Protein AF-0000000069111911 (afdb_homodimer)

Solvent-accessible surface area (backbone atoms only — not comparable to full-atom values): 36877 Å² total; per-residue (Å²): 115,80,40,79,47,66,50,77,47,79,45,50,83,77,32,70,47,77,51,62,51,61,64,58,96,68,25,26,56,56,21,26,40,29,42,35,37,39,37,47,92,74,71,30,20,32,40,36,37,40,75,38,32,28,30,44,70,46,80,87,27,70,59,23,26,39,28,52,54,103,80,50,65,41,43,22,77,48,72,52,70,53,73,45,94,39,43,60,42,45,39,33,40,37,32,40,91,63,82,69,33,64,22,39,30,30,38,40,31,27,29,52,60,46,26,42,30,47,32,77,71,46,80,42,60,20,73,26,21,38,41,36,36,44,40,73,24,88,44,54,53,86,47,42,65,16,32,40,39,38,34,25,47,68,91,47,84,64,73,45,80,46,80,48,53,53,88,54,54,64,51,74,46,71,28,42,83,48,46,10,26,49,32,36,36,35,37,26,24,31,29,75,70,39,60,20,54,67,38,76,77,41,77,48,64,32,42,33,71,42,48,45,74,40,56,93,47,74,42,42,46,51,43,71,44,40,86,42,62,41,94,54,57,25,47,32,40,33,41,36,36,31,86,42,31,30,33,42,31,31,67,39,69,44,71,57,90,65,83,64,56,82,91,70,57,37,33,37,28,53,74,86,42,78,38,53,48,90,76,58,50,65,65,44,70,48,78,46,79,55,83,49,75,42,41,38,36,38,38,32,41,51,38,19,39,36,34,38,37,35,51,52,78,79,69,83,69,75,66,82,70,67,66,97,80,66,79,78,74,80,75,80,76,79,81,81,80,83,81,82,76,72,80,129,115,81,40,79,49,66,49,76,46,78,45,52,83,78,33,70,46,76,49,60,52,61,64,56,97,66,26,25,58,58,21,25,40,29,42,34,37,40,36,47,92,73,70,28,20,32,41,36,38,41,76,38,31,30,30,45,70,46,78,87,26,68,59,23,27,39,28,51,56,101,80,51,65,41,44,22,75,48,74,53,69,54,74,46,94,38,42,60,42,44,40,33,40,37,31,40,90,60,83,66,33,64,21,38,32,31,38,40,31,27,29,52,60,46,25,40,30,48,33,76,70,47,79,45,60,19,73,25,21,37,42,35,35,42,41,72,25,89,42,54,53,86,47,44,66,15,33,39,38,36,34,26,47,67,91,46,84,65,73,46,78,47,76,47,53,55,87,54,52,63,52,75,47,71,29,44,82,48,46,10,26,48,31,35,37,34,37,25,26,30,29,75,70,39,61,21,54,66,37,76,77,41,77,48,63,33,41,33,72,42,47,44,75,40,56,93,47,76,43,42,46,50,42,72,43,40,86,44,63,42,94,55,56,27,46,32,40,32,41,36,35,31,88,40,29,33,33,42,31,31,67,40,69,44,72,56,89,64,80,64,58,84,90,69,57,38,32,36,28,53,73,86,43,79,37,54,47,90,74,56,51,65,64,45,70,48,77,45,79,56,84,50,75,43,41,37,36,39,39,34,40,53,39,20,40,36,35,37,38,35,52,51,77,80,67,81,68,76,66,84,72,68,67,96,82,65,80,78,76,80,74,82,80,81,84,85,80,88,67,86,80,75,82,129

Structure (mmCIF, N/CA/C/O backbone):
data_AF-0000000069111911-model_v1
#
loop_
_entity.id
_entity.type
_entity.pdbx_description
1 polymer Cubilin
#
loop_
_atom_site.group_PDB
_atom_site.id
_atom_site.type_symbol
_atom_site.label_atom_id
_atom_site.label_alt_id
_atom_site.label_comp_id
_atom_site.label_asym_id
_atom_site.label_entity_id
_atom_site.label_seq_id
_atom_site.pdbx_PDB_ins_code
_atom_site.Cartn_x
_atom_site.Cartn_y
_atom_site.Cartn_z
_atom_site.occupancy
_atom_site.B_iso_or_equiv
_atom_site.auth_seq_id
_atom_site.auth_comp_id
_atom_site.auth_asym_id
_atom_site.auth_atom_id
_atom_site.pdbx_PDB_model_num
ATOM 1 N N . VAL A 1 1 ? 3.43 -33.594 -58.906 1 68.19 1 VAL A N 1
ATOM 2 C CA . VAL A 1 1 ? 4.59 -33.406 -58.062 1 68.19 1 VAL A CA 1
ATOM 3 C C . VAL A 1 1 ? 5.84 -33.969 -58.719 1 68.19 1 VAL A C 1
ATOM 5 O O . VAL A 1 1 ? 5.883 -35.125 -59.062 1 68.19 1 VAL A O 1
ATOM 8 N N . ASP A 1 2 ? 6.82 -33.125 -59.062 1 74.31 2 ASP A N 1
ATOM 9 C CA . ASP A 1 2 ? 7.973 -33.5 -59.875 1 74.31 2 ASP A CA 1
ATOM 10 C C . ASP A 1 2 ? 9.219 -33.656 -59.031 1 74.31 2 ASP A C 1
ATOM 12 O O . ASP A 1 2 ? 10.117 -34.438 -59.344 1 74.31 2 ASP A O 1
ATOM 16 N N . LYS A 1 3 ? 9.273 -32.906 -57.969 1 81.69 3 LYS A N 1
ATOM 17 C CA . LYS A 1 3 ? 10.469 -32.938 -57.125 1 81.69 3 LYS A CA 1
ATOM 18 C C . LYS A 1 3 ? 10.109 -33.344 -55.688 1 81.69 3 LYS A C 1
ATOM 20 O O . LYS A 1 3 ? 9.094 -32.906 -55.156 1 81.69 3 LYS A O 1
ATOM 25 N N . VAL A 1 4 ? 10.914 -34.375 -55.219 1 83.62 4 VAL A N 1
ATOM 26 C CA . VAL A 1 4 ? 10.68 -34.844 -53.875 1 83.62 4 VAL A CA 1
ATOM 27 C C . VAL A 1 4 ? 11.867 -34.469 -52.969 1 83.62 4 VAL A C 1
ATOM 29 O O . VAL A 1 4 ? 13.023 -34.625 -53.375 1 83.62 4 VAL A O 1
ATOM 32 N N . CYS A 1 5 ? 11.617 -33.781 -51.906 1 86.94 5 CYS A N 1
ATOM 33 C CA . CYS A 1 5 ? 12.648 -33.406 -50.938 1 86.94 5 CYS A CA 1
ATOM 34 C C . CYS A 1 5 ? 12.219 -33.75 -49.531 1 86.94 5 CYS A C 1
ATOM 36 O O . CYS A 1 5 ? 11.086 -34.219 -49.312 1 86.94 5 CYS A O 1
ATOM 38 N N . GLY A 1 6 ? 13.109 -33.75 -48.562 1 89.12 6 GLY A N 1
ATOM 39 C CA . GLY A 1 6 ? 12.859 -34.062 -47.188 1 89.12 6 GLY A CA 1
ATOM 40 C C . GLY A 1 6 ? 13.625 -35.281 -46.688 1 89.12 6 GLY A C 1
ATOM 41 O O . GLY A 1 6 ? 14.32 -35.938 -47.469 1 89.12 6 GLY A O 1
ATOM 42 N N . TYR A 1 7 ? 13.594 -35.5 -45.5 1 92.38 7 TYR A N 1
ATOM 43 C CA . TYR A 1 7 ? 14.289 -36.656 -44.906 1 92.38 7 TYR A CA 1
ATOM 44 C C . TYR A 1 7 ? 13.695 -37.031 -43.562 1 92.38 7 TYR A C 1
ATOM 46 O O . TYR A 1 7 ? 12.812 -36.312 -43.062 1 92.38 7 TYR A O 1
ATOM 54 N N . THR A 1 8 ? 14.047 -38.188 -43.125 1 93.69 8 THR A N 1
ATOM 55 C CA . THR A 1 8 ? 13.727 -38.625 -41.781 1 93.69 8 THR A CA 1
ATOM 56 C C . THR A 1 8 ? 14.914 -38.438 -40.844 1 93.69 8 THR A C 1
ATOM 58 O O . THR A 1 8 ? 16.062 -38.688 -41.219 1 93.69 8 THR A O 1
ATOM 61 N N . THR A 1 9 ? 14.609 -37.75 -39.719 1 94.25 9 THR A N 1
ATOM 62 C CA . THR A 1 9 ? 15.68 -37.531 -38.781 1 94.25 9 THR A CA 1
ATOM 63 C C . THR A 1 9 ? 15.211 -37.812 -37.344 1 94.25 9 THR A C 1
ATOM 65 O O . THR A 1 9 ? 14.008 -37.875 -37.094 1 94.25 9 THR A O 1
ATOM 68 N N . PHE A 1 10 ? 16.219 -38.094 -36.469 1 95.38 10 PHE A N 1
ATOM 69 C CA . PHE A 1 10 ? 15.977 -38.281 -35.031 1 95.38 10 PHE A CA 1
ATOM 70 C C . PHE A 1 10 ? 16.516 -37.125 -34.219 1 95.38 10 PHE A C 1
ATOM 72 O O . PHE A 1 10 ? 17.641 -36.688 -34.438 1 95.38 10 PHE A O 1
ATOM 79 N N . LEU A 1 11 ? 15.586 -36.562 -33.469 1 95.44 11 LEU A N 1
ATOM 80 C CA . LEU A 1 11 ? 16.031 -35.5 -32.594 1 95.44 11 LEU A CA 1
ATOM 81 C C . LEU A 1 11 ? 16.062 -35.969 -31.141 1 95.44 11 LEU A C 1
ATOM 83 O O . LEU A 1 11 ? 15.164 -36.688 -30.703 1 95.44 11 LEU A O 1
ATOM 87 N N . HIS A 1 12 ? 17.125 -35.594 -30.422 1 95.44 12 HIS A N 1
ATOM 88 C CA . HIS A 1 12 ? 17.203 -35.812 -28.984 1 95.44 12 HIS A CA 1
ATOM 89 C C . HIS A 1 12 ? 16.734 -34.594 -28.203 1 95.44 12 HIS A C 1
ATOM 91 O O . HIS A 1 12 ? 16.453 -33.531 -28.797 1 95.44 12 HIS A O 1
ATOM 97 N N . HIS A 1 13 ? 16.547 -34.812 -26.922 1 95.81 13 HIS A N 1
ATOM 98 C CA . HIS A 1 13 ? 16.094 -33.719 -26.062 1 95.81 13 HIS A CA 1
ATOM 99 C C . HIS A 1 13 ? 16.922 -32.469 -26.266 1 95.81 13 HIS A C 1
ATOM 101 O O . HIS A 1 13 ? 18.156 -32.531 -26.312 1 95.81 13 HIS A O 1
ATOM 107 N N . ASN A 1 14 ? 16.359 -31.375 -26.5 1 95.12 14 ASN A N 1
ATOM 108 C CA . ASN A 1 14 ? 16.906 -30.031 -26.625 1 95.12 14 ASN A CA 1
ATOM 109 C C . ASN A 1 14 ? 17.594 -29.844 -27.969 1 95.12 14 ASN A C 1
ATOM 111 O O . ASN A 1 14 ? 18.312 -28.859 -28.172 1 95.12 14 ASN A O 1
ATOM 115 N N . GLN A 1 15 ? 17.453 -30.75 -28.859 1 95.88 15 GLN A N 1
ATOM 116 C CA . GLN A 1 15 ? 17.969 -30.578 -30.203 1 95.88 15 GLN A CA 1
ATOM 117 C C . GLN A 1 15 ? 16.953 -29.875 -31.109 1 95.88 15 GLN A C 1
ATOM 119 O O . GLN A 1 15 ? 15.75 -30.094 -30.969 1 95.88 15 GLN A O 1
ATOM 124 N N . SER A 1 16 ? 17.484 -29.109 -31.984 1 95 16 SER A N 1
ATOM 125 C CA . SER A 1 16 ? 16.641 -28.375 -32.906 1 95 16 SER A CA 1
ATOM 126 C C . SER A 1 16 ? 17.016 -28.656 -34.344 1 95 16 SER A C 1
ATOM 128 O O . SER A 1 16 ? 18.141 -29.047 -34.656 1 95 16 SER A O 1
ATOM 130 N N . LEU A 1 17 ? 16.047 -28.562 -35.188 1 93.44 17 LEU A N 1
ATOM 131 C CA . LEU A 1 17 ? 16.219 -28.703 -36.625 1 93.44 17 LEU A CA 1
ATOM 132 C C . LEU A 1 17 ? 15.609 -27.5 -37.344 1 93.44 17 LEU A C 1
ATOM 134 O O . LEU A 1 17 ? 14.516 -27.047 -37 1 93.44 17 LEU A O 1
ATOM 138 N N . THR A 1 18 ? 16.328 -26.953 -38.25 1 92.19 18 THR A N 1
ATOM 139 C CA . THR A 1 18 ? 15.797 -25.891 -39.094 1 92.19 18 THR A CA 1
ATOM 140 C C . THR A 1 18 ? 15.328 -26.453 -40.438 1 92.19 18 THR A C 1
ATOM 142 O O . THR A 1 18 ? 16.016 -27.266 -41.062 1 92.19 18 THR A O 1
ATOM 145 N N . PHE A 1 19 ? 14.172 -26.156 -40.812 1 87.94 19 PHE A N 1
ATOM 146 C CA . PHE A 1 19 ? 13.648 -26.562 -42.125 1 87.94 19 PHE A CA 1
ATOM 147 C C . PHE A 1 19 ? 13.219 -25.344 -42.938 1 87.94 19 PHE A C 1
ATOM 149 O O . PHE A 1 19 ? 12.844 -24.312 -42.375 1 87.94 19 PHE A O 1
ATOM 156 N N . SER A 1 20 ? 13.336 -25.484 -44.25 1 90.25 20 SER A N 1
ATOM 157 C CA . SER A 1 20 ? 12.938 -24.406 -45.125 1 90.25 20 SER A CA 1
ATOM 158 C C . SER A 1 20 ? 12.453 -24.953 -46.469 1 90.25 20 SER A C 1
ATOM 160 O O . SER A 1 20 ? 12.836 -26.062 -46.875 1 90.25 20 SER A O 1
ATOM 162 N N . SER A 1 21 ? 11.656 -24.203 -47.031 1 90.69 21 SER A N 1
ATOM 163 C CA . SER A 1 21 ? 11.234 -24.562 -48.406 1 90.69 21 SER A CA 1
ATOM 164 C C . SER A 1 21 ? 12.398 -24.484 -49.375 1 90.69 21 SER A C 1
ATOM 166 O O . SER A 1 21 ? 13.281 -23.641 -49.219 1 90.69 21 SER A O 1
ATOM 168 N N . PRO A 1 22 ? 12.367 -25.469 -50.25 1 89.81 22 PRO A N 1
ATOM 169 C CA . PRO A 1 22 ? 13.359 -25.312 -51.312 1 89.81 22 PRO A CA 1
ATOM 170 C C . PRO A 1 22 ? 13.133 -24.078 -52.188 1 89.81 22 PRO A C 1
ATOM 172 O O . PRO A 1 22 ? 11.984 -23.781 -52.531 1 89.81 22 PRO A O 1
ATOM 175 N N . GLU A 1 23 ? 14.164 -23.297 -52.375 1 86.5 23 GLU A N 1
ATOM 176 C CA . GLU A 1 23 ? 13.992 -22.016 -53.062 1 86.5 23 GLU A CA 1
ATOM 177 C C . GLU A 1 23 ? 15.023 -21.859 -54.188 1 86.5 23 GLU A C 1
ATOM 179 O O . GLU A 1 23 ? 16.125 -22.406 -54.094 1 86.5 23 GLU A O 1
ATOM 184 N N . VAL A 1 24 ? 14.516 -21.141 -55.25 1 81.44 24 VAL A N 1
ATOM 185 C CA . VAL A 1 24 ? 15.367 -20.625 -56.312 1 81.44 24 VAL A CA 1
ATOM 186 C C . VAL A 1 24 ? 15.094 -19.141 -56.5 1 81.44 24 VAL A C 1
ATOM 188 O O . VAL A 1 24 ? 13.953 -18.734 -56.781 1 81.44 24 VAL A O 1
ATOM 191 N N . SER A 1 25 ? 16.172 -18.359 -56.438 1 85.94 25 SER A N 1
ATOM 192 C CA . SER A 1 25 ? 16.125 -16.906 -56.656 1 85.94 25 SER A CA 1
ATOM 193 C C . SER A 1 25 ? 15.102 -16.25 -55.75 1 85.94 25 SER A C 1
ATOM 195 O O . SER A 1 25 ? 14.367 -15.359 -56.188 1 85.94 25 SER A O 1
ATOM 197 N N . GLY A 1 26 ? 14.883 -16.75 -54.562 1 85.5 26 GLY A N 1
ATOM 198 C CA . GLY A 1 26 ? 14.062 -16.109 -53.562 1 85.5 26 GLY A CA 1
ATOM 199 C C . GLY A 1 26 ? 12.641 -16.625 -53.5 1 85.5 26 GLY A C 1
ATOM 200 O O . GLY A 1 26 ? 11.867 -16.266 -52.625 1 85.5 26 GLY A O 1
ATOM 201 N N . ASN A 1 27 ? 12.281 -17.406 -54.5 1 91.44 27 ASN A N 1
ATOM 202 C CA . ASN A 1 27 ? 10.945 -17.984 -54.531 1 91.44 27 ASN A CA 1
ATOM 203 C C . ASN A 1 27 ? 11 -19.5 -54.344 1 91.44 27 ASN A C 1
ATOM 205 O O . ASN A 1 27 ? 11.914 -20.172 -54.844 1 91.44 27 ASN A O 1
ATOM 209 N N . TYR A 1 28 ? 9.961 -19.984 -53.594 1 93.62 28 TYR A N 1
ATOM 210 C CA . TYR A 1 28 ? 9.984 -21.438 -53.406 1 93.62 28 TYR A CA 1
ATOM 211 C C . TYR A 1 28 ? 9.602 -22.156 -54.688 1 93.62 28 TYR A C 1
ATOM 213 O O . TYR A 1 28 ? 8.898 -21.594 -55.531 1 93.62 28 TYR A O 1
ATOM 221 N N . LEU A 1 29 ? 10.0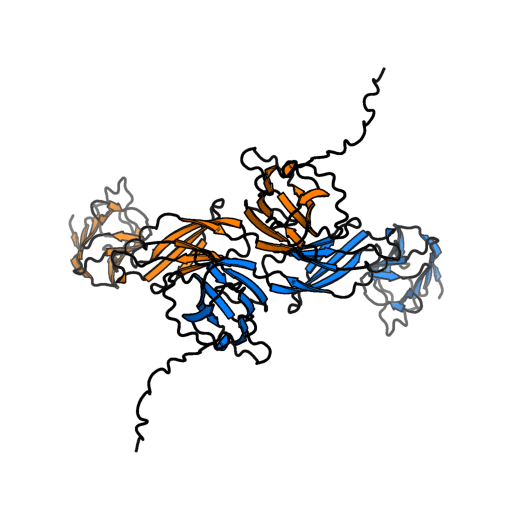62 -23.422 -54.844 1 91.56 29 LEU A N 1
ATOM 222 C CA . LEU A 1 29 ? 9.906 -24.203 -56.062 1 91.56 29 LEU A CA 1
ATOM 223 C C . LEU A 1 29 ? 8.469 -24.688 -56.219 1 91.56 29 LEU A C 1
ATOM 225 O O . LEU A 1 29 ? 7.809 -25.016 -55.25 1 91.56 29 LEU A O 1
ATOM 229 N N . SER A 1 30 ? 8.031 -24.734 -57.469 1 91 30 SER A N 1
ATOM 230 C CA . SER A 1 30 ? 6.723 -25.297 -57.781 1 91 30 SER A CA 1
ATOM 231 C C . SER A 1 30 ? 6.809 -26.812 -58 1 91 30 SER A C 1
ATOM 233 O O . SER A 1 30 ? 7.887 -27.344 -58.25 1 91 30 SER A O 1
ATOM 235 N N . ASN A 1 31 ? 5.691 -27.516 -57.844 1 92.62 31 ASN A N 1
ATOM 236 C CA . ASN A 1 31 ? 5.559 -28.953 -58.062 1 92.62 31 ASN A CA 1
ATOM 237 C C . ASN A 1 31 ? 6.539 -29.75 -57.219 1 92.62 31 ASN A C 1
ATOM 239 O O . ASN A 1 31 ? 7.25 -30.625 -57.719 1 92.62 31 ASN A O 1
ATOM 243 N N . VAL A 1 32 ? 6.578 -29.328 -56.062 1 92.44 32 VAL A N 1
ATOM 244 C CA . VAL A 1 32 ? 7.484 -29.984 -55.125 1 92.44 32 VAL A CA 1
ATOM 245 C C . VAL A 1 32 ? 6.676 -30.656 -54 1 92.44 32 VAL A C 1
ATOM 247 O O . VAL A 1 32 ? 5.617 -30.156 -53.625 1 92.44 32 VAL A O 1
ATOM 250 N N . TYR A 1 33 ? 7.098 -31.797 -53.531 1 93.44 33 TYR A N 1
ATOM 251 C CA . TYR A 1 33 ? 6.625 -32.5 -52.344 1 93.44 33 TYR A CA 1
ATOM 252 C C . TYR A 1 33 ? 7.781 -32.812 -51.406 1 93.44 33 TYR A C 1
ATOM 254 O O . TYR A 1 33 ? 8.625 -33.656 -51.688 1 93.44 33 TYR A O 1
ATOM 262 N N . CYS A 1 34 ? 7.875 -32 -50.375 1 92.69 34 CYS A N 1
ATOM 263 C CA . CYS A 1 34 ? 8.891 -32.25 -49.375 1 92.69 34 CYS A CA 1
ATOM 264 C C . CYS A 1 34 ? 8.273 -32.812 -48.094 1 92.69 34 CYS A C 1
ATOM 266 O O . CYS A 1 34 ? 7.207 -32.375 -47.656 1 92.69 34 CYS A O 1
ATOM 268 N N . LYS A 1 35 ? 8.875 -33.719 -47.562 1 91.81 35 LYS A N 1
ATOM 269 C CA . LYS A 1 35 ? 8.383 -34.344 -46.312 1 91.81 35 LYS A CA 1
ATOM 270 C C . LYS A 1 35 ? 9.516 -34.594 -45.344 1 91.81 35 LYS A C 1
ATOM 272 O O . LYS A 1 35 ? 10.484 -35.281 -45.625 1 91.81 35 LYS A O 1
ATOM 277 N N . TRP A 1 36 ? 9.453 -33.906 -44.219 1 92.44 36 TRP A N 1
ATOM 278 C CA . TRP A 1 36 ? 10.367 -34.156 -43.125 1 92.44 36 TRP A CA 1
ATOM 279 C C . TRP A 1 36 ? 9.695 -34.969 -42 1 92.44 36 TRP A C 1
ATOM 281 O O . TRP A 1 36 ? 8.633 -34.594 -41.5 1 92.44 36 TRP A O 1
ATOM 291 N N . THR A 1 37 ? 10.234 -36.062 -41.719 1 92.75 37 THR A N 1
ATOM 292 C CA . THR A 1 37 ? 9.758 -36.875 -40.594 1 92.75 37 THR A CA 1
ATOM 293 C C . THR A 1 37 ? 10.734 -36.844 -39.438 1 92.75 37 THR A C 1
ATOM 295 O O . THR A 1 37 ? 11.898 -37.219 -39.594 1 92.75 37 THR A O 1
ATOM 298 N N . ILE A 1 38 ? 10.258 -36.344 -38.406 1 93.75 38 ILE A N 1
ATOM 299 C CA . ILE A 1 38 ? 11.086 -36.188 -37.219 1 93.75 38 ILE A CA 1
ATOM 300 C C . ILE A 1 38 ? 10.633 -37.156 -36.125 1 93.75 38 ILE A C 1
ATOM 302 O O . ILE A 1 38 ? 9.461 -37.188 -35.75 1 93.75 38 ILE A O 1
ATOM 306 N N . LEU A 1 39 ? 11.508 -37.906 -35.656 1 94.56 39 LEU A N 1
ATOM 307 C CA . LEU A 1 39 ? 11.234 -38.969 -34.656 1 94.56 39 LEU A CA 1
ATOM 308 C C . LEU A 1 39 ? 12.094 -38.75 -33.406 1 94.56 39 LEU A C 1
ATOM 310 O O . LEU A 1 39 ? 13.07 -38 -33.438 1 94.56 39 LEU A O 1
ATOM 314 N N . ASN A 1 40 ? 11.625 -39.188 -32.281 1 93.31 40 ASN A N 1
ATOM 315 C CA . ASN A 1 40 ? 12.43 -39.281 -31.078 1 93.31 40 ASN A CA 1
ATOM 316 C C . ASN A 1 40 ? 12.195 -40.594 -30.312 1 93.31 40 ASN A C 1
ATOM 318 O O . ASN A 1 40 ? 11.25 -41.312 -30.625 1 93.31 40 ASN A O 1
ATOM 322 N N . ASN A 1 41 ? 13.125 -40.969 -29.359 1 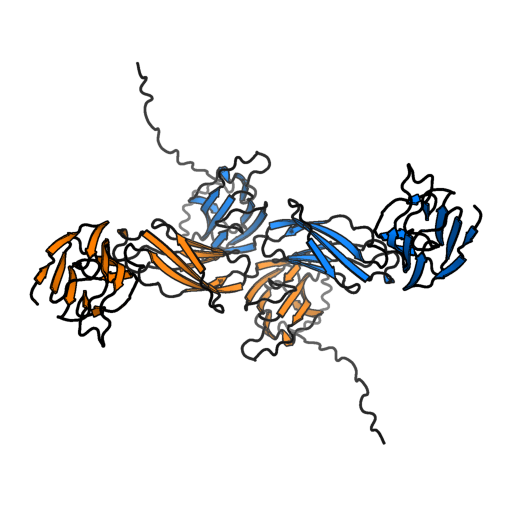88.56 41 ASN A N 1
ATOM 323 C CA . ASN A 1 41 ? 13.016 -42.219 -28.609 1 88.56 41 ASN A CA 1
ATOM 324 C C . ASN A 1 41 ? 12.695 -41.969 -27.141 1 88.56 41 ASN A C 1
ATOM 326 O O . ASN A 1 41 ? 12.836 -42.875 -26.312 1 88.56 41 ASN A O 1
ATOM 330 N N . GLN A 1 42 ? 12.312 -40.781 -26.688 1 90.44 42 GLN A N 1
ATOM 331 C CA . GLN A 1 42 ? 12.133 -40.438 -25.281 1 90.44 42 GLN A CA 1
ATOM 332 C C . GLN A 1 42 ? 10.75 -39.812 -25.047 1 90.44 42 GLN A C 1
ATOM 334 O O . GLN A 1 42 ? 10.555 -39.062 -24.078 1 90.44 42 GLN A O 1
ATOM 339 N N . SER A 1 43 ? 9.797 -40.094 -25.859 1 92.5 43 SER A N 1
ATOM 340 C CA . SER A 1 43 ? 8.438 -39.562 -25.75 1 92.5 43 SER A CA 1
ATOM 341 C C . SER A 1 43 ? 8.43 -38.062 -25.688 1 92.5 43 SER A C 1
ATOM 343 O O . SER A 1 43 ? 7.715 -37.469 -24.859 1 92.5 43 SER A O 1
ATOM 345 N N . LEU A 1 44 ? 9.266 -37.375 -26.406 1 96.31 44 LEU A N 1
ATOM 346 C CA . LEU A 1 44 ? 9.375 -35.938 -26.469 1 96.31 44 LEU A CA 1
ATOM 347 C C . LEU A 1 44 ? 8.281 -35.344 -27.359 1 96.31 44 LEU A C 1
ATOM 349 O O . LEU A 1 44 ? 7.762 -36.031 -28.234 1 96.31 44 LEU A O 1
ATOM 353 N N . TRP A 1 45 ? 7.977 -34.062 -27.062 1 95.25 45 TRP A N 1
ATOM 354 C CA . TRP A 1 45 ? 7.133 -33.25 -27.922 1 95.25 45 TRP A CA 1
ATOM 355 C C . TRP A 1 45 ? 7.977 -32.281 -28.75 1 95.25 45 TRP A C 1
ATOM 357 O O . TRP A 1 45 ? 9.203 -32.281 -28.641 1 95.25 45 TRP A O 1
ATOM 367 N N . TYR A 1 46 ? 7.297 -31.625 -29.688 1 94 46 TYR A N 1
ATOM 368 C CA . TYR A 1 46 ? 8.055 -30.719 -30.562 1 94 46 TYR A CA 1
ATOM 369 C C . TYR A 1 46 ? 7.477 -29.312 -30.531 1 94 46 TYR A C 1
ATOM 371 O O . TYR A 1 46 ? 6.266 -29.125 -30.672 1 94 46 TYR A O 1
ATOM 379 N N . LYS A 1 47 ? 8.344 -28.422 -30.25 1 93.75 47 LYS A N 1
ATOM 380 C CA . LYS A 1 47 ? 7.977 -27.016 -30.375 1 93.75 47 LYS A CA 1
ATOM 381 C C . LYS A 1 47 ? 8.438 -26.453 -31.719 1 93.75 47 LYS A C 1
ATOM 383 O O . LYS A 1 47 ? 9.625 -26.531 -32.062 1 93.75 47 LYS A O 1
ATOM 388 N N . ILE A 1 48 ? 7.508 -25.859 -32.469 1 90.44 48 ILE A N 1
ATOM 389 C CA . ILE A 1 48 ? 7.801 -25.312 -33.781 1 90.44 48 ILE A CA 1
ATOM 390 C C . ILE A 1 48 ? 7.73 -23.781 -33.719 1 90.44 48 ILE A C 1
ATOM 392 O O . ILE A 1 48 ? 6.82 -23.219 -33.125 1 90.44 48 ILE A O 1
ATOM 396 N N . ASN A 1 49 ? 8.695 -23.234 -34.344 1 90 49 ASN A N 1
ATOM 397 C CA . ASN A 1 49 ? 8.719 -21.781 -34.531 1 90 49 ASN A CA 1
ATOM 398 C C . ASN A 1 49 ? 8.898 -21.406 -36 1 90 49 ASN A C 1
ATOM 400 O O . ASN A 1 49 ? 9.906 -21.734 -36.625 1 90 49 ASN A O 1
ATOM 404 N N . PHE A 1 50 ? 7.902 -20.625 -36.531 1 84.44 50 PHE A N 1
ATOM 405 C CA . PHE A 1 50 ? 8.023 -20.141 -37.906 1 84.44 50 PHE A CA 1
ATOM 406 C C . PHE A 1 50 ? 8.812 -18.844 -37.938 1 84.44 50 PHE A C 1
ATOM 408 O O . PHE A 1 50 ? 8.438 -17.859 -37.312 1 84.44 50 PHE A O 1
ATOM 415 N N . ILE A 1 51 ? 9.766 -18.938 -38.562 1 86.44 51 ILE A N 1
ATOM 416 C CA . ILE A 1 51 ? 10.547 -17.719 -38.781 1 86.44 51 ILE A CA 1
ATOM 417 C C . ILE A 1 51 ? 9.914 -16.891 -39.875 1 86.44 51 ILE A C 1
ATOM 419 O O . ILE A 1 51 ? 9.789 -15.664 -39.75 1 86.44 51 ILE A O 1
ATOM 423 N N . LYS A 1 52 ? 9.516 -17.547 -40.938 1 87.75 52 LYS A N 1
ATOM 424 C CA . LYS A 1 52 ? 8.852 -16.922 -42.062 1 87.75 52 LYS A CA 1
ATOM 425 C C . LYS A 1 52 ? 7.871 -17.875 -42.719 1 87.75 52 LYS A C 1
ATOM 427 O O . LYS A 1 52 ? 8.094 -19.094 -42.75 1 87.75 52 LYS A O 1
ATOM 432 N N . MET A 1 53 ? 6.809 -17.297 -43.156 1 89.62 53 MET A N 1
ATOM 433 C CA . MET A 1 53 ? 5.883 -18.062 -44 1 89.62 53 MET A CA 1
ATOM 434 C C . MET A 1 53 ? 5.234 -17.156 -45.031 1 89.62 53 MET A C 1
ATOM 436 O O . MET A 1 53 ? 4.574 -16.172 -44.688 1 89.62 53 MET A O 1
ATOM 440 N N . ASP A 1 54 ? 5.551 -17.422 -46.125 1 93.12 54 ASP A N 1
ATOM 441 C CA . ASP A 1 54 ? 4.949 -16.797 -47.312 1 93.12 54 ASP A CA 1
ATOM 442 C C . ASP A 1 54 ? 4.578 -17.828 -48.375 1 93.12 54 ASP A C 1
ATOM 444 O O . ASP A 1 54 ? 5.332 -18.047 -49.312 1 93.12 54 ASP A O 1
ATOM 448 N N . VAL A 1 55 ? 3.492 -18.469 -48.125 1 93.31 55 VAL A N 1
ATOM 449 C CA . VAL A 1 55 ? 2.992 -19.531 -49 1 93.31 55 VAL A CA 1
ATOM 450 C C . VAL A 1 55 ? 1.679 -19.078 -49.625 1 93.31 55 VAL A C 1
ATOM 452 O O . VAL A 1 55 ? 0.884 -18.375 -49 1 93.31 55 VAL A O 1
ATOM 455 N N . GLU A 1 56 ? 1.505 -19.469 -50.781 1 93.5 56 GLU A N 1
ATOM 456 C CA . GLU A 1 56 ? 0.318 -19.047 -51.531 1 93.5 56 GLU A CA 1
ATOM 457 C C . GLU A 1 56 ? -0.946 -19.234 -50.688 1 93.5 56 GLU A C 1
ATOM 459 O O . GLU A 1 56 ? -1.222 -20.344 -50.219 1 93.5 56 GLU A O 1
ATOM 464 N N . ASN A 1 57 ? -1.631 -18.094 -50.594 1 91.69 57 ASN A N 1
ATOM 465 C CA . ASN A 1 57 ? -2.887 -18.156 -49.844 1 91.69 57 ASN A CA 1
ATOM 466 C C . ASN A 1 57 ? -4.016 -18.734 -50.688 1 91.69 57 ASN A C 1
ATOM 468 O O . ASN A 1 57 ? -4.137 -18.391 -51.875 1 91.69 57 ASN A O 1
ATOM 472 N N . SER A 1 58 ? -4.703 -19.656 -50.156 1 90.25 58 SER A N 1
ATOM 473 C CA . SER A 1 58 ? -5.855 -20.234 -50.844 1 90.25 58 SER A CA 1
ATOM 474 C C . SER A 1 58 ? -6.918 -20.703 -49.844 1 90.25 58 SER A C 1
ATOM 476 O O . SER A 1 58 ? -6.641 -20.828 -48.656 1 90.25 58 SER A O 1
ATOM 478 N N . ILE A 1 59 ? -8.086 -20.859 -50.375 1 91.19 59 ILE A N 1
ATOM 479 C CA . ILE A 1 59 ? -9.18 -21.312 -49.531 1 91.19 59 ILE A CA 1
ATOM 480 C C . ILE A 1 59 ? -8.867 -22.688 -48.969 1 91.19 59 ILE A C 1
ATOM 482 O O . ILE A 1 59 ? -8.547 -23.609 -49.719 1 91.19 59 ILE A O 1
ATOM 486 N N . MET A 1 60 ? -8.836 -22.797 -47.688 1 89.38 60 MET A N 1
ATOM 487 C CA . MET A 1 60 ? -8.578 -24.047 -46.969 1 89.38 60 MET A CA 1
ATOM 488 C C . MET A 1 60 ? -7.203 -24.594 -47.312 1 89.38 60 MET A C 1
ATOM 490 O O . MET A 1 60 ? -6.977 -25.812 -47.219 1 89.38 60 MET A O 1
ATOM 494 N N . CYS A 1 61 ? -6.371 -23.688 -47.812 1 90.94 61 CYS A N 1
ATOM 495 C CA . CYS A 1 61 ? -5.008 -24.047 -48.188 1 90.94 61 CYS A CA 1
ATOM 496 C C . CYS A 1 61 ? -5.004 -25.25 -49.125 1 90.94 61 CYS A C 1
ATOM 498 O O . CYS A 1 61 ? -4.277 -26.219 -48.906 1 90.94 61 CYS A O 1
ATOM 500 N N . GLN A 1 62 ? -5.766 -25.141 -50.219 1 89.5 62 GLN A N 1
ATOM 501 C CA . GLN A 1 62 ? -5.926 -26.25 -51.156 1 89.5 62 GLN A CA 1
ATOM 502 C C . GLN A 1 62 ? -4.84 -26.234 -52.219 1 89.5 62 GLN A C 1
ATOM 504 O O . GLN A 1 62 ? -4.633 -27.219 -52.938 1 89.5 62 GLN A O 1
ATOM 509 N N . LYS A 1 63 ? -4.172 -25.172 -52.406 1 92.5 63 LYS A N 1
ATOM 510 C CA . LYS A 1 63 ? -3.074 -25.078 -53.344 1 92.5 63 LYS A CA 1
ATOM 511 C C . LYS A 1 63 ? -1.736 -25.391 -52.688 1 92.5 63 LYS A C 1
ATOM 513 O O . LYS A 1 63 ? -1.49 -26.531 -52.281 1 92.5 63 LYS A O 1
ATOM 518 N N . ASP A 1 64 ? -0.868 -24.375 -52.438 1 93.31 64 ASP A N 1
ATOM 519 C CA . ASP A 1 64 ? 0.376 -24.609 -51.719 1 93.31 64 ASP A CA 1
ATOM 520 C C . ASP A 1 64 ? 0.147 -24.578 -50.219 1 93.31 64 ASP A C 1
ATOM 522 O O . ASP A 1 64 ? -0.639 -23.766 -49.719 1 93.31 64 ASP A O 1
ATOM 526 N N . TYR A 1 65 ? 0.812 -25.562 -49.562 1 92.5 65 TYR A N 1
ATOM 527 C CA . TYR A 1 65 ? 0.607 -25.578 -48.125 1 92.5 65 TYR A CA 1
ATOM 528 C C . TYR A 1 65 ? 1.772 -26.25 -47.406 1 92.5 65 TYR A C 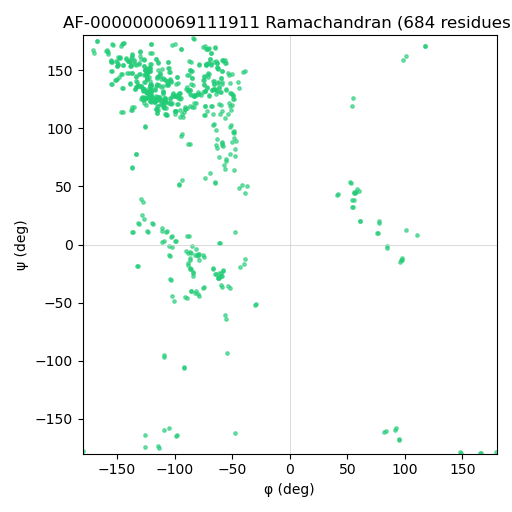1
ATOM 530 O O . TYR A 1 65 ? 2.529 -27 -48 1 92.5 65 TYR A O 1
ATOM 538 N N . VAL A 1 66 ? 1.829 -25.875 -46.156 1 90.88 66 VAL A N 1
ATOM 539 C CA . VAL A 1 66 ? 2.66 -26.578 -45.188 1 90.88 66 VAL A CA 1
ATOM 540 C C . VAL A 1 66 ? 1.775 -27.328 -44.188 1 90.88 66 VAL A C 1
ATOM 542 O O . VAL A 1 66 ? 0.814 -26.766 -43.656 1 90.88 66 VAL A O 1
ATOM 545 N N . GLU A 1 67 ? 2.117 -28.594 -44.031 1 90.5 67 GLU A N 1
ATOM 546 C CA . GLU A 1 67 ? 1.323 -29.406 -43.125 1 90.5 67 GLU A CA 1
ATOM 547 C C . GLU A 1 67 ? 2.18 -29.969 -42 1 90.5 67 GLU A C 1
ATOM 549 O O . GLU A 1 67 ? 3.27 -30.5 -42.219 1 90.5 67 GLU A O 1
ATOM 554 N N . PHE A 1 68 ? 1.926 -29.797 -40.688 1 81.25 68 PHE A N 1
ATOM 555 C CA . PHE A 1 68 ? 2.695 -30.25 -39.531 1 81.25 68 PHE A CA 1
ATOM 556 C C . PHE A 1 68 ? 2.047 -31.484 -38.906 1 81.25 68 PHE A C 1
ATOM 558 O O . PHE A 1 68 ? 2.719 -32.281 -38.25 1 81.25 68 PHE A O 1
ATOM 565 N N . SER A 1 69 ? 0.928 -31.594 -38.719 1 72.44 69 SER A N 1
ATOM 566 C CA . SER A 1 69 ? 0.232 -32.75 -38.156 1 72.44 69 SER A CA 1
ATOM 567 C C . SER A 1 69 ? -0.897 -33.219 -39.094 1 72.44 69 SER A C 1
ATOM 569 O O . SER A 1 69 ? -1.146 -32.594 -40.125 1 72.44 69 SER A O 1
ATOM 571 N N . ALA A 1 70 ? -1.651 -34.312 -38.406 1 64.06 70 ALA A N 1
ATOM 572 C CA . ALA A 1 70 ? -2.688 -35.031 -39.156 1 64.06 70 ALA A CA 1
ATOM 573 C C . ALA A 1 70 ? -3.797 -34.062 -39.594 1 64.06 70 ALA A C 1
ATOM 575 O O . ALA A 1 70 ? -4.934 -34.156 -39.125 1 64.06 70 ALA A O 1
ATOM 576 N N . ASN A 1 71 ? -3.477 -33.25 -40.625 1 63.19 71 ASN A N 1
ATOM 577 C CA . ASN A 1 71 ? -4.566 -32.656 -41.375 1 63.19 71 ASN A CA 1
ATOM 578 C C . ASN A 1 71 ? -4.68 -31.156 -41.156 1 63.19 71 ASN A C 1
ATOM 580 O O . ASN A 1 71 ? -5.734 -30.562 -41.375 1 63.19 71 ASN A O 1
ATOM 584 N N . GLN A 1 72 ? -3.652 -30.547 -40.438 1 77.56 72 GLN A N 1
ATOM 585 C CA . GLN A 1 72 ? -3.748 -29.094 -40.375 1 77.56 72 GLN A CA 1
ATOM 586 C C . GLN A 1 72 ? -2.818 -28.438 -41.406 1 77.56 72 GLN A C 1
ATOM 588 O O . GLN A 1 72 ? -1.596 -28.562 -41.281 1 77.56 72 GLN A O 1
ATOM 593 N N . LYS A 1 73 ? -3.418 -27.828 -42.375 1 86.75 73 LYS A N 1
ATOM 594 C CA . LYS A 1 73 ? -2.674 -27.156 -43.438 1 86.75 73 LYS A CA 1
ATOM 595 C C . LYS A 1 73 ? -2.541 -25.672 -43.156 1 86.75 73 LYS A C 1
ATOM 597 O O . LYS A 1 73 ? -3.475 -25.031 -42.656 1 86.75 73 LYS A O 1
ATOM 602 N N . TYR A 1 74 ? -1.359 -25.172 -43.438 1 88.44 74 TYR A N 1
ATOM 603 C CA . TYR A 1 74 ? -1.103 -23.75 -43.281 1 88.44 74 TYR A CA 1
ATOM 604 C C . TYR A 1 74 ? -0.657 -23.141 -44.625 1 88.44 74 TYR A C 1
ATOM 606 O O . TYR A 1 74 ? 0.096 -23.75 -45.375 1 88.44 74 TYR A O 1
ATOM 614 N N . CYS A 1 75 ? -1.224 -21.969 -44.875 1 90.56 75 CYS A N 1
ATOM 615 C CA . CYS A 1 75 ? -0.811 -21.203 -46.062 1 90.56 75 CYS A CA 1
ATOM 616 C C . CYS A 1 75 ? -0.847 -19.703 -45.75 1 90.56 75 CYS A C 1
ATOM 618 O O . CYS A 1 75 ? -1.129 -19.297 -44.625 1 90.56 75 CYS A O 1
ATOM 620 N N . GLY A 1 76 ? -0.404 -18.984 -46.625 1 91.31 76 GLY A N 1
ATOM 621 C CA . GLY A 1 76 ? -0.391 -17.547 -46.469 1 91.31 76 GLY A CA 1
ATOM 622 C C . GLY A 1 76 ? 0.795 -17.047 -45.688 1 91.31 76 GLY A C 1
ATOM 623 O O . GLY A 1 76 ? 1.838 -17.703 -45.625 1 91.31 76 GLY A O 1
ATOM 624 N N . ASN A 1 77 ? 0.687 -15.82 -45.156 1 89.31 77 ASN A N 1
ATOM 625 C CA . ASN A 1 77 ? 1.698 -15.203 -44.312 1 89.31 77 ASN A CA 1
ATOM 626 C C . ASN A 1 77 ? 1.388 -15.406 -42.844 1 89.31 77 ASN A C 1
ATOM 628 O O . ASN A 1 77 ? 0.363 -14.93 -42.344 1 89.31 77 ASN A O 1
ATOM 632 N N . ARG A 1 78 ? 2.16 -16.203 -42.219 1 81.62 78 ARG A N 1
ATOM 633 C CA . ARG A 1 78 ? 1.909 -16.5 -40.812 1 81.62 78 ARG A CA 1
ATOM 634 C C . ARG A 1 78 ? 3.211 -16.531 -40.031 1 81.62 78 ARG A C 1
ATOM 636 O O . ARG A 1 78 ? 4.281 -16.766 -40.594 1 81.62 78 ARG A O 1
ATOM 643 N N . THR A 1 79 ? 3.086 -15.961 -38.906 1 79 79 THR A N 1
ATOM 644 C CA . THR A 1 79 ? 4.168 -16.125 -37.938 1 79 79 THR A CA 1
ATOM 645 C C . THR A 1 79 ? 3.639 -16.688 -36.625 1 79 79 THR A C 1
ATOM 647 O O . THR A 1 79 ? 2.428 -16.703 -36.375 1 79 79 THR A O 1
ATOM 650 N N . GLY A 1 80 ? 4.426 -17.391 -35.969 1 82.88 80 GLY A N 1
ATOM 651 C CA . GLY A 1 80 ? 4.051 -17.844 -34.625 1 82.88 80 GLY A CA 1
ATOM 652 C C . GLY A 1 80 ? 4.633 -19.188 -34.281 1 82.88 80 GLY A C 1
ATOM 653 O O . GLY A 1 80 ? 5.516 -19.703 -34.969 1 82.88 80 GLY A O 1
ATOM 654 N N . SER A 1 81 ? 4.297 -19.688 -33.062 1 87.19 81 SER A N 1
ATOM 655 C CA . SER A 1 81 ? 4.801 -20.953 -32.562 1 87.19 81 SER A CA 1
ATOM 656 C C . SER A 1 81 ? 3.658 -21.875 -32.125 1 87.19 81 SER A C 1
ATOM 658 O O . SER A 1 81 ? 2.559 -21.406 -31.828 1 87.19 81 SER A O 1
ATOM 660 N N . PHE A 1 82 ? 3.848 -23.125 -32.312 1 87.06 82 PHE A N 1
ATOM 661 C CA . PHE A 1 82 ? 2.891 -24.094 -31.781 1 87.06 82 PHE A CA 1
ATOM 662 C C . PHE A 1 82 ? 3.6 -25.359 -31.344 1 87.06 82 PHE A C 1
ATOM 664 O O . PHE A 1 82 ? 4.797 -25.531 -31.578 1 87.06 82 PHE A O 1
ATOM 671 N N . VAL A 1 83 ? 2.859 -26.266 -30.688 1 92.12 83 VAL A N 1
ATOM 672 C CA . VAL A 1 83 ? 3.438 -27.469 -30.125 1 92.12 83 VAL A CA 1
ATOM 673 C C . VAL A 1 83 ? 2.783 -28.703 -30.75 1 92.12 83 VAL A C 1
ATOM 675 O O . VAL A 1 83 ? 1.562 -28.75 -30.906 1 92.12 83 VAL A O 1
ATOM 678 N N . ILE A 1 84 ? 3.609 -29.578 -31.219 1 91.25 84 ILE A N 1
ATOM 679 C CA . ILE A 1 84 ? 3.137 -30.891 -31.641 1 91.25 84 ILE A CA 1
ATOM 680 C C . ILE A 1 84 ? 3.209 -31.859 -30.469 1 91.25 84 ILE A C 1
ATOM 682 O O . ILE A 1 84 ? 4.301 -32.219 -30.016 1 91.25 84 ILE A O 1
ATOM 686 N N . ARG A 1 85 ? 2.09 -32.406 -30.031 1 92.5 85 ARG A N 1
ATOM 687 C CA . ARG A 1 85 ? 1.979 -33.219 -28.828 1 92.5 85 ARG A CA 1
ATOM 688 C C . ARG A 1 85 ? 2.051 -34.688 -29.156 1 92.5 85 ARG A C 1
ATOM 690 O O . ARG A 1 85 ? 1.135 -35.438 -28.828 1 92.5 85 ARG A O 1
ATOM 697 N N . ASN A 1 86 ? 3.033 -35 -29.859 1 91.31 86 ASN A N 1
ATOM 698 C CA . ASN A 1 86 ? 3.305 -36.375 -30.281 1 91.31 86 ASN A CA 1
ATOM 699 C C . ASN A 1 86 ? 4.801 -36.625 -30.438 1 91.31 86 ASN A C 1
ATOM 701 O O . ASN A 1 86 ? 5.57 -35.688 -30.688 1 91.31 86 ASN A O 1
ATOM 705 N N . SER A 1 87 ? 5.188 -37.906 -30.297 1 92.25 87 SER A N 1
ATOM 706 C CA . SER A 1 87 ? 6.598 -38.25 -30.406 1 92.25 87 SER A CA 1
ATOM 707 C C . SER A 1 87 ? 7.039 -38.312 -31.859 1 92.25 87 SER A C 1
ATOM 709 O O . SER A 1 87 ? 8.211 -38.562 -32.156 1 92.25 87 SER A O 1
ATOM 711 N N . LYS A 1 88 ? 6.141 -38.219 -32.719 1 92.25 88 LYS A N 1
ATOM 712 C CA . LYS A 1 88 ? 6.418 -38.125 -34.156 1 92.25 88 LYS A CA 1
ATOM 713 C C . LYS A 1 88 ? 5.887 -36.844 -34.75 1 92.25 88 LYS A C 1
ATOM 715 O O . LYS A 1 88 ? 4.781 -36.406 -34.438 1 92.25 88 LYS A O 1
ATOM 720 N N . ALA A 1 89 ? 6.75 -36.219 -35.531 1 92.12 89 ALA A N 1
ATOM 721 C CA . ALA A 1 89 ? 6.312 -35.031 -36.25 1 92.12 89 ALA A CA 1
ATOM 722 C C . ALA A 1 89 ? 6.613 -35.156 -37.75 1 92.12 89 ALA A C 1
ATOM 724 O O . ALA A 1 89 ? 7.695 -35.594 -38.125 1 92.12 89 ALA A O 1
ATOM 725 N N . VAL A 1 90 ? 5.578 -34.844 -38.469 1 91.69 90 VAL A N 1
ATOM 726 C CA . VAL A 1 90 ? 5.746 -34.844 -39.938 1 91.69 90 VAL A CA 1
ATOM 727 C C . VAL A 1 90 ? 5.426 -33.469 -40.5 1 91.69 90 VAL A C 1
ATOM 729 O O . VAL A 1 90 ? 4.371 -32.906 -40.188 1 91.69 90 VAL A O 1
ATOM 732 N N . ILE A 1 91 ? 6.359 -32.906 -41.188 1 90.06 91 ILE A N 1
ATOM 733 C CA . ILE A 1 91 ? 6.172 -31.641 -41.875 1 90.06 91 ILE A CA 1
ATOM 734 C C . ILE A 1 91 ? 6.152 -31.891 -43.375 1 90.06 91 ILE A C 1
ATOM 736 O O . ILE A 1 91 ? 7.078 -32.5 -43.938 1 90.06 91 ILE A O 1
ATOM 740 N N . ALA A 1 92 ? 5.137 -31.484 -43.969 1 91.88 92 ALA A N 1
ATOM 741 C CA . ALA A 1 92 ? 5.035 -31.656 -45.406 1 91.88 92 ALA A CA 1
ATOM 742 C C . ALA A 1 92 ? 4.828 -30.312 -46.125 1 91.88 92 ALA A C 1
ATOM 744 O O . ALA A 1 92 ? 4.012 -29.5 -45.688 1 91.88 92 ALA A O 1
ATOM 745 N N . PHE A 1 93 ? 5.613 -30.062 -47.031 1 92.62 93 PHE A N 1
ATOM 746 C CA . PHE A 1 93 ? 5.465 -28.906 -47.906 1 92.62 93 PHE A CA 1
ATOM 747 C C . PHE A 1 93 ? 5.078 -29.359 -49.312 1 92.62 93 PHE A C 1
ATOM 749 O O . PHE A 1 93 ? 5.797 -30.125 -49.969 1 92.62 93 PHE A O 1
ATOM 756 N N . VAL A 1 94 ? 3.908 -28.859 -49.75 1 92.94 94 VAL A N 1
ATOM 757 C CA . VAL A 1 94 ? 3.375 -29.266 -51.031 1 92.94 94 VAL A CA 1
ATOM 758 C C . VAL A 1 94 ? 3.025 -28.047 -51.875 1 92.94 94 VAL A C 1
ATOM 760 O O . VAL A 1 94 ? 2.357 -27.125 -51.375 1 92.94 94 VAL A O 1
ATOM 763 N N . THR A 1 95 ? 3.549 -28 -53.094 1 93.19 95 THR A N 1
ATOM 764 C CA . THR A 1 95 ? 3.24 -26.891 -54 1 93.19 95 THR A CA 1
ATOM 765 C C . THR A 1 95 ? 2.693 -27.406 -55.344 1 93.19 95 THR A C 1
ATOM 767 O O . THR A 1 95 ? 3.002 -28.531 -55.75 1 93.19 95 THR A O 1
ATOM 770 N N . ASP A 1 96 ? 1.875 -26.625 -55.938 1 91.25 96 ASP A N 1
ATOM 771 C CA . ASP A 1 96 ? 1.392 -26.953 -57.281 1 91.25 96 ASP A CA 1
ATOM 772 C C . ASP A 1 96 ? 2.178 -26.188 -58.344 1 91.25 96 ASP A C 1
ATOM 774 O O . ASP A 1 96 ? 3.316 -25.781 -58.094 1 91.25 96 ASP A O 1
ATOM 778 N N . ASP A 1 97 ? 1.643 -26.141 -59.625 1 85.75 97 ASP A N 1
ATOM 779 C CA . ASP A 1 97 ? 2.389 -25.641 -60.781 1 85.75 97 ASP A CA 1
ATOM 780 C C . ASP A 1 97 ? 2.346 -24.125 -60.844 1 85.75 97 ASP A C 1
ATOM 782 O O . ASP A 1 97 ? 3.051 -23.516 -61.656 1 85.75 97 ASP A O 1
ATOM 786 N N . SER A 1 98 ? 1.562 -23.547 -59.875 1 78.06 98 SER A N 1
ATOM 787 C CA . SER A 1 98 ? 1.371 -22.109 -60.094 1 78.06 98 SER A CA 1
ATOM 788 C C . SER A 1 98 ? 1.674 -21.344 -58.812 1 78.06 98 SER A C 1
ATOM 790 O O . SER A 1 98 ? 1.644 -21.906 -57.719 1 78.06 98 SER A O 1
ATOM 792 N N . ASN A 1 99 ? 1.905 -20.078 -58.906 1 68.56 99 ASN A N 1
ATOM 793 C CA . ASN A 1 99 ? 2.084 -19.094 -57.844 1 68.56 99 ASN A CA 1
ATOM 794 C C . ASN A 1 99 ? 3.191 -19.5 -56.875 1 68.56 99 ASN A C 1
ATOM 796 O O . ASN A 1 99 ? 3.41 -20.703 -56.656 1 68.56 99 ASN A O 1
ATOM 800 N N . SER A 1 100 ? 4.18 -18.578 -56.656 1 80.94 100 SER A N 1
ATOM 801 C CA . SER A 1 100 ? 5.254 -18.797 -55.688 1 80.94 100 SER A CA 1
ATOM 802 C C . SER A 1 100 ? 5.453 -17.594 -54.812 1 80.94 100 SER A C 1
ATOM 804 O O . SER A 1 100 ? 4.996 -16.484 -55.125 1 80.94 100 SER A O 1
ATOM 806 N N . GLY A 1 101 ? 5.605 -17.844 -53.594 1 88.88 101 GLY A N 1
ATOM 807 C CA . GLY A 1 101 ? 6.062 -16.828 -52.625 1 88.88 101 GLY A CA 1
ATOM 808 C C . GLY A 1 101 ? 7.473 -17.078 -52.125 1 88.88 101 GLY A C 1
ATOM 809 O O . GLY A 1 101 ? 8.289 -17.688 -52.844 1 88.88 101 GLY A O 1
ATOM 810 N N . MET A 1 102 ? 7.77 -16.516 -51.031 1 90.94 102 MET A N 1
ATOM 811 C CA . MET A 1 102 ? 9.117 -16.641 -50.5 1 90.94 102 MET A CA 1
ATOM 812 C C . MET A 1 102 ? 9.305 -17.953 -49.75 1 90.94 102 MET A C 1
ATOM 814 O O . MET A 1 102 ? 10.43 -18.359 -49.469 1 90.94 102 MET A O 1
ATOM 818 N N . GLY A 1 103 ? 8.195 -18.672 -49.531 1 91.56 103 GLY A N 1
ATOM 819 C CA . GLY A 1 103 ? 8.289 -19.969 -48.906 1 91.56 103 GLY A CA 1
ATOM 820 C C . GLY A 1 103 ? 8.156 -19.906 -47.406 1 91.56 103 GLY A C 1
ATOM 821 O O . GLY A 1 103 ? 7.445 -19.047 -46.875 1 91.56 103 GLY A O 1
ATOM 822 N N . PHE A 1 104 ? 8.633 -20.922 -46.781 1 90 104 PHE A N 1
ATOM 823 C CA . PHE A 1 104 ? 8.555 -20.938 -45.312 1 90 104 PHE A CA 1
ATOM 824 C C . PHE A 1 104 ? 9.859 -21.438 -44.688 1 90 104 PHE A C 1
ATOM 826 O O . PHE A 1 104 ? 10.656 -22.094 -45.375 1 90 104 PHE A O 1
ATOM 833 N N . SER A 1 105 ? 10.164 -20.922 -43.562 1 90.44 105 SER A N 1
ATOM 834 C CA . SER A 1 105 ? 11.273 -21.422 -42.75 1 90.44 105 SER A CA 1
ATOM 835 C C . SER A 1 105 ? 10.906 -21.438 -41.25 1 90.44 105 SER A C 1
ATOM 837 O O . SER A 1 105 ? 10.086 -20.641 -40.812 1 90.44 105 SER A O 1
ATOM 839 N N . GLY A 1 106 ? 11.453 -22.375 -40.594 1 91.44 106 GLY A N 1
ATOM 840 C CA . GLY A 1 106 ? 11.18 -22.5 -39.156 1 91.44 106 GLY A CA 1
ATOM 841 C C . GLY A 1 106 ? 12.117 -23.453 -38.438 1 91.44 106 GLY A C 1
ATOM 842 O O . GLY A 1 106 ? 13.008 -24.031 -39.062 1 91.44 106 GLY A O 1
ATOM 843 N N . THR A 1 107 ? 11.914 -23.453 -37.188 1 93.06 107 THR A N 1
ATOM 844 C CA . THR A 1 107 ? 12.695 -24.359 -36.375 1 93.06 107 THR A CA 1
ATOM 845 C C . THR A 1 107 ? 11.781 -25.297 -35.594 1 93.06 107 THR A C 1
ATOM 847 O O . THR A 1 107 ? 10.656 -24.938 -35.25 1 93.06 107 THR A O 1
ATOM 850 N N . ILE A 1 108 ? 12.281 -26.531 -35.469 1 93.25 108 ILE A N 1
ATOM 851 C CA . ILE A 1 108 ? 11.602 -27.516 -34.656 1 93.25 108 ILE A CA 1
ATOM 852 C C . ILE A 1 108 ? 12.547 -28.016 -33.562 1 93.25 108 ILE A C 1
ATOM 854 O O . ILE A 1 108 ? 13.703 -28.328 -33.812 1 93.25 108 ILE A O 1
ATOM 858 N N . THR A 1 109 ? 12.039 -27.922 -32.281 1 95.88 109 THR A N 1
ATOM 859 C CA . THR A 1 109 ? 12.867 -28.328 -31.156 1 95.88 109 THR A CA 1
ATOM 860 C C . THR A 1 109 ? 12.18 -29.438 -30.375 1 95.88 109 THR A C 1
ATOM 862 O O . THR A 1 109 ? 10.977 -29.375 -30.094 1 95.88 109 THR A O 1
ATOM 865 N N . ALA A 1 110 ? 12.93 -30.5 -30.078 1 96.56 110 ALA A N 1
ATOM 866 C CA . ALA A 1 110 ? 12.414 -31.609 -29.266 1 96.56 110 ALA A CA 1
ATOM 867 C C . ALA A 1 110 ? 12.516 -31.297 -27.781 1 96.56 110 ALA A C 1
ATOM 869 O O . ALA A 1 110 ? 13.609 -31.031 -27.266 1 96.56 110 ALA A O 1
ATOM 870 N N . LEU A 1 111 ? 11.367 -31.312 -27.078 1 97.06 111 LEU A N 1
ATOM 871 C CA . LEU A 1 111 ? 11.312 -30.938 -25.672 1 97.06 111 LEU A CA 1
ATOM 872 C C . LEU A 1 111 ? 10.422 -31.906 -24.891 1 97.06 111 LEU A C 1
ATOM 874 O O . LEU A 1 111 ? 9.586 -32.594 -25.469 1 97.06 111 LEU A O 1
ATOM 878 N N . TYR A 1 112 ? 10.594 -31.906 -23.609 1 97 112 TYR A N 1
ATOM 879 C CA . TYR A 1 112 ? 9.766 -32.781 -22.781 1 97 112 TYR A CA 1
ATOM 880 C C . TYR A 1 112 ? 8.328 -32.25 -22.719 1 97 112 TYR A C 1
ATOM 882 O O . TYR A 1 112 ? 8.102 -31.047 -22.719 1 97 112 TYR A O 1
ATOM 890 N N . PRO A 1 113 ? 7.312 -33.219 -22.641 1 96.5 113 PRO A N 1
ATOM 891 C CA . PRO A 1 113 ? 5.938 -32.812 -22.359 1 96.5 113 PRO A CA 1
ATOM 892 C C . PRO A 1 113 ? 5.781 -32.219 -20.953 1 96.5 113 PRO A C 1
ATOM 894 O O . PRO A 1 113 ? 6.641 -32.406 -20.094 1 96.5 113 PRO A O 1
ATOM 897 N N . PRO A 1 114 ? 4.727 -31.406 -20.797 1 97.06 114 PRO A N 1
ATOM 898 C CA . PRO A 1 114 ? 4.539 -30.797 -19.484 1 97.06 114 PRO A CA 1
ATOM 899 C C . PRO A 1 114 ? 4.133 -31.828 -18.422 1 97.06 114 PRO A C 1
ATOM 901 O O . PRO A 1 114 ? 3.672 -32.906 -18.75 1 97.06 114 PRO A O 1
ATOM 904 N N . SER A 1 115 ? 4.352 -31.453 -17.172 1 98.12 115 SER A N 1
ATOM 905 C CA . SER A 1 115 ? 3.832 -32.25 -16.047 1 98.12 115 SER A CA 1
ATOM 906 C C . SER A 1 115 ? 2.328 -32.031 -15.891 1 98.12 115 SER A C 1
ATOM 908 O O . SER A 1 115 ? 1.729 -31.203 -16.562 1 98.12 115 SER A O 1
ATOM 910 N N . SER A 1 116 ? 1.75 -32.938 -14.969 1 98.31 116 SER A N 1
ATOM 911 C CA . SER A 1 116 ? 0.396 -32.625 -14.516 1 98.31 116 SER A CA 1
ATOM 912 C C . SER A 1 116 ? 0.379 -31.391 -13.602 1 98.31 116 SER A C 1
ATOM 914 O O . SER A 1 116 ? 1.432 -30.844 -13.281 1 98.31 116 SER A O 1
ATOM 916 N N . LYS A 1 117 ? -0.826 -30.906 -13.336 1 98.69 117 LYS A N 1
ATOM 917 C CA . LYS A 1 117 ? -0.944 -29.734 -12.469 1 98.69 117 LYS A CA 1
ATOM 918 C C . LYS A 1 117 ? -0.43 -30.047 -11.062 1 98.69 117 LYS A C 1
ATOM 920 O O . LYS A 1 117 ? -0.432 -31.203 -10.633 1 98.69 117 LYS A O 1
ATOM 925 N N . PRO A 1 118 ? 0.068 -29 -10.359 1 98.69 118 PRO A N 1
ATOM 926 C CA . PRO A 1 118 ? 0.43 -29.234 -8.961 1 98.69 118 PRO A CA 1
ATOM 927 C C . PRO A 1 118 ? -0.728 -29.781 -8.133 1 98.69 118 PRO A C 1
ATOM 929 O O . PRO A 1 118 ? -1.893 -29.609 -8.5 1 98.69 118 PRO A O 1
ATOM 932 N N . THR A 1 119 ? -0.384 -30.469 -7.027 1 98.56 119 THR A N 1
ATOM 933 C CA . THR A 1 119 ? -1.42 -31.141 -6.254 1 98.56 119 THR A CA 1
ATOM 934 C C . THR A 1 119 ? -1.549 -30.516 -4.867 1 98.56 119 THR A C 1
ATOM 936 O O . THR A 1 119 ? -0.65 -29.797 -4.414 1 98.56 119 THR A O 1
ATOM 939 N N . ASN A 1 120 ? -2.691 -30.641 -4.195 1 98.06 120 ASN A N 1
ATOM 940 C CA . ASN A 1 120 ? -3.023 -30.219 -2.834 1 98.06 120 ASN A CA 1
ATOM 941 C C . ASN A 1 120 ? -2.771 -28.734 -2.617 1 98.06 120 ASN A C 1
ATOM 943 O O . ASN A 1 120 ? -2.123 -28.344 -1.646 1 98.06 120 ASN A O 1
ATOM 947 N N . PRO A 1 121 ? -3.221 -27.969 -3.615 1 98.31 121 PRO A N 1
ATOM 948 C CA . PRO A 1 121 ? -3.076 -26.531 -3.365 1 98.31 121 PRO A CA 1
ATOM 949 C C . PRO A 1 121 ? -3.879 -26.062 -2.156 1 98.31 121 PRO A C 1
ATOM 951 O O . PRO A 1 121 ? -4.98 -26.547 -1.91 1 98.31 121 PRO A O 1
ATOM 954 N N . SER A 1 122 ? -3.277 -25.141 -1.338 1 97.5 122 SER A N 1
ATOM 955 C CA . SER A 1 122 ? -3.951 -24.562 -0.175 1 97.5 122 SER A CA 1
ATOM 956 C C . SER A 1 122 ? -3.547 -23.109 0.041 1 97.5 122 SER A C 1
ATOM 958 O O . SER A 1 122 ? -2.506 -22.672 -0.451 1 97.5 122 SER A O 1
ATOM 960 N N . ILE A 1 123 ? -4.445 -22.391 0.676 1 96.88 123 ILE A N 1
ATOM 961 C CA . ILE A 1 123 ? -4.188 -20.984 0.999 1 96.88 123 ILE A CA 1
ATOM 962 C C . ILE A 1 123 ? -4.352 -20.766 2.5 1 96.88 123 ILE A C 1
ATOM 964 O O . ILE A 1 123 ? -5.309 -21.25 3.105 1 96.88 123 ILE A O 1
ATOM 968 N N . SER A 1 124 ? -3.34 -20.109 3.127 1 93.75 124 SER A N 1
ATOM 969 C CA . SER A 1 124 ? -3.42 -19.672 4.516 1 93.75 124 SER A CA 1
ATOM 970 C C . SER A 1 124 ? -3.227 -18.172 4.633 1 93.75 124 SER A C 1
ATOM 972 O O . SER A 1 124 ? -2.482 -17.562 3.852 1 93.75 124 SER A O 1
ATOM 974 N N . LYS A 1 125 ? -3.824 -17.625 5.66 1 90.38 125 LYS A N 1
ATOM 975 C CA . LYS A 1 125 ? -3.762 -16.172 5.824 1 90.38 125 LYS A CA 1
ATOM 976 C C . LYS A 1 125 ? -2.668 -15.781 6.812 1 90.38 125 LYS A C 1
ATOM 978 O O . LYS A 1 125 ? -2.418 -16.5 7.789 1 90.38 125 LYS A O 1
ATOM 983 N N . THR A 1 126 ? -2.068 -14.688 6.5 1 89.81 126 THR A N 1
ATOM 984 C CA . THR A 1 126 ? -1.314 -13.898 7.469 1 89.81 126 THR A CA 1
ATOM 985 C C . THR A 1 126 ? -1.893 -12.484 7.586 1 89.81 126 THR A C 1
ATOM 987 O O . THR A 1 126 ? -2.775 -12.109 6.816 1 89.81 126 THR A O 1
ATOM 990 N N . GLN A 1 127 ? -1.404 -11.75 8.516 1 89.38 127 GLN A N 1
ATOM 991 C CA . GLN A 1 127 ? -1.883 -10.383 8.68 1 89.38 127 GLN A CA 1
ATOM 992 C C . GLN A 1 127 ? -1.608 -9.539 7.438 1 89.38 127 GLN A C 1
ATOM 994 O O . GLN A 1 127 ? -2.357 -8.609 7.133 1 89.38 127 GLN A O 1
ATOM 999 N N . TYR A 1 128 ? -0.543 -9.945 6.75 1 93 128 TYR A N 1
ATOM 1000 C CA . TYR A 1 128 ? -0.117 -9.031 5.695 1 93 128 TYR A CA 1
ATOM 1001 C C . TYR A 1 128 ? -0.08 -9.742 4.348 1 93 128 TYR A C 1
ATOM 1003 O O . TYR A 1 128 ? 0.466 -9.219 3.373 1 93 128 TYR A O 1
ATOM 1011 N N . GLY A 1 129 ? -0.656 -10.969 4.293 1 94.12 129 GLY A N 1
ATOM 1012 C CA . GLY A 1 129 ? -0.635 -11.664 3.016 1 94.12 129 GLY A CA 1
ATOM 1013 C C . GLY A 1 129 ? -1.288 -13.031 3.068 1 94.12 129 GLY A C 1
ATOM 1014 O O . GLY A 1 129 ? -1.871 -13.406 4.086 1 94.12 129 GLY A O 1
ATOM 1015 N N . LEU A 1 130 ? -1.231 -13.68 1.901 1 96.88 130 LEU A N 1
ATOM 1016 C CA . LEU A 1 130 ? -1.697 -15.055 1.729 1 96.88 130 LEU A CA 1
ATOM 1017 C C . LEU A 1 130 ? -0.538 -15.984 1.39 1 96.88 130 LEU A C 1
ATOM 1019 O O . LEU A 1 130 ? 0.239 -15.703 0.473 1 96.88 130 LEU A O 1
ATOM 1023 N N . LEU A 1 131 ? -0.467 -17 2.232 1 96.88 131 LEU A N 1
ATOM 1024 C CA . LEU A 1 131 ? 0.498 -18.062 1.95 1 96.88 131 LEU A CA 1
ATOM 1025 C C . LEU A 1 131 ? -0.137 -19.172 1.112 1 96.88 131 LEU A C 1
ATOM 1027 O O . LEU A 1 131 ? -1.096 -19.812 1.548 1 96.88 131 LEU A O 1
ATOM 1031 N N . VAL A 1 132 ? 0.39 -19.328 -0.084 1 98.12 132 VAL A N 1
ATOM 1032 C CA . VAL A 1 132 ? -0.075 -20.375 -0.989 1 98.12 132 VAL A CA 1
ATOM 1033 C C . VAL A 1 132 ? 0.906 -21.531 -0.975 1 98.12 132 VAL A C 1
ATOM 1035 O O . VAL A 1 132 ? 2.111 -21.344 -1.159 1 98.12 132 VAL A O 1
ATOM 1038 N N . LYS A 1 133 ? 0.378 -22.688 -0.753 1 96.81 133 LYS A N 1
ATOM 1039 C CA . LYS A 1 133 ? 1.208 -23.891 -0.724 1 96.81 133 LYS A CA 1
ATOM 1040 C C . LYS A 1 133 ? 0.669 -24.953 -1.676 1 96.81 133 LYS A C 1
ATOM 1042 O O . LYS A 1 133 ? -0.522 -24.969 -1.992 1 96.81 133 LYS A O 1
ATOM 1047 N N . TRP A 1 134 ? 1.57 -25.797 -2.123 1 98.5 134 TRP A N 1
ATOM 1048 C CA . TRP A 1 134 ? 1.19 -26.922 -2.979 1 98.5 134 TRP A CA 1
ATOM 1049 C C . TRP A 1 134 ? 2.188 -28.062 -2.852 1 98.5 134 TRP A C 1
ATOM 1051 O O . TRP A 1 134 ? 3.176 -27.953 -2.121 1 98.5 134 TRP A O 1
ATOM 1061 N N . THR A 1 135 ? 1.838 -29.188 -3.477 1 98.44 135 THR A N 1
ATOM 1062 C CA . THR A 1 135 ? 2.758 -30.312 -3.637 1 98.44 135 THR A CA 1
ATOM 1063 C C . THR A 1 135 ? 3.049 -30.562 -5.113 1 98.44 135 THR A C 1
ATOM 1065 O O . THR A 1 135 ? 2.311 -30.109 -5.984 1 98.44 135 THR A O 1
ATOM 1068 N N . GLU A 1 136 ? 4.109 -31.219 -5.363 1 97.94 136 GLU A N 1
ATOM 1069 C CA . GLU A 1 136 ? 4.551 -31.469 -6.73 1 97.94 136 GLU A CA 1
ATOM 1070 C C . GLU A 1 136 ? 3.486 -32.219 -7.523 1 97.94 136 GLU A C 1
ATOM 1072 O O . GLU A 1 136 ? 2.633 -32.906 -6.941 1 97.94 136 GLU A O 1
ATOM 1077 N N . PRO A 1 137 ? 3.549 -32.125 -8.906 1 98.56 137 PRO A N 1
ATOM 1078 C CA . PRO A 1 137 ? 2.631 -32.875 -9.758 1 98.56 137 PRO A CA 1
ATOM 1079 C C . PRO A 1 137 ? 2.801 -34.375 -9.617 1 98.56 137 PRO A C 1
ATOM 1081 O O . PRO A 1 137 ? 3.896 -34.844 -9.305 1 98.56 137 PRO A O 1
ATOM 1084 N N . LEU A 1 138 ? 1.724 -35.125 -9.867 1 98.06 138 LEU A N 1
ATOM 1085 C CA . LEU A 1 138 ? 1.766 -36.594 -9.797 1 98.06 138 LEU A CA 1
ATOM 1086 C C . LEU A 1 138 ? 2.479 -37.156 -11.008 1 98.06 138 LEU A C 1
ATOM 1088 O O . LEU A 1 138 ? 3.197 -38.156 -10.898 1 98.06 138 LEU A O 1
ATOM 1092 N N . VAL A 1 139 ? 2.252 -36.531 -12.148 1 97.62 139 VAL A N 1
ATOM 1093 C CA . VAL A 1 139 ? 2.836 -37 -13.406 1 97.62 139 VAL A CA 1
ATOM 1094 C C . VAL A 1 139 ? 4.004 -36.094 -13.797 1 97.62 139 VAL A C 1
ATOM 1096 O O . VAL A 1 139 ? 3.865 -34.875 -13.844 1 97.62 139 VAL A O 1
ATOM 1099 N N . ASN A 1 140 ? 5.25 -36.656 -14.039 1 96.38 140 ASN A N 1
ATOM 1100 C CA . ASN A 1 140 ? 6.453 -36 -14.531 1 96.38 140 ASN A CA 1
ATOM 1101 C C . ASN A 1 140 ? 6.902 -34.875 -13.594 1 96.38 140 ASN A C 1
ATOM 1103 O O . ASN A 1 140 ? 7.156 -33.75 -14.031 1 96.38 140 ASN A O 1
ATOM 1107 N N . PRO A 1 141 ? 6.945 -35.094 -12.305 1 97 141 PRO A N 1
ATOM 1108 C CA . PRO A 1 141 ? 7.402 -34.062 -11.383 1 97 141 PRO A CA 1
ATOM 1109 C C . PRO A 1 141 ? 8.82 -33.594 -11.68 1 97 141 PRO A C 1
ATOM 1111 O O . PRO A 1 141 ? 9.164 -32.438 -11.422 1 97 141 PRO A O 1
ATOM 1114 N N . GLY A 1 142 ? 9.625 -34.375 -12.242 1 96.44 142 GLY A N 1
ATOM 1115 C CA . GLY A 1 142 ? 11.008 -34.062 -12.562 1 96.44 142 GLY A CA 1
ATOM 1116 C C . GLY A 1 142 ? 11.141 -33.125 -13.758 1 96.44 142 GLY A C 1
ATOM 1117 O O . GLY A 1 142 ? 12.234 -32.625 -14.039 1 96.44 142 GLY A O 1
ATOM 1118 N N . LEU A 1 143 ? 10.086 -32.906 -14.461 1 97.06 143 LEU A N 1
ATOM 1119 C CA . LEU A 1 143 ? 10.125 -32.094 -15.68 1 97.06 143 LEU A CA 1
ATOM 1120 C C . LEU A 1 143 ? 9.656 -30.688 -15.398 1 97.06 143 LEU A C 1
ATOM 1122 O O . LEU A 1 143 ? 9.539 -29.875 -16.328 1 97.06 143 LEU A O 1
ATOM 1126 N N . VAL A 1 144 ? 9.344 -30.375 -14.148 1 98.38 144 VAL A N 1
ATOM 1127 C CA . VAL A 1 144 ? 8.891 -29.031 -13.75 1 98.38 144 VAL A CA 1
ATOM 1128 C C . VAL A 1 144 ? 10.07 -28.062 -13.75 1 98.38 144 VAL A C 1
ATOM 1130 O O . VAL A 1 144 ? 11.133 -28.375 -13.203 1 98.38 144 VAL A O 1
ATOM 1133 N N . ARG A 1 145 ? 9.867 -26.875 -14.391 1 98.25 145 ARG A N 1
ATOM 1134 C CA . ARG A 1 145 ? 10.906 -25.859 -14.445 1 98.25 145 ARG A CA 1
ATOM 1135 C C . ARG A 1 145 ? 10.602 -24.703 -13.492 1 98.25 145 ARG A C 1
ATOM 1137 O O . ARG A 1 145 ? 11.438 -23.828 -13.289 1 98.25 145 ARG A O 1
ATOM 1144 N N . GLY A 1 146 ? 9.453 -24.688 -12.938 1 98.56 146 GLY A N 1
ATOM 1145 C CA . GLY A 1 146 ? 8.969 -23.672 -12.008 1 98.56 146 GLY A CA 1
ATOM 1146 C C . GLY A 1 146 ? 7.465 -23.75 -11.797 1 98.56 146 GLY A C 1
ATOM 1147 O O . GLY A 1 146 ? 6.793 -24.609 -12.359 1 98.56 146 GLY A O 1
ATOM 1148 N N . TYR A 1 147 ? 6.996 -22.875 -11 1 98.81 147 TYR A N 1
ATOM 1149 C CA . TYR A 1 147 ? 5.559 -22.766 -10.797 1 98.81 147 TYR A CA 1
ATOM 1150 C C . TYR A 1 147 ? 5.078 -21.344 -11.031 1 98.81 147 TYR A C 1
ATOM 1152 O O . TYR A 1 147 ? 5.785 -20.391 -10.719 1 98.81 147 TYR A O 1
ATOM 1160 N N . ARG A 1 148 ? 3.971 -21.312 -11.648 1 98.81 148 ARG A N 1
ATOM 1161 C CA . ARG A 1 148 ? 3.301 -20.031 -11.898 1 98.81 148 ARG A CA 1
ATOM 1162 C C . ARG A 1 148 ? 2.062 -19.891 -11.016 1 98.81 148 ARG A C 1
ATOM 1164 O O . ARG A 1 148 ? 1.11 -20.656 -11.148 1 98.81 148 ARG A O 1
ATOM 1171 N N . VAL A 1 149 ? 2.139 -18.953 -10.078 1 98.81 149 VAL A N 1
ATOM 1172 C CA . VAL A 1 149 ? 0.998 -18.641 -9.227 1 98.81 149 VAL A CA 1
ATOM 1173 C C . VAL A 1 149 ? 0.283 -17.391 -9.742 1 98.81 149 VAL A C 1
ATOM 1175 O O . VAL A 1 149 ? 0.857 -16.312 -9.766 1 98.81 149 VAL A O 1
ATOM 1178 N N . ARG A 1 150 ? -0.92 -17.641 -10.156 1 98.69 150 ARG A N 1
ATOM 1179 C CA . ARG A 1 150 ? -1.744 -16.531 -10.641 1 98.69 150 ARG A CA 1
ATOM 1180 C C . ARG A 1 150 ? -2.775 -16.125 -9.594 1 98.69 150 ARG A C 1
ATOM 1182 O O . ARG A 1 150 ? -3.316 -16.969 -8.883 1 98.69 150 ARG A O 1
ATOM 1189 N N . TYR A 1 151 ? -2.955 -14.82 -9.5 1 98 151 TYR A N 1
ATOM 1190 C CA . TYR A 1 151 ? -3.977 -14.344 -8.57 1 98 151 TYR A CA 1
ATOM 1191 C C . TYR A 1 151 ? -4.574 -13.023 -9.047 1 98 151 TYR A C 1
ATOM 1193 O O . TYR A 1 151 ? -3.945 -12.297 -9.812 1 98 151 TYR A O 1
ATOM 1201 N N . LYS A 1 152 ? -5.742 -12.727 -8.594 1 95.69 152 LYS A N 1
ATOM 1202 C CA . LYS A 1 152 ? -6.43 -11.461 -8.859 1 95.69 152 LYS A CA 1
ATOM 1203 C C . LYS A 1 152 ? -7.438 -11.148 -7.762 1 95.69 152 LYS A C 1
ATOM 1205 O O . LYS A 1 152 ? -7.836 -12.031 -7.004 1 95.69 152 LYS A O 1
ATOM 1210 N N . HIS A 1 153 ? -7.707 -9.859 -7.684 1 90.75 153 HIS A N 1
ATOM 1211 C CA . HIS A 1 153 ? -8.922 -9.531 -6.945 1 90.75 153 HIS A CA 1
ATOM 1212 C C . HIS A 1 153 ? -10.156 -10.141 -7.602 1 90.75 153 HIS A C 1
ATOM 1214 O O . HIS A 1 153 ? -10.297 -10.086 -8.828 1 90.75 153 HIS A O 1
ATOM 1220 N N . ALA A 1 154 ? -11.016 -10.734 -6.789 1 84 154 ALA A N 1
ATOM 1221 C CA . ALA A 1 154 ? -12.141 -11.484 -7.34 1 84 154 ALA A CA 1
ATOM 1222 C C . ALA A 1 154 ? -13.039 -10.594 -8.188 1 84 154 ALA A C 1
ATOM 1224 O O . ALA A 1 154 ? -13.656 -11.055 -9.148 1 84 154 ALA A O 1
ATOM 1225 N N . ASP A 1 155 ? -13.016 -9.242 -7.918 1 80.25 155 ASP A N 1
ATOM 1226 C CA . ASP A 1 155 ? -13.906 -8.328 -8.633 1 80.25 155 ASP A CA 1
ATOM 1227 C C . ASP A 1 155 ? -13.141 -7.566 -9.719 1 80.25 155 ASP A C 1
ATOM 1229 O O . ASP A 1 155 ? -13.672 -6.617 -10.297 1 80.25 155 ASP A O 1
ATOM 1233 N N . ARG A 1 156 ? -11.906 -7.945 -9.914 1 85.94 156 ARG A N 1
ATOM 1234 C CA . ARG A 1 156 ? -11.109 -7.238 -10.914 1 85.94 156 ARG A CA 1
ATOM 1235 C C . ARG A 1 156 ? -10.539 -8.211 -11.945 1 85.94 156 ARG A C 1
ATOM 1237 O O . ARG A 1 156 ? -10.273 -9.367 -11.625 1 85.94 156 ARG A O 1
ATOM 1244 N N . PRO A 1 157 ? -10.367 -7.684 -13.141 1 90 157 PRO A N 1
ATOM 1245 C CA . PRO A 1 157 ? -9.938 -8.586 -14.211 1 90 157 PRO A CA 1
ATOM 1246 C C . PRO A 1 157 ? -8.414 -8.758 -14.266 1 90 157 PRO A C 1
ATOM 1248 O O . PRO A 1 157 ? -7.922 -9.719 -14.859 1 90 157 PRO A O 1
ATOM 1251 N N . LEU A 1 158 ? -7.773 -7.848 -13.711 1 93.62 158 LEU A N 1
ATOM 1252 C CA . LEU A 1 158 ? -6.32 -7.871 -13.852 1 93.62 158 LEU A CA 1
ATOM 1253 C C . LEU A 1 158 ? -5.723 -9.055 -13.094 1 93.62 158 LEU A C 1
ATOM 1255 O O . LEU A 1 158 ? -5.863 -9.141 -11.867 1 93.62 158 LEU A O 1
ATOM 1259 N N . VAL A 1 159 ? -5.062 -9.922 -13.789 1 96.81 159 VAL A N 1
ATOM 1260 C CA . VAL A 1 159 ? -4.398 -11.086 -13.219 1 96.81 159 VAL A CA 1
ATOM 1261 C C . VAL A 1 159 ? -2.926 -10.766 -12.961 1 96.81 159 VAL A C 1
ATOM 1263 O O . VAL A 1 159 ? -2.238 -10.234 -13.836 1 96.81 159 VAL A O 1
ATOM 1266 N N . ARG A 1 160 ? -2.457 -11.062 -11.75 1 97.06 160 ARG A N 1
ATOM 1267 C CA . ARG A 1 160 ? -1.047 -10.945 -11.391 1 97.06 160 ARG A CA 1
ATOM 1268 C C . ARG A 1 160 ? -0.388 -12.312 -11.305 1 97.06 160 ARG A C 1
ATOM 1270 O O . ARG A 1 160 ? -1.067 -13.32 -11.102 1 97.06 160 ARG A O 1
ATOM 1277 N N . VAL A 1 161 ? 0.983 -12.328 -11.469 1 98.31 161 VAL A N 1
ATOM 1278 C CA . VAL A 1 161 ? 1.678 -13.609 -11.539 1 98.31 161 VAL A CA 1
ATOM 1279 C C . VAL A 1 161 ? 2.928 -13.57 -10.664 1 98.31 161 VAL A C 1
ATOM 1281 O O . VAL A 1 161 ? 3.66 -12.578 -10.664 1 98.31 161 VAL A O 1
ATOM 1284 N N . ILE A 1 162 ? 3.098 -14.633 -9.875 1 97.75 162 ILE A N 1
ATOM 1285 C CA . ILE A 1 162 ? 4.34 -14.914 -9.164 1 97.75 162 ILE A CA 1
ATOM 1286 C C . ILE A 1 162 ? 4.977 -16.188 -9.719 1 97.75 162 ILE A C 1
ATOM 1288 O O . ILE A 1 162 ? 4.32 -17.219 -9.812 1 97.75 162 ILE A O 1
ATOM 1292 N N . ILE A 1 163 ? 6.223 -16.047 -10.109 1 98.44 163 ILE A N 1
ATOM 1293 C CA . ILE A 1 163 ? 6.953 -17.203 -10.602 1 98.44 163 ILE A CA 1
ATOM 1294 C C . ILE A 1 163 ? 8.008 -17.625 -9.578 1 98.44 163 ILE A C 1
ATOM 1296 O O . ILE A 1 163 ? 8.766 -16.797 -9.086 1 98.44 163 ILE A O 1
ATOM 1300 N N . VAL A 1 164 ? 7.965 -18.891 -9.195 1 97.12 164 VAL A N 1
ATOM 1301 C CA . VAL A 1 164 ? 8.969 -19.422 -8.281 1 97.12 164 VAL A CA 1
ATOM 1302 C C . VAL A 1 164 ? 9.703 -20.594 -8.945 1 97.12 164 VAL A C 1
ATOM 1304 O O . VAL A 1 164 ? 9.258 -21.109 -9.969 1 97.12 164 VAL A O 1
ATOM 1307 N N . SER A 1 165 ? 10.82 -20.953 -8.375 1 97.12 165 SER A N 1
ATOM 1308 C CA . SER A 1 165 ? 11.617 -22.031 -8.945 1 97.12 165 SER A CA 1
ATOM 1309 C C . SER A 1 165 ? 10.961 -23.391 -8.727 1 97.12 165 SER A C 1
ATOM 1311 O O . SER A 1 165 ? 9.992 -23.5 -7.965 1 97.12 165 SER A O 1
ATOM 1313 N N . ALA A 1 166 ? 11.461 -24.391 -9.406 1 97.69 166 ALA A N 1
ATOM 1314 C CA . ALA A 1 166 ? 10.891 -25.719 -9.383 1 97.69 166 ALA A CA 1
ATOM 1315 C C . ALA A 1 166 ? 11.023 -26.359 -8 1 97.69 166 ALA A C 1
ATOM 1317 O O . ALA A 1 166 ? 10.266 -27.266 -7.652 1 97.69 166 ALA A O 1
ATOM 1318 N N . ASN A 1 167 ? 11.961 -25.828 -7.203 1 95.31 167 ASN A N 1
ATOM 1319 C CA . ASN A 1 167 ? 12.219 -26.406 -5.891 1 95.31 167 ASN A CA 1
ATOM 1320 C C . ASN A 1 167 ? 11.328 -25.797 -4.816 1 95.31 167 ASN A C 1
ATOM 1322 O O . ASN A 1 167 ? 11.297 -26.281 -3.682 1 95.31 167 ASN A O 1
ATOM 1326 N N . GLU A 1 168 ? 10.633 -24.812 -5.211 1 94.81 168 GLU A N 1
ATOM 1327 C CA . GLU A 1 168 ? 9.742 -24.156 -4.258 1 94.81 168 GLU A CA 1
ATOM 1328 C C . GLU A 1 168 ? 8.383 -24.844 -4.203 1 94.81 168 GLU A C 1
ATOM 1330 O O . GLU A 1 168 ? 7.961 -25.469 -5.18 1 94.81 168 GLU A O 1
ATOM 1335 N N . ASN A 1 169 ? 7.762 -24.766 -2.996 1 96.19 169 ASN A N 1
ATOM 1336 C CA . ASN A 1 169 ? 6.43 -25.328 -2.834 1 96.19 169 ASN A CA 1
ATOM 1337 C C . ASN A 1 169 ? 5.48 -24.344 -2.152 1 96.19 169 ASN A C 1
ATOM 1339 O O . ASN A 1 169 ? 4.465 -24.734 -1.586 1 96.19 169 ASN A O 1
ATOM 1343 N N . ALA A 1 170 ? 5.883 -23.109 -2.186 1 95.44 170 ALA A N 1
ATOM 1344 C CA . ALA A 1 170 ? 5.066 -22.062 -1.565 1 95.44 170 ALA A CA 1
ATOM 1345 C C . ALA A 1 170 ? 5.34 -20.703 -2.193 1 95.44 170 ALA A C 1
ATOM 1347 O O . ALA A 1 170 ? 6.41 -20.484 -2.768 1 95.44 170 ALA A O 1
ATOM 1348 N N . ALA A 1 171 ? 4.398 -19.891 -2.215 1 96.88 171 ALA A N 1
ATOM 1349 C CA . ALA A 1 171 ? 4.492 -18.5 -2.652 1 96.88 171 ALA A CA 1
ATOM 1350 C C . ALA A 1 171 ? 3.686 -17.578 -1.739 1 96.88 171 ALA A C 1
ATOM 1352 O O . ALA A 1 171 ? 2.779 -18.031 -1.037 1 96.88 171 ALA A O 1
ATOM 1353 N N . PHE A 1 172 ? 4.109 -16.375 -1.697 1 96.69 172 PHE A N 1
ATOM 1354 C CA . PHE A 1 172 ? 3.463 -15.398 -0.822 1 96.69 172 PHE A CA 1
ATOM 1355 C C . PHE A 1 172 ? 2.838 -14.266 -1.633 1 96.69 172 PHE A C 1
ATOM 1357 O O . PHE A 1 172 ? 3.516 -13.633 -2.441 1 96.69 172 PHE A O 1
ATOM 1364 N N . ILE A 1 173 ? 1.52 -14.078 -1.376 1 96.75 173 ILE A N 1
ATOM 1365 C CA . ILE A 1 173 ? 0.811 -12.961 -1.988 1 96.75 173 ILE A CA 1
ATOM 1366 C C . ILE A 1 173 ? 0.684 -11.82 -0.983 1 96.75 173 ILE A C 1
ATOM 1368 O O . ILE A 1 173 ? 0.01 -11.953 0.041 1 96.75 173 ILE A O 1
ATOM 1372 N N . ASN A 1 174 ? 1.319 -10.734 -1.302 1 93.31 174 ASN A N 1
ATOM 1373 C CA . ASN A 1 174 ? 1.26 -9.555 -0.446 1 93.31 174 ASN A CA 1
ATOM 1374 C C . ASN A 1 174 ? -0.097 -8.859 -0.542 1 93.31 174 ASN A C 1
ATOM 1376 O O . ASN A 1 174 ? -0.497 -8.414 -1.619 1 93.31 174 ASN A O 1
ATOM 1380 N N . THR A 1 175 ? -0.798 -8.781 0.59 1 93.19 175 THR A N 1
ATOM 1381 C CA . THR A 1 175 ? -2.123 -8.164 0.583 1 93.19 175 THR A CA 1
ATOM 1382 C C . THR A 1 175 ? -2.16 -6.949 1.504 1 93.19 175 THR A C 1
ATOM 1384 O O . THR A 1 175 ? -3.238 -6.492 1.89 1 93.19 175 THR A O 1
ATOM 1387 N N . ARG A 1 176 ? -1.034 -6.395 1.878 1 90.06 176 ARG A N 1
ATOM 1388 C CA . ARG A 1 176 ? -0.918 -5.312 2.85 1 90.06 176 ARG A CA 1
ATOM 1389 C C . ARG A 1 176 ? -1.7 -4.082 2.398 1 90.06 176 ARG A C 1
ATOM 1391 O O . ARG A 1 176 ? -2.318 -3.398 3.217 1 90.06 176 ARG A O 1
ATOM 1398 N N . SER A 1 177 ? -1.729 -3.838 1.118 1 88.5 177 SER A N 1
ATOM 1399 C CA . SER A 1 177 ? -2.361 -2.629 0.599 1 88.5 177 SER A CA 1
ATOM 1400 C C . SER A 1 177 ? -3.857 -2.84 0.381 1 88.5 177 SER A C 1
ATOM 1402 O O . SER A 1 177 ? -4.605 -1.876 0.205 1 88.5 177 SER A O 1
ATOM 1404 N N . TYR A 1 178 ? -4.254 -4.109 0.433 1 90.06 178 TYR A N 1
ATOM 1405 C CA . TYR A 1 178 ? -5.652 -4.422 0.159 1 90.06 178 TYR A CA 1
ATOM 1406 C C . TYR A 1 178 ? -6.188 -5.449 1.151 1 90.06 178 TYR A C 1
ATOM 1408 O O . TYR A 1 178 ? -6.605 -6.543 0.759 1 90.06 178 TYR A O 1
ATOM 1416 N N . PRO A 1 179 ? -6.25 -4.988 2.383 1 92.12 179 PRO A N 1
ATOM 1417 C CA . PRO A 1 179 ? -6.801 -5.914 3.377 1 92.12 179 PRO A CA 1
ATOM 1418 C C . PRO A 1 179 ? -8.305 -6.133 3.207 1 92.12 179 PRO A C 1
ATOM 1420 O O . PRO A 1 179 ? -9.008 -5.242 2.732 1 92.12 179 PRO A O 1
ATOM 1423 N N . GLY A 1 180 ? -8.75 -7.27 3.51 1 93.75 180 GLY A N 1
ATOM 1424 C CA . GLY A 1 180 ? -10.172 -7.578 3.535 1 93.75 180 GLY A CA 1
ATOM 1425 C C . GLY A 1 180 ? -10.758 -7.797 2.154 1 93.75 180 GLY A C 1
ATOM 1426 O O . GLY A 1 180 ? -11.969 -7.668 1.96 1 93.75 180 GLY A O 1
ATOM 1427 N N . CYS A 1 181 ? -9.914 -8.086 1.23 1 93.31 181 CYS A N 1
ATOM 1428 C CA . CYS A 1 181 ? -10.383 -8.305 -0.133 1 93.31 181 CYS A CA 1
ATOM 1429 C C . CYS A 1 181 ? -10.367 -9.789 -0.485 1 93.31 181 CYS A C 1
ATOM 1431 O O . CYS A 1 181 ? -9.523 -10.531 0.013 1 93.31 181 CYS A O 1
ATOM 1433 N N . LEU A 1 182 ? -11.328 -10.117 -1.35 1 94.88 182 LEU A N 1
ATOM 1434 C CA . LEU A 1 182 ? -11.383 -11.5 -1.81 1 94.88 182 LEU A CA 1
ATOM 1435 C C . LEU A 1 182 ? -10.414 -11.734 -2.965 1 94.88 182 LEU A C 1
ATOM 1437 O O . LEU A 1 182 ? -10.453 -11.008 -3.965 1 94.88 182 LEU A O 1
ATOM 1441 N N . TYR A 1 183 ? -9.57 -12.781 -2.803 1 96.81 183 TYR A N 1
ATOM 1442 C CA . TYR A 1 183 ? -8.602 -13.133 -3.84 1 96.81 183 TYR A CA 1
ATOM 1443 C C . TYR A 1 183 ? -8.93 -14.484 -4.453 1 96.81 183 TYR A C 1
ATOM 1445 O O . TYR A 1 183 ? -9.344 -15.414 -3.752 1 96.81 183 TYR A O 1
ATOM 1453 N N . GLU A 1 184 ? -8.812 -14.516 -5.746 1 97.69 184 GLU A N 1
ATOM 1454 C CA . GLU A 1 184 ? -8.828 -15.75 -6.527 1 97.69 184 GLU A CA 1
ATOM 1455 C C . GLU A 1 184 ? -7.414 -16.188 -6.891 1 97.69 184 GLU A C 1
ATOM 1457 O O . GLU A 1 184 ? -6.637 -15.398 -7.43 1 97.69 184 GLU A O 1
ATOM 1462 N N . VAL A 1 185 ? -7.066 -17.516 -6.566 1 98.56 185 VAL A N 1
ATOM 1463 C CA . VAL A 1 185 ? -5.695 -17.984 -6.754 1 98.56 185 VAL A CA 1
ATOM 1464 C C . VAL A 1 185 ? -5.699 -19.344 -7.453 1 98.56 185 VAL A C 1
ATOM 1466 O O . VAL A 1 185 ? -6.508 -20.203 -7.129 1 98.56 185 VAL A O 1
ATOM 1469 N N . TRP A 1 186 ? -4.816 -19.516 -8.445 1 98.69 186 TRP A N 1
ATOM 1470 C CA . TRP A 1 186 ? -4.609 -20.812 -9.086 1 98.69 186 TRP A CA 1
ATOM 1471 C C . TRP A 1 186 ? -3.16 -20.984 -9.531 1 98.69 186 TRP A C 1
ATOM 1473 O O . TRP A 1 186 ? -2.41 -20 -9.594 1 98.69 186 TRP A O 1
ATOM 1483 N N . ILE A 1 187 ? -2.748 -22.25 -9.766 1 98.88 187 ILE A N 1
ATOM 1484 C CA . ILE A 1 187 ? -1.337 -22.562 -9.969 1 98.88 187 ILE A CA 1
ATOM 1485 C C . ILE A 1 187 ? -1.174 -23.484 -11.18 1 98.88 187 ILE A C 1
ATOM 1487 O O . ILE A 1 187 ? -2.033 -24.328 -11.445 1 98.88 187 ILE A O 1
ATOM 1491 N N . SER A 1 188 ? -0.129 -23.312 -11.891 1 98.88 188 SER A N 1
ATOM 1492 C CA . SER A 1 188 ? 0.32 -24.266 -12.906 1 98.88 188 SER A CA 1
ATOM 1493 C C . SER A 1 188 ? 1.818 -24.516 -12.789 1 98.88 188 SER A C 1
ATOM 1495 O O . SER A 1 188 ? 2.551 -23.719 -12.195 1 98.88 188 SER A O 1
ATOM 1497 N N . ALA A 1 189 ? 2.18 -25.625 -13.25 1 98.88 189 ALA A N 1
ATOM 1498 C CA . ALA A 1 189 ? 3.604 -25.953 -13.344 1 98.88 189 ALA A CA 1
ATOM 1499 C C . ALA A 1 189 ? 4.168 -25.516 -14.695 1 98.88 189 ALA A C 1
ATOM 1501 O O . ALA A 1 189 ? 3.562 -25.766 -15.742 1 98.88 189 ALA A O 1
ATOM 1502 N N . ILE A 1 190 ? 5.328 -24.875 -14.617 1 98.5 190 ILE A N 1
ATOM 1503 C CA . ILE A 1 190 ? 5.977 -24.422 -15.836 1 98.5 190 ILE A CA 1
ATOM 1504 C C . ILE A 1 190 ? 6.746 -25.578 -16.469 1 98.5 190 ILE A C 1
ATOM 1506 O O . ILE A 1 190 ? 7.535 -26.25 -15.805 1 98.5 190 ILE A O 1
ATOM 1510 N N . GLY A 1 191 ? 6.504 -25.797 -17.734 1 97.5 191 GLY A N 1
ATOM 1511 C CA . GLY A 1 191 ? 7.223 -26.828 -18.484 1 97.5 191 GLY A CA 1
ATOM 1512 C C . GLY A 1 191 ? 8.109 -26.25 -19.578 1 97.5 191 GLY A C 1
ATOM 1513 O O . GLY A 1 191 ? 8.195 -25.031 -19.734 1 97.5 191 GLY A O 1
ATOM 1514 N N . GLU A 1 192 ? 8.664 -27.188 -20.359 1 95.81 192 GLU A N 1
ATOM 1515 C CA . GLU A 1 192 ? 9.547 -26.781 -21.438 1 95.81 192 GLU A CA 1
ATOM 1516 C C . GLU A 1 192 ? 8.758 -26.359 -22.672 1 95.81 192 GLU A C 1
ATOM 1518 O O . GLU A 1 192 ? 9.109 -25.391 -23.359 1 95.81 192 GLU A O 1
ATOM 1523 N N . THR A 1 193 ? 7.695 -27.172 -22.938 1 94.81 193 THR A N 1
ATOM 1524 C CA . THR A 1 193 ? 6.898 -26.875 -24.125 1 94.81 193 THR A CA 1
ATOM 1525 C C . THR A 1 193 ? 5.766 -25.906 -23.781 1 94.81 193 THR A C 1
ATOM 1527 O O . THR A 1 193 ? 5.516 -24.953 -24.531 1 94.81 193 THR A O 1
ATOM 1530 N N . GLU A 1 194 ? 5.156 -26.219 -22.734 1 95.56 194 GLU A N 1
ATOM 1531 C CA . GLU A 1 194 ? 4.027 -25.438 -22.25 1 95.56 194 GLU A CA 1
ATOM 1532 C C . GLU A 1 194 ? 3.783 -25.672 -20.766 1 95.56 194 GLU A C 1
ATOM 1534 O O . GLU A 1 194 ? 4.371 -26.578 -20.156 1 95.56 194 GLU A O 1
ATOM 1539 N N . ASP A 1 195 ? 2.973 -24.844 -20.156 1 97.31 195 ASP A N 1
ATOM 1540 C CA . ASP A 1 195 ? 2.594 -25.031 -18.766 1 97.31 195 ASP A CA 1
ATOM 1541 C C . ASP A 1 195 ? 1.666 -26.234 -18.609 1 97.31 195 ASP A C 1
ATOM 1543 O O . ASP A 1 195 ? 1.003 -26.641 -19.562 1 97.31 195 ASP A O 1
ATOM 1547 N N . SER A 1 196 ? 1.644 -26.781 -17.422 1 98.44 196 SER A N 1
ATOM 1548 C CA . SER A 1 196 ? 0.631 -27.781 -17.078 1 98.44 196 SER A CA 1
ATOM 1549 C C . SER A 1 196 ? -0.766 -27.172 -17.078 1 98.44 196 SER A C 1
ATOM 1551 O O . SER A 1 196 ? -0.916 -25.953 -17.172 1 98.44 196 SER A O 1
ATOM 1553 N N . LYS A 1 197 ? -1.75 -28.109 -17 1 97.94 197 LYS A N 1
ATOM 1554 C CA . LYS A 1 197 ? -3.082 -27.609 -16.672 1 97.94 197 LYS A CA 1
ATOM 1555 C C . LYS A 1 197 ? -3.072 -26.828 -15.359 1 97.94 197 LYS A C 1
ATOM 1557 O O . LYS A 1 197 ? -2.184 -27.016 -14.523 1 97.94 197 LYS A O 1
ATOM 1562 N N . GLU A 1 198 ? -4.059 -26 -15.195 1 98.5 198 GLU A N 1
ATOM 1563 C CA . GLU A 1 198 ? -4.176 -25.188 -13.992 1 98.5 198 GLU A CA 1
ATOM 1564 C C . GLU A 1 198 ? -4.895 -25.938 -12.875 1 98.5 198 GLU A C 1
ATOM 1566 O O . GLU A 1 198 ? -5.734 -26.797 -13.148 1 98.5 198 GLU A O 1
ATOM 1571 N N . THR A 1 199 ? -4.512 -25.609 -11.633 1 98.69 199 THR A N 1
ATOM 1572 C CA . THR A 1 199 ? -5.281 -26.125 -10.508 1 98.69 199 THR A CA 1
ATOM 1573 C C . THR A 1 199 ? -6.672 -25.5 -10.461 1 98.69 199 THR A C 1
ATOM 1575 O O . THR A 1 199 ? -6.934 -24.516 -11.156 1 98.69 199 THR A O 1
ATOM 1578 N N . ASN A 1 200 ? -7.52 -26.188 -9.633 1 98.06 200 ASN A N 1
ATOM 1579 C CA . ASN A 1 200 ? -8.781 -25.516 -9.344 1 98.06 200 ASN A CA 1
ATOM 1580 C C . ASN A 1 200 ? -8.539 -24.156 -8.68 1 98.06 200 ASN A C 1
ATOM 1582 O O . ASN A 1 200 ? -7.57 -23.984 -7.941 1 98.06 200 ASN A O 1
ATOM 1586 N N . HIS A 1 201 ? -9.461 -23.281 -8.961 1 97.88 201 HIS A N 1
ATOM 1587 C CA . HIS A 1 201 ? -9.344 -21.938 -8.367 1 97.88 201 HIS A CA 1
ATOM 1588 C C . HIS A 1 201 ? -9.688 -21.969 -6.883 1 97.88 201 HIS A C 1
ATOM 1590 O O . HIS A 1 201 ? -10.641 -22.641 -6.469 1 97.88 201 HIS A O 1
ATOM 1596 N N . MET A 1 202 ? -8.844 -21.359 -6.125 1 97.94 202 MET A N 1
ATOM 1597 C CA . MET A 1 202 ? -9.086 -21.172 -4.695 1 97.94 202 MET A CA 1
ATOM 1598 C C . MET A 1 202 ? -9.453 -19.734 -4.395 1 97.94 202 MET A C 1
ATOM 1600 O O . MET A 1 202 ? -9.047 -18.812 -5.117 1 97.94 202 MET A O 1
ATOM 1604 N N . TYR A 1 203 ? -10.242 -19.562 -3.299 1 96.88 203 TYR A N 1
ATOM 1605 C CA . TYR A 1 203 ? -10.688 -18.234 -2.902 1 96.88 203 TYR A CA 1
ATOM 1606 C C . TYR A 1 203 ? -10.406 -17.984 -1.427 1 96.88 203 TYR A C 1
ATOM 1608 O O . TYR A 1 203 ? -10.57 -18.875 -0.595 1 96.88 203 TYR A O 1
ATOM 1616 N N . SER A 1 204 ? -9.906 -16.797 -1.094 1 96.44 204 SER A N 1
ATOM 1617 C CA . SER A 1 204 ? -9.695 -16.406 0.297 1 96.44 204 SER A CA 1
ATOM 1618 C C . SER A 1 204 ? -9.711 -14.898 0.457 1 96.44 204 SER A C 1
ATOM 1620 O O . SER A 1 204 ? -9.156 -14.172 -0.375 1 96.44 204 SER A O 1
ATOM 1622 N N . TYR A 1 205 ? -10.383 -14.445 1.565 1 94.94 205 TYR A N 1
ATOM 1623 C CA . TYR A 1 205 ? -10.234 -13.047 1.95 1 94.94 205 TYR A CA 1
ATOM 1624 C C . TYR A 1 205 ? -8.867 -12.797 2.576 1 94.94 205 TYR A C 1
ATOM 1626 O O . TYR A 1 205 ? -8.359 -13.633 3.334 1 94.94 205 TYR A O 1
ATOM 1634 N N . SER A 1 206 ? -8.242 -11.68 2.201 1 94.56 206 SER A N 1
ATOM 1635 C CA . SER A 1 206 ? -7.086 -11.25 2.984 1 94.56 206 SER A CA 1
ATOM 1636 C C . SER A 1 206 ? -7.5 -10.797 4.379 1 94.56 206 SER A C 1
ATOM 1638 O O . SER A 1 206 ? -8.656 -10.414 4.594 1 94.56 206 SER A O 1
ATOM 1640 N N . GLU A 1 207 ? -6.547 -10.891 5.285 1 92.69 207 GLU A N 1
ATOM 1641 C CA . GLU A 1 207 ? -6.832 -10.539 6.672 1 92.69 207 GLU A CA 1
ATOM 1642 C C . GLU A 1 207 ? -7.156 -9.055 6.809 1 92.69 207 GLU A C 1
ATOM 1644 O O . GLU A 1 207 ? -6.504 -8.211 6.184 1 92.69 207 GLU A O 1
ATOM 1649 N N . CYS A 1 208 ? -8.18 -8.734 7.523 1 93.5 208 CYS A N 1
ATOM 1650 C CA . CYS A 1 208 ? -8.586 -7.375 7.832 1 93.5 208 CYS A CA 1
ATOM 1651 C C . CYS A 1 208 ? -9.203 -7.289 9.227 1 93.5 208 CYS A C 1
ATOM 1653 O O . CYS A 1 208 ? -10.094 -8.07 9.562 1 93.5 208 CYS A O 1
ATOM 1655 N N . GLY A 1 209 ? -8.766 -6.266 9.969 1 91.69 209 GLY A N 1
ATOM 1656 C CA . GLY A 1 209 ? -9.203 -6.145 11.352 1 91.69 209 GLY A CA 1
ATOM 1657 C C . GLY A 1 209 ? -8.234 -6.75 12.344 1 91.69 209 GLY A C 1
ATOM 1658 O O . GLY A 1 209 ? -7.035 -6.844 12.062 1 91.69 209 GLY A O 1
ATOM 1659 N N . SER A 1 210 ? -8.68 -6.906 13.547 1 87.25 210 SER A N 1
ATOM 1660 C CA . SER A 1 210 ? -7.781 -7.434 14.57 1 87.25 210 SER A CA 1
ATOM 1661 C C . SER A 1 210 ? -8.539 -7.746 15.852 1 87.25 210 SER A C 1
ATOM 1663 O O . SER A 1 210 ? -9.75 -7.527 15.938 1 87.25 210 SER A O 1
ATOM 1665 N N . ARG A 1 211 ? -7.836 -8.445 16.672 1 87.69 211 ARG A N 1
ATOM 1666 C CA . ARG A 1 211 ? -8.32 -8.578 18.031 1 87.69 211 ARG A CA 1
ATOM 1667 C C . ARG A 1 211 ? -7.805 -7.438 18.906 1 87.69 211 ARG A C 1
ATOM 1669 O O . ARG A 1 211 ? -6.645 -7.043 18.797 1 87.69 211 ARG A O 1
ATOM 1676 N N . LEU A 1 212 ? -8.734 -6.863 19.656 1 87.19 212 LEU A N 1
ATOM 1677 C CA . LEU A 1 212 ? -8.367 -5.742 20.531 1 87.19 212 LEU A CA 1
ATOM 1678 C C . LEU A 1 212 ? -8.781 -6.012 21.969 1 87.19 212 LEU A C 1
ATOM 1680 O O . LEU A 1 212 ? -9.75 -6.734 22.219 1 87.19 212 LEU A O 1
ATOM 1684 N N . ARG A 1 213 ? -8 -5.516 22.797 1 83.44 213 ARG A N 1
ATOM 1685 C CA . ARG A 1 213 ? -8.359 -5.512 24.219 1 83.44 213 ARG A CA 1
ATOM 1686 C C . ARG A 1 213 ? -8.508 -4.086 24.734 1 83.44 213 ARG A C 1
ATOM 1688 O O . ARG A 1 213 ? -7.566 -3.297 24.672 1 83.44 213 ARG A O 1
ATOM 1695 N N . VAL A 1 214 ? -9.719 -3.803 25.141 1 83.69 214 VAL A N 1
ATOM 1696 C CA . VAL A 1 214 ? -10 -2.48 25.688 1 83.69 214 VAL A CA 1
ATOM 1697 C C . VAL A 1 214 ? -9.844 -2.514 27.203 1 83.69 214 VAL A C 1
ATOM 1699 O O . VAL A 1 214 ? -10.555 -3.246 27.891 1 83.69 214 VAL A O 1
ATOM 1702 N N . SER A 1 215 ? -8.906 -1.861 27.625 1 80.88 215 SER A N 1
ATOM 1703 C CA . SER A 1 215 ? -8.727 -1.765 29.078 1 80.88 215 SER A CA 1
ATOM 1704 C C . SER A 1 215 ? -9.047 -0.364 29.578 1 80.88 215 SER A C 1
ATOM 1706 O O . SER A 1 215 ? -10.219 0.005 29.688 1 80.88 215 SER A O 1
ATOM 1708 N N . ASN A 1 216 ? -7.969 0.535 29.719 1 80.31 216 ASN A N 1
ATOM 1709 C CA . ASN A 1 216 ? -8.219 1.843 30.312 1 80.31 216 ASN A CA 1
ATOM 1710 C C . ASN A 1 216 ? -8.094 2.963 29.297 1 80.31 216 ASN A C 1
ATOM 1712 O O . ASN A 1 216 ? -8.281 4.137 29.609 1 80.31 216 ASN A O 1
ATOM 1716 N N . THR A 1 217 ? -7.836 2.463 28.125 1 83.19 217 THR A N 1
ATOM 1717 C CA . THR A 1 217 ? -7.625 3.5 27.125 1 83.19 217 THR A CA 1
ATOM 1718 C C . THR A 1 217 ? -8.625 3.359 25.984 1 83.19 217 THR A C 1
ATOM 1720 O O . THR A 1 217 ? -9.117 2.264 25.719 1 83.19 217 THR A O 1
ATOM 1723 N N . THR A 1 218 ? -8.922 4.555 25.453 1 88.44 218 THR A N 1
ATOM 1724 C CA . THR A 1 218 ? -9.781 4.598 24.281 1 88.44 218 THR A CA 1
ATOM 1725 C C . THR A 1 218 ? -9.086 3.99 23.078 1 88.44 218 THR A C 1
ATOM 1727 O O . THR A 1 218 ? -7.895 4.23 22.859 1 88.44 218 THR A O 1
ATOM 1730 N N . GLU A 1 219 ? -9.867 3.111 22.391 1 90.5 219 GLU A N 1
ATOM 1731 C CA . GLU A 1 219 ? -9.367 2.523 21.156 1 90.5 219 GLU A CA 1
ATOM 1732 C C . GLU A 1 219 ? -10.164 3.016 19.953 1 90.5 219 GLU A C 1
ATOM 1734 O O . GLU A 1 219 ? -11.344 3.336 20.062 1 90.5 219 GLU A O 1
ATOM 1739 N N . TYR A 1 220 ? -9.406 3.111 18.875 1 92.69 220 TYR A N 1
ATOM 1740 C CA . TYR A 1 220 ? -10.062 3.51 17.641 1 92.69 220 TYR A CA 1
ATOM 1741 C C . TYR A 1 220 ? -9.906 2.438 16.562 1 92.69 220 TYR A C 1
ATOM 1743 O O . TYR A 1 220 ? -8.836 1.834 16.438 1 92.69 220 TYR A O 1
ATOM 1751 N N . ILE A 1 221 ? -10.977 2.146 15.82 1 92.94 221 ILE A N 1
ATOM 1752 C CA . ILE A 1 221 ? -10.922 1.259 14.664 1 92.94 221 ILE A CA 1
ATOM 1753 C C . ILE A 1 221 ? -11.453 1.983 13.43 1 92.94 221 ILE A C 1
ATOM 1755 O O . ILE A 1 221 ? -12.367 2.809 13.539 1 92.94 221 ILE A O 1
ATOM 1759 N N . SER A 1 222 ? -10.836 1.71 12.359 1 93.19 222 SER A N 1
ATOM 1760 C CA . SER A 1 222 ? -11.281 2.303 11.102 1 93.19 222 SER A CA 1
ATOM 1761 C C . SER A 1 222 ? -11.25 1.28 9.969 1 93.19 222 SER A C 1
ATOM 1763 O O . SER A 1 222 ? -10.547 0.273 10.055 1 93.19 222 SER A O 1
ATOM 1765 N N . THR A 1 223 ? -12.109 1.563 8.969 1 92.88 223 THR A N 1
ATOM 1766 C CA . THR A 1 223 ? -11.938 0.802 7.734 1 92.88 223 THR A CA 1
ATOM 1767 C C . THR A 1 223 ? -10.578 1.083 7.105 1 92.88 223 THR A C 1
ATOM 1769 O O . THR A 1 223 ? -9.992 2.141 7.332 1 92.88 223 THR A O 1
ATOM 1772 N N . PRO A 1 224 ? -10.094 0.186 6.312 1 92.44 224 PRO A N 1
ATOM 1773 C CA . PRO A 1 224 ? -8.719 0.29 5.824 1 92.44 224 PRO A CA 1
ATOM 1774 C C . PRO A 1 224 ? -8.484 1.538 4.977 1 92.44 224 PRO A C 1
ATOM 1776 O O . PRO A 1 224 ? -7.371 2.068 4.945 1 92.44 224 PRO A O 1
ATOM 1779 N N . PHE A 1 225 ? -9.422 2.104 4.277 1 91 225 PHE A N 1
ATOM 1780 C CA . PHE A 1 225 ? -9.219 3.191 3.328 1 91 225 PHE A CA 1
ATOM 1781 C C . PHE A 1 225 ? -9.75 4.504 3.891 1 91 225 PHE A C 1
ATOM 1783 O O . PHE A 1 225 ? -9.883 5.492 3.162 1 91 225 PHE A O 1
ATOM 1790 N N . TYR A 1 226 ? -10.039 4.406 5.172 1 92.56 226 TYR A N 1
ATOM 1791 C CA . TYR A 1 226 ? -10.5 5.641 5.797 1 92.56 226 TYR A CA 1
ATOM 1792 C C . TYR A 1 226 ? -9.453 6.738 5.672 1 92.56 226 TYR A C 1
ATOM 1794 O O . TYR A 1 226 ? -8.273 6.516 5.957 1 92.56 226 TYR A O 1
ATOM 1802 N N . PRO A 1 227 ? -9.852 8.062 5.387 1 90.06 227 PRO A N 1
ATOM 1803 C CA . PRO A 1 227 ? -11.219 8.555 5.18 1 90.06 227 PRO A CA 1
ATOM 1804 C C . PRO A 1 227 ? -11.672 8.43 3.729 1 90.06 227 PRO A C 1
ATOM 1806 O O . PRO A 1 227 ? -12.766 8.891 3.377 1 90.06 227 PRO A O 1
ATOM 1809 N N . GLU A 1 228 ? -10.805 7.75 2.969 1 89.12 228 GLU A N 1
ATOM 1810 C CA . GLU A 1 228 ? -11.164 7.547 1.568 1 89.12 228 GLU A CA 1
ATOM 1811 C C . GLU A 1 228 ? -12.078 6.336 1.403 1 89.12 228 GLU A C 1
ATOM 1813 O O . GLU A 1 228 ? -12.461 5.703 2.389 1 89.12 228 GLU A O 1
ATOM 1818 N N . PHE A 1 229 ? -12.477 6.148 0.133 1 86.12 229 PHE A N 1
ATOM 1819 C CA . PHE A 1 229 ? -13.336 5.02 -0.197 1 86.12 229 PHE A CA 1
ATOM 1820 C C . PHE A 1 229 ? -12.547 3.916 -0.888 1 86.12 229 PHE A C 1
ATOM 1822 O O . PHE A 1 229 ? -11.602 4.199 -1.628 1 86.12 229 PHE A O 1
ATOM 1829 N N . PRO A 1 230 ? -12.953 2.707 -0.5 1 84.62 230 PRO A N 1
ATOM 1830 C CA . PRO A 1 230 ? -12.266 1.618 -1.198 1 84.62 230 PRO A CA 1
ATOM 1831 C C . PRO A 1 230 ? -12.711 1.471 -2.65 1 84.62 230 PRO A C 1
ATOM 1833 O O . PRO A 1 230 ? -13.82 1.879 -3 1 84.62 230 PRO A O 1
ATOM 1836 N N . GLU A 1 231 ? -11.789 0.912 -3.436 1 80.44 231 GLU A N 1
ATOM 1837 C CA . GLU A 1 231 ? -12.117 0.63 -4.832 1 80.44 231 GLU A CA 1
ATOM 1838 C C . GLU A 1 231 ? -12.844 -0.706 -4.969 1 80.44 231 GLU A C 1
ATOM 1840 O O . GLU A 1 231 ? -13.492 -0.961 -5.984 1 80.44 231 GLU A O 1
ATOM 1845 N N . VAL A 1 232 ? -12.602 -1.543 -4.004 1 84.56 232 VAL A N 1
ATOM 1846 C CA . VAL A 1 232 ? -13.211 -2.869 -3.977 1 84.56 232 VAL A CA 1
ATOM 1847 C C . VAL A 1 232 ? -13.82 -3.131 -2.6 1 84.56 232 VAL A C 1
ATOM 1849 O O . VAL A 1 232 ? -13.438 -2.492 -1.615 1 84.56 232 VAL A O 1
ATOM 1852 N N . THR A 1 233 ? -14.797 -4.016 -2.607 1 88.94 233 THR A N 1
ATOM 1853 C CA . THR A 1 233 ? -15.438 -4.348 -1.34 1 88.94 233 THR A CA 1
ATOM 1854 C C . THR A 1 233 ? -14.461 -5.059 -0.408 1 88.94 233 THR A C 1
ATOM 1856 O O . THR A 1 233 ? -13.688 -5.914 -0.844 1 88.94 233 THR A O 1
ATOM 1859 N N . HIS A 1 234 ? -14.469 -4.59 0.853 1 92.06 234 HIS A N 1
ATOM 1860 C CA . HIS A 1 234 ? -13.633 -5.25 1.848 1 92.06 234 HIS A CA 1
ATOM 1861 C C . HIS A 1 234 ? -14.453 -5.707 3.047 1 92.06 234 HIS A C 1
ATOM 1863 O O . HIS A 1 234 ? -15.508 -5.137 3.332 1 92.06 234 HIS A O 1
ATOM 1869 N N . LEU A 1 235 ? -14.039 -6.762 3.562 1 94.44 235 LEU A N 1
ATOM 1870 C CA . LEU A 1 235 ? -14.641 -7.363 4.746 1 94.44 235 LEU A CA 1
ATOM 1871 C C . LEU A 1 235 ? -13.664 -7.371 5.914 1 94.44 235 LEU A C 1
ATOM 1873 O O . LEU A 1 235 ? -12.617 -8.031 5.852 1 94.44 235 LEU A O 1
ATOM 1877 N N . CYS A 1 236 ? -13.992 -6.574 6.977 1 94.69 236 CYS A N 1
ATOM 1878 C CA . CYS A 1 236 ? -13.109 -6.473 8.133 1 94.69 236 CYS A CA 1
ATOM 1879 C C . CYS A 1 236 ? -13.836 -6.906 9.406 1 94.69 236 CYS A C 1
ATOM 1881 O O . CYS A 1 236 ? -15.016 -6.602 9.586 1 94.69 236 CYS A O 1
ATOM 1883 N N . SER A 1 237 ? -13.141 -7.648 10.203 1 93.69 237 SER A N 1
ATOM 1884 C CA . SER A 1 237 ? -13.727 -8.133 11.445 1 93.69 237 SER A CA 1
ATOM 1885 C C . SER A 1 237 ? -12.836 -7.809 12.648 1 93.69 237 SER A C 1
ATOM 1887 O O . SER A 1 237 ? -11.617 -7.945 12.57 1 93.69 237 SER A O 1
ATOM 1889 N N . TRP A 1 238 ? -13.461 -7.316 13.703 1 92.44 238 TRP A N 1
ATOM 1890 C CA . TRP A 1 238 ? -12.773 -7.059 14.961 1 92.44 238 TRP A CA 1
ATOM 1891 C C . TRP A 1 238 ? -13.422 -7.836 16.109 1 92.44 238 TRP A C 1
ATOM 1893 O O . TRP A 1 238 ? -14.648 -7.961 16.156 1 92.44 238 TRP A O 1
ATOM 1903 N N . ILE A 1 239 ? -12.562 -8.406 16.844 1 90.75 239 ILE A N 1
ATOM 1904 C CA . ILE A 1 239 ? -13.008 -8.992 18.109 1 90.75 239 ILE A CA 1
ATOM 1905 C C . ILE A 1 239 ? -12.469 -8.172 19.281 1 90.75 239 ILE A C 1
ATOM 1907 O O . ILE A 1 239 ? -11.258 -8.023 19.438 1 90.75 239 ILE A O 1
ATOM 1911 N N . VAL A 1 240 ? -13.375 -7.621 20.062 1 89 240 VAL A N 1
ATOM 1912 C CA . VAL A 1 240 ? -12.992 -6.719 21.141 1 89 240 VAL A CA 1
ATOM 1913 C C . VAL A 1 240 ? -13.281 -7.379 22.484 1 89 240 VAL A C 1
ATOM 1915 O O . VAL A 1 240 ? -14.398 -7.828 22.734 1 89 240 VAL A O 1
ATOM 1918 N N . SER A 1 241 ? -12.266 -7.52 23.219 1 85.69 241 SER A N 1
ATOM 1919 C CA . SER A 1 241 ? -12.414 -7.98 24.594 1 85.69 241 SER A CA 1
ATOM 1920 C C . SER A 1 241 ? -12.148 -6.859 25.594 1 85.69 241 SER A C 1
ATOM 1922 O O . SER A 1 241 ? -11.336 -5.969 25.328 1 85.69 241 SER A O 1
ATOM 1924 N N . SER A 1 242 ? -12.945 -6.836 26.688 1 82.19 242 SER A N 1
ATOM 1925 C CA . SER A 1 242 ? -12.734 -5.801 27.703 1 82.19 242 SER A CA 1
ATOM 1926 C C . SER A 1 242 ? -13.023 -6.328 29.094 1 82.19 242 SER A C 1
ATOM 1928 O O . SER A 1 242 ? -13.844 -7.227 29.266 1 82.19 242 SER A O 1
ATOM 1930 N N . ASP A 1 243 ? -12.227 -5.77 30 1 76.94 243 ASP A N 1
ATOM 1931 C CA . ASP A 1 243 ? -12.484 -6.066 31.406 1 76.94 243 ASP A CA 1
ATOM 1932 C C . ASP A 1 243 ? -13.516 -5.102 32 1 76.94 243 ASP A C 1
ATOM 1934 O O . ASP A 1 243 ? -13.906 -5.23 33.156 1 76.94 243 ASP A O 1
ATOM 1938 N N . HIS A 1 244 ? -13.875 -4.082 31.156 1 79.94 244 HIS A N 1
ATOM 1939 C CA . HIS A 1 244 ? -14.82 -3.055 31.578 1 79.94 244 HIS A CA 1
ATOM 1940 C C . HIS A 1 244 ? -15.969 -2.918 30.594 1 79.94 244 HIS A C 1
ATOM 1942 O O . HIS A 1 244 ? -15.891 -3.436 29.469 1 79.94 244 HIS A O 1
ATOM 1948 N N . ASP A 1 245 ? -16.984 -2.355 31.156 1 85.31 245 ASP A N 1
ATOM 1949 C CA . ASP A 1 245 ? -18.016 -1.902 30.219 1 85.31 245 ASP A CA 1
ATOM 1950 C C . ASP A 1 245 ? -17.453 -0.883 29.234 1 85.31 245 ASP A C 1
ATOM 1952 O O . ASP A 1 245 ? -16.516 -0.153 29.562 1 85.31 245 ASP A O 1
ATOM 1956 N N . TYR A 1 246 ? -17.938 -0.987 28.047 1 85.94 246 TYR A N 1
ATOM 1957 C CA . TYR A 1 246 ? -17.406 -0.054 27.062 1 85.94 246 TYR A CA 1
ATOM 1958 C C . TYR A 1 246 ? -18.5 0.417 26.125 1 85.94 246 TYR A C 1
ATOM 1960 O O . TYR A 1 246 ? -19.578 -0.175 26.062 1 85.94 246 TYR A O 1
ATOM 1968 N N . THR A 1 247 ? -18.219 1.534 25.5 1 90.06 247 THR A N 1
ATOM 1969 C CA . THR A 1 247 ? -19.109 2.115 24.516 1 90.06 247 THR A CA 1
ATOM 1970 C C . THR A 1 247 ? -18.453 2.166 23.141 1 90.06 247 THR A C 1
ATOM 1972 O O . THR A 1 247 ? -17.266 2.492 23.031 1 90.06 247 THR A O 1
ATOM 1975 N N . LEU A 1 248 ? -19.203 1.72 22.141 1 90.81 248 LEU A N 1
ATOM 1976 C CA . LEU A 1 248 ? -18.812 1.905 20.75 1 90.81 248 LEU A CA 1
ATOM 1977 C C . LEU A 1 248 ? -19.516 3.123 20.156 1 90.81 248 LEU A C 1
ATOM 1979 O O . LEU A 1 248 ? -20.75 3.217 20.188 1 90.81 248 LEU A O 1
ATOM 1983 N N . THR A 1 249 ? -18.75 4.074 19.688 1 93.94 249 THR A N 1
ATOM 1984 C CA . THR A 1 249 ? -19.312 5.289 19.109 1 93.94 249 THR A CA 1
ATOM 1985 C C . THR A 1 249 ? -18.828 5.477 17.688 1 93.94 249 THR A C 1
ATOM 1987 O O . THR A 1 249 ? -17.625 5.43 17.422 1 93.94 249 THR A O 1
ATOM 1990 N N . ILE A 1 250 ? -19.781 5.664 16.766 1 93.75 250 ILE A N 1
ATOM 1991 C CA . ILE A 1 250 ? -19.406 6.023 15.398 1 93.75 250 ILE A CA 1
ATOM 1992 C C . ILE A 1 250 ? -18.953 7.48 15.359 1 93.75 250 ILE A C 1
ATOM 1994 O O . ILE A 1 250 ? -19.766 8.398 15.492 1 93.75 250 ILE A O 1
ATOM 1998 N N . LYS A 1 251 ? -17.719 7.641 15.125 1 92.38 251 LYS A N 1
ATOM 1999 C CA . LYS A 1 251 ? -17.172 8.992 15.156 1 92.38 251 LYS A CA 1
ATOM 2000 C C . LYS A 1 251 ? -17.344 9.688 13.812 1 92.38 251 LYS A C 1
ATOM 2002 O O . LYS A 1 251 ? -17.609 10.898 13.758 1 92.38 251 LYS A O 1
ATOM 2007 N N . GLU A 1 252 ? -17.141 8.945 12.805 1 92.31 252 GLU A N 1
ATOM 2008 C CA . GLU A 1 252 ? -17.266 9.508 11.461 1 92.31 252 GLU A CA 1
ATOM 2009 C C . GLU A 1 252 ? -17.672 8.445 10.453 1 92.31 252 GLU A C 1
ATOM 2011 O O . GLU A 1 252 ? -17.234 7.293 10.539 1 92.31 252 GLU A O 1
ATOM 2016 N N . VAL A 1 253 ? -18.516 8.805 9.523 1 90.75 253 VAL A N 1
ATOM 2017 C CA . VAL A 1 253 ? -18.922 7.941 8.422 1 90.75 253 VAL A CA 1
ATOM 2018 C C . VAL A 1 253 ? -18.938 8.734 7.117 1 90.75 253 VAL A C 1
ATOM 2020 O O . VAL A 1 253 ? -19.562 9.789 7.027 1 90.75 253 VAL A O 1
ATOM 2023 N N . HIS A 1 254 ? -18.125 8.305 6.25 1 89.38 254 HIS A N 1
ATOM 2024 C CA . HIS A 1 254 ? -18.125 8.883 4.91 1 89.38 254 HIS A CA 1
ATOM 2025 C C . HIS A 1 254 ? -18.859 7.98 3.92 1 89.38 254 HIS A C 1
ATOM 2027 O O . HIS A 1 254 ? -18.641 6.766 3.904 1 89.38 254 HIS A O 1
ATOM 2033 N N . LYS A 1 255 ? -19.844 8.562 3.094 1 86 255 LYS A N 1
ATOM 2034 C CA . LYS A 1 255 ? -20.641 7.809 2.131 1 86 255 LYS A CA 1
ATOM 2035 C C . LYS A 1 255 ? -20.547 8.422 0.736 1 86 255 LYS A C 1
ATOM 2037 O O . LYS A 1 255 ? -20.516 9.648 0.589 1 86 255 LYS A O 1
ATOM 2042 N N . THR A 1 256 ? -20.312 7.453 -0.155 1 78.19 256 THR A N 1
ATOM 2043 C CA . THR A 1 256 ? -20.375 7.949 -1.524 1 78.19 256 THR A CA 1
ATOM 2044 C C . THR A 1 256 ? -21.828 8.195 -1.938 1 78.19 256 THR A C 1
ATOM 2046 O O . THR A 1 256 ? -22.75 7.57 -1.403 1 78.19 256 THR A O 1
ATOM 2049 N N . ASN A 1 257 ? -22.125 9.25 -2.699 1 67.69 257 ASN A N 1
ATOM 2050 C CA . ASN A 1 257 ? -23.469 9.586 -3.174 1 67.69 257 ASN A CA 1
ATOM 2051 C C . ASN A 1 257 ? -24.047 8.484 -4.055 1 67.69 257 ASN A C 1
ATOM 2053 O O . ASN A 1 257 ? -25.188 8.594 -4.527 1 67.69 257 ASN A O 1
ATOM 2057 N N . PHE A 1 258 ? -23.312 7.43 -4.238 1 58.25 258 PHE A N 1
ATOM 2058 C CA . PHE A 1 258 ? -23.75 6.551 -5.316 1 58.25 258 PHE A CA 1
ATOM 2059 C C . PHE A 1 258 ? -24.875 5.633 -4.84 1 58.25 258 PHE A C 1
ATOM 2061 O O . PHE A 1 258 ? -24.891 5.223 -3.676 1 58.25 258 PHE A O 1
ATOM 2068 N N . SER A 1 259 ? -25.891 5.629 -5.57 1 55.12 259 SER A N 1
ATOM 2069 C CA . SER A 1 259 ? -27.078 4.781 -5.457 1 55.12 259 SER A CA 1
ATOM 2070 C C . SER A 1 259 ? -26.703 3.316 -5.297 1 55.12 259 SER A C 1
ATOM 2072 O O . SER A 1 259 ? -25.922 2.781 -6.086 1 55.12 259 SER A O 1
ATOM 2074 N N . THR A 1 260 ? -26.578 2.877 -4.121 1 58.44 260 THR A N 1
ATOM 2075 C CA . THR A 1 260 ? -26.219 1.476 -3.939 1 58.44 260 THR A CA 1
ATOM 2076 C C . THR A 1 260 ? -27.391 0.566 -4.297 1 58.44 260 THR A C 1
ATOM 2078 O O . THR A 1 260 ? -28.531 0.845 -3.926 1 58.44 260 THR A O 1
ATOM 2081 N N . ASN A 1 261 ? -27.266 -0.199 -5.285 1 59.38 261 ASN A N 1
ATOM 2082 C CA . ASN A 1 261 ? -28.219 -1.291 -5.445 1 59.38 261 ASN A CA 1
ATOM 2083 C C . ASN A 1 261 ? -28.297 -2.152 -4.188 1 59.38 261 ASN A C 1
ATOM 2085 O O . ASN A 1 261 ? -27.344 -2.211 -3.406 1 59.38 261 ASN A O 1
ATOM 2089 N N . SER A 1 262 ? -29.469 -2.756 -3.818 1 58.81 262 SER A N 1
ATOM 2090 C CA . SER A 1 262 ? -29.844 -3.459 -2.598 1 58.81 262 SER A CA 1
ATOM 2091 C C . SER A 1 262 ? -28.859 -4.566 -2.264 1 58.81 262 SER A C 1
ATOM 2093 O O . SER A 1 262 ? -28.516 -4.773 -1.097 1 58.81 262 SER A O 1
ATOM 2095 N N . ARG A 1 263 ? -28.359 -5.207 -3.271 1 60.44 263 ARG A N 1
ATOM 2096 C CA . ARG A 1 263 ? -27.578 -6.41 -3.01 1 60.44 263 ARG A CA 1
ATOM 2097 C C . ARG A 1 263 ? -26.156 -6.059 -2.596 1 60.44 263 ARG A C 1
ATOM 2099 O O . ARG A 1 263 ? -25.484 -6.855 -1.94 1 60.44 263 ARG A O 1
ATOM 2106 N N . ASP A 1 264 ? -25.828 -4.84 -2.719 1 72.31 264 ASP A N 1
ATOM 2107 C CA . ASP A 1 264 ? -24.406 -4.543 -2.516 1 72.31 264 ASP A CA 1
ATOM 2108 C C . ASP A 1 264 ? -24.219 -3.422 -1.495 1 72.31 264 ASP A C 1
ATOM 2110 O O . ASP A 1 264 ? -23.266 -2.641 -1.587 1 72.31 264 ASP A O 1
ATOM 2114 N N . GLN A 1 265 ? -25.156 -3.543 -0.511 1 83.69 265 GLN A N 1
ATOM 2115 C CA . GLN A 1 265 ? -25.094 -2.447 0.45 1 83.69 265 GLN A CA 1
ATOM 2116 C C . GLN A 1 265 ? -24.062 -2.727 1.53 1 83.69 265 GLN A C 1
ATOM 2118 O O . GLN A 1 265 ? -23.891 -3.867 1.966 1 83.69 265 GLN A O 1
ATOM 2123 N N . ASP A 1 266 ? -23.406 -1.665 1.931 1 90.12 266 ASP A N 1
ATOM 2124 C CA . ASP A 1 266 ? -22.438 -1.725 3.031 1 90.12 266 ASP A CA 1
ATOM 2125 C C . ASP A 1 266 ? -23.156 -1.915 4.367 1 90.12 266 ASP A C 1
ATOM 2127 O O . ASP A 1 266 ? -24.234 -1.357 4.59 1 90.12 266 ASP A O 1
ATOM 2131 N N . TYR A 1 267 ? -22.609 -2.783 5.117 1 91.56 267 TYR A N 1
ATOM 2132 C CA . TYR A 1 267 ? -23.266 -2.988 6.406 1 91.56 267 TYR A CA 1
ATOM 2133 C C . TYR A 1 267 ? -22.234 -3.158 7.52 1 91.56 267 TYR A C 1
ATOM 2135 O O . TYR A 1 267 ? -21.078 -3.445 7.258 1 91.56 267 TYR A O 1
ATOM 2143 N N . LEU A 1 268 ? -22.734 -2.877 8.703 1 90.69 268 LEU A N 1
ATOM 2144 C CA . LEU A 1 268 ? -22.047 -3.068 9.969 1 90.69 268 LEU A CA 1
ATOM 2145 C C . LEU A 1 268 ? -22.781 -4.074 10.852 1 90.69 268 LEU A C 1
ATOM 2147 O O . LEU A 1 268 ? -24 -3.971 11.031 1 90.69 268 LEU A O 1
ATOM 2151 N N . MET A 1 269 ? -22.031 -5.125 11.219 1 92.06 269 MET A N 1
ATOM 2152 C CA . MET A 1 269 ? -22.609 -6.082 12.156 1 92.06 269 MET A CA 1
ATOM 2153 C C . MET A 1 269 ? -21.969 -5.961 13.531 1 92.06 269 MET A C 1
ATOM 2155 O O . MET A 1 269 ? -20.734 -5.973 13.648 1 92.06 269 MET A O 1
ATOM 2159 N N . VAL A 1 270 ? -22.812 -5.703 14.555 1 89.25 270 VAL A N 1
ATOM 2160 C CA . VAL A 1 270 ? -22.359 -5.688 15.945 1 89.25 270 VAL A CA 1
ATOM 2161 C C . VAL A 1 270 ? -23.031 -6.816 16.719 1 89.25 270 VAL A C 1
ATOM 2163 O O . VAL A 1 270 ? -24.25 -6.809 16.906 1 89.25 270 VAL A O 1
ATOM 2166 N N . ASN A 1 271 ? -22.281 -7.758 17.281 1 85.44 271 ASN A N 1
ATOM 2167 C CA . ASN A 1 271 ? -22.797 -8.953 17.938 1 85.44 271 ASN A CA 1
ATOM 2168 C C . ASN A 1 271 ? -23.953 -9.562 17.156 1 85.44 271 ASN A C 1
ATOM 2170 O O . ASN A 1 271 ? -25.016 -9.836 17.734 1 85.44 271 ASN A O 1
ATOM 2174 N N . ASP A 1 272 ? -23.922 -9.688 15.867 1 83.81 272 ASP A N 1
ATOM 2175 C CA . ASP A 1 272 ? -24.828 -10.375 14.953 1 83.81 272 ASP A CA 1
ATOM 2176 C C . ASP A 1 272 ? -26.016 -9.484 14.57 1 83.81 272 ASP A C 1
ATOM 2178 O O . ASP A 1 272 ? -27 -9.953 13.992 1 83.81 272 ASP A O 1
ATOM 2182 N N . ILE A 1 273 ? -26.062 -8.297 15.148 1 88.19 273 ILE A N 1
ATOM 2183 C CA . ILE A 1 273 ? -27.078 -7.336 14.703 1 88.19 273 ILE A CA 1
ATOM 2184 C C . ILE A 1 273 ? -26.547 -6.555 13.5 1 88.19 273 ILE A C 1
ATOM 2186 O O . ILE A 1 273 ? -25.453 -5.969 13.562 1 88.19 273 ILE A O 1
ATOM 2190 N N . LYS A 1 274 ? -27.359 -6.555 12.508 1 89.62 274 LYS A N 1
ATOM 2191 C CA . LYS A 1 274 ? -26.938 -5.93 11.258 1 89.62 274 LYS A CA 1
ATOM 2192 C C . LYS A 1 274 ? -27.469 -4.5 11.156 1 89.62 274 LYS A C 1
ATOM 2194 O O . LYS A 1 274 ? -28.656 -4.25 11.383 1 89.62 274 LYS A O 1
ATOM 2199 N N . TYR A 1 275 ? -26.609 -3.59 10.883 1 87.25 275 TYR A N 1
ATOM 2200 C CA . TYR A 1 275 ? -26.938 -2.203 10.57 1 87.25 275 TYR A CA 1
ATOM 2201 C C . TYR A 1 275 ? -26.516 -1.846 9.156 1 87.25 275 TYR A C 1
ATOM 2203 O O . TYR A 1 275 ? -25.359 -2.037 8.781 1 87.25 275 TYR A O 1
ATOM 2211 N N . LEU A 1 276 ? -27.516 -1.38 8.398 1 86.81 276 LEU A N 1
ATOM 2212 C CA . LEU A 1 276 ? -27.109 -0.816 7.117 1 86.81 276 LEU A CA 1
ATOM 2213 C C . LEU A 1 276 ? -26.359 0.498 7.312 1 86.81 276 LEU A C 1
ATOM 2215 O O . LEU A 1 276 ? -26.812 1.375 8.047 1 86.81 276 LEU A O 1
ATOM 2219 N N . ILE A 1 277 ? -25.172 0.632 6.738 1 85.56 277 ILE A N 1
ATOM 2220 C CA . ILE A 1 27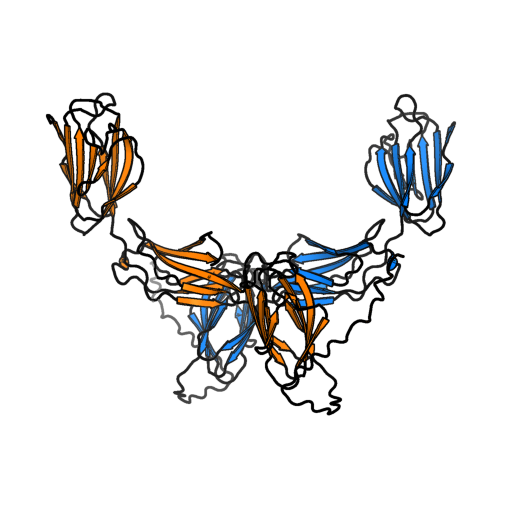7 ? -24.328 1.797 6.98 1 85.56 277 ILE A CA 1
ATOM 2221 C C . ILE A 1 277 ? -25.016 3.051 6.445 1 85.56 277 ILE A C 1
ATOM 2223 O O . ILE A 1 277 ? -24.797 4.152 6.953 1 85.56 277 ILE A O 1
ATOM 2227 N N . SER A 1 278 ? -25.891 2.842 5.465 1 82.56 278 SER A N 1
ATOM 2228 C CA . SER A 1 278 ? -26.688 3.967 4.977 1 82.56 278 SER A CA 1
ATOM 2229 C C . SER A 1 278 ? -27.5 4.594 6.098 1 82.56 278 SER A C 1
ATOM 2231 O O . SER A 1 278 ? -27.812 5.785 6.055 1 82.56 278 SER A O 1
ATOM 2233 N N . ASN A 1 279 ? -27.734 3.807 7.164 1 82.19 279 ASN A N 1
ATOM 2234 C CA . ASN A 1 279 ? -28.578 4.27 8.266 1 82.19 279 ASN A CA 1
ATOM 2235 C C . ASN A 1 279 ? -27.734 4.656 9.484 1 82.19 279 ASN A C 1
ATOM 2237 O O . ASN A 1 279 ? -28.266 5.082 10.5 1 82.19 279 ASN A O 1
ATOM 2241 N N . VAL A 1 280 ? -26.484 4.465 9.273 1 83.81 280 VAL A N 1
ATOM 2242 C CA . VAL A 1 280 ? -25.594 4.777 10.383 1 83.81 280 VAL A CA 1
ATOM 2243 C C . VAL A 1 280 ? -25.188 6.25 10.32 1 83.81 280 VAL A C 1
ATOM 2245 O O . VAL A 1 280 ? -24.875 6.773 9.25 1 83.81 280 VAL A O 1
ATOM 2248 N N . THR A 1 281 ? -25.281 6.934 11.453 1 85.94 281 THR A N 1
ATOM 2249 C CA . THR A 1 281 ? -24.938 8.352 11.531 1 85.94 281 THR A CA 1
ATOM 2250 C C . THR A 1 281 ? -23.812 8.586 12.539 1 85.94 281 THR A C 1
ATOM 2252 O O . THR A 1 281 ? -23.609 7.781 13.445 1 85.94 281 THR A O 1
ATOM 2255 N N . ARG A 1 282 ? -23.172 9.656 12.281 1 88.94 282 ARG A N 1
ATOM 2256 C CA . ARG A 1 282 ? -22.172 10.102 13.242 1 88.94 282 ARG A CA 1
ATOM 2257 C C . ARG A 1 282 ? -22.781 10.25 14.633 1 88.94 282 ARG A C 1
ATOM 2259 O O . ARG A 1 282 ? -23.875 10.766 14.789 1 88.94 282 ARG A O 1
ATOM 2266 N N . GLY A 1 283 ? -22.062 9.703 15.633 1 89.25 283 GLY A N 1
ATOM 2267 C CA . GLY A 1 283 ? -22.5 9.836 17 1 89.25 283 GLY A CA 1
ATOM 2268 C C . GLY A 1 283 ? -23.281 8.633 17.5 1 89.25 283 GLY A C 1
ATOM 2269 O O . GLY A 1 283 ? -23.562 8.516 18.703 1 89.25 283 GLY A O 1
ATOM 2270 N N . MET A 1 284 ? -23.672 7.797 16.516 1 89.94 284 MET A N 1
ATOM 2271 C CA . MET A 1 284 ? -24.344 6.574 16.953 1 89.94 284 MET A CA 1
ATOM 2272 C C . MET A 1 284 ? -23.516 5.852 18.016 1 89.94 284 MET A C 1
ATOM 2274 O O . MET A 1 284 ? -22.312 5.66 17.844 1 89.94 284 MET A O 1
ATOM 2278 N N . LYS A 1 285 ? -24.219 5.496 19.125 1 91.25 285 LYS A N 1
ATOM 2279 C CA . LYS A 1 285 ? -23.531 4.891 20.266 1 91.25 285 LYS A CA 1
ATOM 2280 C C . LYS A 1 285 ? -24.156 3.555 20.641 1 91.25 285 LYS A C 1
ATOM 2282 O O . LYS A 1 285 ? -25.391 3.424 20.656 1 91.25 285 LYS A O 1
ATOM 2287 N N . LEU A 1 286 ? -23.359 2.582 20.797 1 87.38 286 LEU A N 1
ATOM 2288 C CA . LEU A 1 286 ? -23.75 1.279 21.328 1 87.38 286 LEU A CA 1
ATOM 2289 C C . LEU A 1 286 ? -22.984 0.953 22.594 1 87.38 286 LEU A C 1
ATOM 2291 O O . LEU A 1 286 ? -21.75 1.036 22.625 1 87.38 286 LEU A O 1
ATOM 2295 N N . SER A 1 287 ? -23.688 0.629 23.672 1 87.88 287 SER A N 1
ATOM 2296 C CA . SER A 1 287 ? -23.047 0.323 24.953 1 87.88 287 SER A CA 1
ATOM 2297 C C . SER A 1 287 ? -23.109 -1.171 25.25 1 87.88 287 SER A C 1
ATOM 2299 O O . SER A 1 287 ? -24.109 -1.832 24.969 1 87.88 287 SER A O 1
ATOM 2301 N N . PHE A 1 288 ? -22.031 -1.63 25.781 1 83.62 288 PHE A N 1
ATOM 2302 C CA . PHE A 1 288 ? -21.906 -3.045 26.109 1 83.62 288 PHE A CA 1
ATOM 2303 C C . PHE A 1 288 ? -21.516 -3.229 27.562 1 83.62 288 PHE A C 1
ATOM 2305 O O . PHE A 1 288 ? -20.547 -2.648 28.031 1 83.62 288 PHE A O 1
ATOM 2312 N N . TYR A 1 289 ? -22.375 -4.027 28.203 1 80.75 289 TYR A N 1
ATOM 2313 C CA . TYR A 1 289 ? -22.188 -4.238 29.625 1 80.75 289 TYR A CA 1
ATOM 2314 C C . TYR A 1 289 ? -21.844 -5.691 29.922 1 80.75 289 TYR A C 1
ATOM 2316 O O . TYR A 1 289 ? -22.406 -6.605 29.312 1 80.75 289 TYR A O 1
ATOM 2324 N N . GLY A 1 290 ? -20.938 -5.941 30.766 1 69.94 290 GLY A N 1
ATOM 2325 C CA . GLY A 1 290 ? -20.5 -7.262 31.188 1 69.94 290 GLY A CA 1
ATOM 2326 C C . GLY A 1 290 ? -19.25 -7.734 30.469 1 69.94 290 GLY A C 1
ATOM 2327 O O . GLY A 1 290 ? -18.719 -7.031 29.609 1 69.94 290 GLY A O 1
ATOM 2328 N N . LYS A 1 291 ? -18.594 -8.617 31.031 1 62.69 291 LYS A N 1
ATOM 2329 C CA . LYS A 1 291 ? -17.328 -9.164 30.516 1 62.69 291 LYS A CA 1
ATOM 2330 C C . LYS A 1 291 ? -17.562 -9.984 29.25 1 62.69 291 LYS A C 1
ATOM 2332 O O . LYS A 1 291 ? -17.516 -11.219 29.281 1 62.69 291 LYS A O 1
ATOM 2337 N N . ASN A 1 292 ? -18.109 -9.234 28.203 1 69.25 292 ASN A N 1
ATOM 2338 C CA . ASN A 1 292 ? -18.359 -9.992 26.984 1 69.25 292 ASN A CA 1
ATOM 2339 C C . ASN A 1 292 ? -17.469 -9.516 25.844 1 69.25 292 ASN A C 1
ATOM 2341 O O . ASN A 1 292 ? -16.938 -8.406 25.875 1 69.25 292 ASN A O 1
ATOM 2345 N N . THR A 1 293 ? -17.188 -10.508 24.969 1 81.44 293 THR A N 1
ATOM 2346 C CA . THR A 1 293 ? -16.484 -10.211 23.719 1 81.44 293 THR A CA 1
ATOM 2347 C C . THR A 1 293 ? -17.422 -9.586 22.688 1 81.44 293 THR A C 1
ATOM 2349 O O . THR A 1 293 ? -18.578 -10 22.562 1 81.44 293 THR A O 1
ATOM 2352 N N . LEU A 1 294 ? -16.953 -8.461 22.172 1 86.56 294 LEU A N 1
ATOM 2353 C CA . LEU A 1 294 ? -17.672 -7.77 21.109 1 86.56 294 LEU A CA 1
ATOM 2354 C C . LEU A 1 294 ? -17.141 -8.164 19.734 1 86.56 294 LEU A C 1
ATOM 2356 O O . LEU A 1 294 ? -15.93 -8.156 19.516 1 86.56 294 LEU A O 1
ATOM 2360 N N . SER A 1 295 ? -18.094 -8.625 18.906 1 91 295 SER A N 1
ATOM 2361 C CA . SER A 1 295 ? -17.734 -8.906 17.531 1 91 295 SER A CA 1
ATOM 2362 C C . SER A 1 295 ? -18.234 -7.82 16.594 1 91 295 SER A C 1
ATOM 2364 O O . SER A 1 295 ? -19.438 -7.492 16.594 1 91 295 SER A O 1
ATOM 2366 N N . ILE A 1 296 ? -17.297 -7.254 15.906 1 92.25 296 ILE A N 1
ATOM 2367 C CA . ILE A 1 296 ? -17.641 -6.238 14.922 1 92.25 296 ILE A CA 1
ATOM 2368 C C . ILE A 1 296 ? -17.266 -6.73 13.523 1 92.25 296 ILE A C 1
ATOM 2370 O O . ILE A 1 296 ? -16.141 -7.215 13.312 1 92.25 296 ILE A O 1
ATOM 2374 N N . LEU A 1 297 ? -18.219 -6.68 12.609 1 94.31 297 LEU A N 1
ATOM 2375 C CA . LEU A 1 297 ? -17.953 -7.016 11.211 1 94.31 297 LEU A CA 1
ATOM 2376 C C . LEU A 1 297 ? -18.422 -5.898 10.289 1 94.31 297 LEU A C 1
ATOM 2378 O O . LEU A 1 297 ? -19.547 -5.418 10.406 1 94.31 297 LEU A O 1
ATOM 2382 N N . MET A 1 298 ? -17.5 -5.414 9.477 1 93.31 298 MET A N 1
ATOM 2383 C CA . MET A 1 298 ? -17.859 -4.383 8.508 1 93.31 298 MET A CA 1
ATOM 2384 C C . MET A 1 298 ? -17.656 -4.883 7.082 1 93.31 298 MET A C 1
ATOM 2386 O O . MET A 1 298 ? -16.578 -5.379 6.742 1 93.31 298 MET A O 1
ATOM 2390 N N . ARG A 1 299 ? -18.641 -4.855 6.301 1 93.38 299 ARG A N 1
ATOM 2391 C CA . ARG A 1 299 ? -18.531 -5.023 4.855 1 93.38 299 ARG A CA 1
ATOM 2392 C C . ARG A 1 299 ? -18.75 -3.699 4.133 1 93.38 299 ARG A C 1
ATOM 2394 O O . ARG A 1 299 ? -19.859 -3.178 4.102 1 93.38 299 ARG A O 1
ATOM 2401 N N . VAL A 1 300 ? -17.656 -3.207 3.545 1 91.5 300 VAL A N 1
ATOM 2402 C CA . VAL A 1 300 ? -17.75 -1.855 3.002 1 91.5 300 VAL A CA 1
ATOM 2403 C C . VAL A 1 300 ? -17.203 -1.835 1.577 1 91.5 300 VAL A C 1
ATOM 2405 O O . VAL A 1 300 ? -16.188 -2.479 1.288 1 91.5 300 VAL A O 1
ATOM 2408 N N . GLY A 1 301 ? -17.875 -1.182 0.707 1 87.06 301 GLY A N 1
ATOM 2409 C CA . GLY A 1 301 ? -17.422 -0.952 -0.659 1 87.06 301 GLY A CA 1
ATOM 2410 C C . GLY A 1 301 ? -17.562 0.494 -1.096 1 87.06 301 GLY A C 1
ATOM 2411 O O . GLY A 1 301 ? -16.906 0.928 -2.043 1 87.06 301 GLY A O 1
ATOM 2412 N N . LYS A 1 302 ? -18.391 1.212 -0.363 1 86.94 302 LYS A N 1
ATOM 2413 C CA . LYS A 1 302 ? -18.688 2.58 -0.777 1 86.94 302 LYS A CA 1
ATOM 2414 C C . LYS A 1 302 ? -18.672 3.531 0.416 1 86.94 302 LYS A C 1
ATOM 2416 O O . LYS A 1 302 ? -19.203 4.645 0.336 1 86.94 302 LYS A O 1
ATOM 2421 N N . THR A 1 303 ? -18.203 3.039 1.469 1 89.88 303 THR A N 1
ATOM 2422 C CA . THR A 1 303 ? -18.203 3.855 2.678 1 89.88 303 THR A CA 1
ATOM 2423 C C . THR A 1 303 ? -16.906 3.646 3.467 1 89.88 303 THR A C 1
ATOM 2425 O O . THR A 1 303 ? -16.172 2.695 3.213 1 89.88 303 THR A O 1
ATOM 2428 N N . SER A 1 304 ? -16.594 4.617 4.281 1 92 304 SER A N 1
ATOM 2429 C CA . SER A 1 304 ? -15.516 4.488 5.254 1 92 304 SER A CA 1
ATOM 2430 C C . SER A 1 304 ? -15.945 4.965 6.633 1 92 304 SER A C 1
ATOM 2432 O O . SER A 1 304 ? -16.703 5.934 6.75 1 92 304 SER A O 1
ATOM 2434 N N . VAL A 1 305 ? -15.508 4.227 7.625 1 92.19 305 VAL A N 1
ATOM 2435 C CA . VAL A 1 305 ? -16.031 4.449 8.969 1 92.19 305 VAL A CA 1
ATOM 2436 C C . VAL A 1 305 ? -14.883 4.535 9.969 1 92.19 305 VAL A C 1
ATOM 2438 O O . VAL A 1 305 ? -13.922 3.762 9.891 1 92.19 305 VAL A O 1
ATOM 2441 N N . LEU A 1 306 ? -14.984 5.504 10.867 1 94.69 306 LEU A N 1
ATOM 2442 C CA . LEU A 1 306 ? -14.148 5.594 12.062 1 94.69 306 LEU A CA 1
ATOM 2443 C C . LEU A 1 306 ? -14.977 5.391 13.328 1 94.69 306 LEU A C 1
ATOM 2445 O O . LEU A 1 306 ? -16.016 6.039 13.5 1 94.69 306 LEU A O 1
ATOM 2449 N N . THR A 1 307 ? -14.5 4.434 14.141 1 93.5 307 THR A N 1
ATOM 2450 C CA . THR A 1 307 ? -15.227 4.102 15.367 1 93.5 307 THR A CA 1
ATOM 2451 C C . THR A 1 307 ? -14.312 4.238 16.578 1 93.5 307 THR A C 1
ATOM 2453 O O . THR A 1 307 ? -13.125 3.926 16.516 1 93.5 307 THR A O 1
ATOM 2456 N N . GLU A 1 308 ? -14.961 4.707 17.594 1 94.06 308 GLU A N 1
ATOM 2457 C CA . GLU A 1 308 ? -14.297 4.836 18.891 1 94.06 308 GLU A CA 1
ATOM 2458 C C . GLU A 1 308 ? -14.844 3.826 19.891 1 94.06 308 GLU A C 1
ATOM 2460 O O . GLU A 1 308 ? -16.062 3.648 20 1 94.06 308 GLU A O 1
ATOM 2465 N N . ILE A 1 309 ? -13.945 3.146 20.562 1 91.19 309 ILE A N 1
ATOM 2466 C CA . ILE A 1 309 ? -14.305 2.238 21.641 1 91.19 309 ILE A CA 1
ATOM 2467 C C . ILE A 1 309 ? -13.734 2.764 22.969 1 91.19 309 ILE A C 1
ATOM 2469 O O . ILE A 1 309 ? -12.516 2.844 23.141 1 91.19 309 ILE A O 1
ATOM 2473 N N . ARG A 1 310 ? -14.609 3.125 23.891 1 90.56 310 ARG A N 1
ATOM 2474 C CA . ARG A 1 310 ? -14.211 3.764 25.141 1 90.56 310 ARG A CA 1
ATOM 2475 C C . ARG A 1 310 ? -14.703 2.967 26.344 1 90.56 310 ARG A C 1
ATOM 2477 O O . ARG A 1 310 ? -15.875 2.602 26.406 1 90.56 310 ARG A O 1
ATOM 2484 N N . PRO A 1 311 ? -13.75 2.691 27.344 1 87.94 311 PRO A N 1
ATOM 2485 C CA . PRO A 1 311 ? -14.211 2.055 28.578 1 87.94 311 PRO A CA 1
ATOM 2486 C C . PRO A 1 311 ? -15.141 2.953 29.391 1 87.94 311 PRO A C 1
ATOM 2488 O O . PRO A 1 311 ? -14.969 4.176 29.406 1 87.94 311 PRO A O 1
ATOM 2491 N N . ILE A 1 312 ? -16.172 2.387 29.922 1 83 312 ILE A N 1
ATOM 2492 C CA . ILE A 1 312 ? -17.062 3.094 30.844 1 83 312 ILE A CA 1
ATOM 2493 C C . ILE A 1 312 ? -16.531 2.98 32.281 1 83 312 ILE A C 1
ATOM 2495 O O . ILE A 1 312 ? -16.406 1.876 32.812 1 83 312 ILE A O 1
ATOM 2499 N N . ASN A 1 313 ? -15.672 3.748 32.844 1 64.69 313 ASN A N 1
ATOM 2500 C CA . ASN A 1 313 ? -15.125 3.637 34.188 1 64.69 313 ASN A CA 1
ATOM 2501 C C . ASN A 1 313 ? -16.234 3.625 35.219 1 64.69 313 ASN A C 1
ATOM 2503 O O . ASN A 1 313 ? -16.047 3.107 36.344 1 64.69 313 ASN A O 1
ATOM 2507 N N . GLY A 1 314 ? -17.188 4.613 35.469 1 49.72 314 GLY A N 1
ATOM 2508 C CA . GLY A 1 314 ? -18.031 4.707 36.656 1 49.72 314 GLY A CA 1
ATOM 2509 C C . GLY A 1 314 ? -18.938 3.504 36.844 1 49.72 314 GLY A C 1
ATOM 2510 O O . GLY A 1 314 ? -19.594 3.066 35.906 1 49.72 314 GLY A O 1
ATOM 2511 N N . HIS A 1 315 ? -18.703 2.723 37.875 1 38.03 315 HIS A N 1
ATOM 2512 C CA . HIS A 1 315 ? -19.641 1.916 38.625 1 38.03 315 HIS A CA 1
ATOM 2513 C C . HIS A 1 315 ? -20.922 2.691 38.906 1 38.03 315 HIS A C 1
ATOM 2515 O O . HIS A 1 315 ? -21.719 2.281 39.75 1 38.03 315 HIS A O 1
ATOM 2521 N N . LEU A 1 316 ? -21.344 3.939 38.938 1 35.97 316 LEU A N 1
ATOM 2522 C CA . LEU A 1 316 ? -22.625 3.932 39.625 1 35.97 316 LEU A CA 1
ATOM 2523 C C . LEU A 1 316 ? -23.656 3.113 38.844 1 35.97 316 LEU A C 1
ATOM 2525 O O . LEU A 1 316 ? -24.016 3.482 37.719 1 35.97 316 LEU A O 1
ATOM 2529 N N . ALA A 1 317 ? -23.625 1.866 39.031 1 32.72 317 ALA A N 1
ATOM 2530 C CA . ALA A 1 317 ? -24.688 0.909 38.688 1 32.72 317 ALA A CA 1
ATOM 2531 C C . ALA A 1 317 ? -26.062 1.447 39.094 1 32.72 317 ALA A C 1
ATOM 2533 O O . ALA A 1 317 ? -26.438 1.44 40.25 1 32.72 317 ALA A O 1
ATOM 2534 N N . SER A 1 318 ? -26.609 2.641 38.875 1 28.7 318 SER A N 1
ATOM 2535 C CA . SER A 1 318 ? -28.031 2.418 39.094 1 28.7 318 SER A CA 1
ATOM 2536 C C . SER A 1 318 ? -28.547 1.225 38.281 1 28.7 318 SER A C 1
ATOM 2538 O O . SER A 1 318 ? -28.141 1.026 37.156 1 28.7 318 SER A O 1
ATOM 2540 N N . THR A 1 319 ? -29.078 0.191 39 1 29.94 319 THR A N 1
ATOM 2541 C CA . THR A 1 319 ? -29.734 -1.108 38.844 1 29.94 319 THR A CA 1
ATOM 2542 C C . THR A 1 319 ? -30.719 -1.082 37.688 1 29.94 319 THR A C 1
ATOM 2544 O O . THR A 1 319 ? -31.484 -2.027 37.5 1 29.94 319 THR A O 1
ATOM 2547 N N . ASN A 1 320 ? -31.203 -0.014 37.125 1 25.97 320 ASN A N 1
ATOM 2548 C CA . ASN A 1 320 ? -32.344 -0.568 36.375 1 25.97 320 ASN A CA 1
ATOM 2549 C C . ASN A 1 320 ? -31.891 -1.635 35.375 1 25.97 320 ASN A C 1
ATOM 2551 O O . ASN A 1 320 ? -31.141 -1.342 34.438 1 25.97 320 ASN A O 1
ATOM 2555 N N . ALA A 1 321 ? -31.781 -2.826 35.875 1 26.84 321 ALA A N 1
ATOM 2556 C CA . ALA A 1 321 ? -31.594 -4.125 35.25 1 26.84 321 ALA A CA 1
ATOM 2557 C C . ALA A 1 321 ? -32.375 -4.215 33.938 1 26.84 321 ALA A C 1
ATOM 2559 O O . ALA A 1 321 ? -33.594 -4.43 33.969 1 26.84 321 ALA A O 1
ATOM 2560 N N . TYR A 1 322 ? -32.281 -3.213 32.938 1 24.36 322 TYR A N 1
ATOM 2561 C CA . TYR A 1 322 ? -33.094 -3.795 31.875 1 24.36 322 TYR A CA 1
ATOM 2562 C C . TYR A 1 322 ? -32.531 -5.145 31.438 1 24.36 322 TYR A C 1
ATOM 2564 O O . TYR A 1 322 ? -31.312 -5.387 31.547 1 24.36 322 TYR A O 1
ATOM 2572 N N . PRO A 1 323 ? -33.281 -6.195 31.328 1 25.03 323 PRO A N 1
ATOM 2573 C CA . PRO A 1 323 ? -32.844 -7.535 30.938 1 25.03 323 PRO A CA 1
ATOM 2574 C C . PRO A 1 323 ? -31.781 -7.508 29.828 1 25.03 323 PRO A C 1
ATOM 2576 O O . PRO A 1 323 ? -31.688 -6.535 29.078 1 25.03 323 PRO A O 1
ATOM 2579 N N . ALA A 1 324 ? -30.891 -8.492 29.812 1 26.83 324 ALA A N 1
ATOM 2580 C CA . ALA A 1 324 ? -29.75 -8.82 28.953 1 26.83 324 ALA A CA 1
ATOM 2581 C C . ALA A 1 324 ? -29.969 -8.289 27.531 1 26.83 324 ALA A C 1
ATOM 2583 O O . ALA A 1 324 ? -29.016 -7.832 26.891 1 26.83 324 ALA A O 1
ATOM 2584 N N . GLY A 1 325 ? -31.062 -8.539 26.875 1 26.59 325 GLY A N 1
ATOM 2585 C CA . GLY A 1 325 ? -31.406 -8.648 25.469 1 26.59 325 GLY A CA 1
ATOM 2586 C C . GLY A 1 325 ? -31.703 -7.312 24.828 1 26.59 325 GLY A C 1
ATOM 2587 O O . GLY A 1 325 ? -31.938 -7.234 23.609 1 26.59 325 GLY A O 1
ATOM 2588 N N . HIS A 1 326 ? -32.188 -6.25 25.641 1 23.31 326 HIS A N 1
ATOM 2589 C CA . HIS A 1 326 ? -32.938 -5.203 24.953 1 23.31 326 HIS A CA 1
ATOM 2590 C C . HIS A 1 326 ? -32.031 -4.043 24.562 1 23.31 326 HIS A C 1
ATOM 2592 O O . HIS A 1 326 ? -31.312 -3.496 25.391 1 23.31 326 HIS A O 1
ATOM 2598 N N . VAL A 1 327 ? -31.5 -4.062 23.359 1 28.02 327 VAL A N 1
ATOM 2599 C CA . VAL A 1 327 ? -30.984 -2.885 22.672 1 28.02 327 VAL A CA 1
ATOM 2600 C C . VAL A 1 327 ? -31.984 -1.738 22.766 1 28.02 327 VAL A C 1
ATOM 2602 O O . VAL A 1 327 ? -33.125 -1.858 22.297 1 28.02 327 VAL A O 1
ATOM 2605 N N . THR A 1 328 ? -32.156 -1.016 23.891 1 26.47 328 THR A N 1
ATOM 2606 C CA . THR A 1 328 ? -33.094 0.119 23.812 1 26.47 328 THR A CA 1
ATOM 2607 C C . THR A 1 328 ? -32.531 1.187 22.859 1 26.47 328 THR A C 1
ATOM 2609 O O . THR A 1 328 ? -31.391 1.619 23 1 26.47 328 THR A O 1
ATOM 2612 N N . THR A 1 329 ? -33.125 1.201 21.641 1 24.98 329 THR A N 1
ATOM 2613 C CA . THR A 1 329 ? -33.031 2.232 20.625 1 24.98 329 THR A CA 1
ATOM 2614 C C . THR A 1 329 ? -33.656 3.539 21.094 1 24.98 329 THR A C 1
ATOM 2616 O O . THR A 1 329 ? -34.875 3.621 21.266 1 24.98 329 THR A O 1
ATOM 2619 N N . SER A 1 330 ? -33.406 4.188 22.188 1 23.88 330 SER A N 1
ATOM 2620 C CA . SER A 1 330 ? -34.125 5.449 22.328 1 23.88 330 SER A CA 1
ATOM 2621 C C . SER A 1 330 ? -33.812 6.391 21.172 1 23.88 330 SER A C 1
ATOM 2623 O O . SER A 1 330 ? -32.656 6.793 20.969 1 23.88 330 SER A O 1
ATOM 2625 N N . LEU A 1 331 ? -34.625 6.262 20.031 1 22.92 331 LEU A N 1
ATOM 2626 C CA . LEU A 1 331 ? -34.781 7.254 18.969 1 22.92 331 LEU A CA 1
ATOM 2627 C C . LEU A 1 331 ? -35.219 8.602 19.547 1 22.92 331 LEU A C 1
ATOM 2629 O O . LEU A 1 331 ? -36.281 8.711 20.141 1 22.92 331 LEU A O 1
ATOM 2633 N N . VAL A 1 332 ? -34.5 9.359 20.203 1 22.56 332 VAL A N 1
ATOM 2634 C CA . VAL A 1 332 ? -35 10.703 20.484 1 22.56 332 VAL A CA 1
ATOM 2635 C C . VAL A 1 332 ? -35.531 11.344 19.203 1 22.56 332 VAL A C 1
ATOM 2637 O O . VAL A 1 332 ? -34.781 11.531 18.25 1 22.56 332 VAL A O 1
ATOM 2640 N N . ALA A 1 333 ? -36.906 11.273 18.922 1 21.92 333 ALA A N 1
ATOM 2641 C CA . ALA A 1 333 ? -37.75 11.961 17.922 1 21.92 333 ALA A CA 1
ATOM 2642 C C . ALA A 1 333 ? -37.5 13.469 17.953 1 21.92 333 ALA A C 1
ATOM 2644 O O . ALA A 1 333 ? -37.594 14.094 19.016 1 21.92 333 ALA A O 1
ATOM 2645 N N . SER A 1 334 ? -36.625 13.953 17.031 1 19.56 334 SER A N 1
ATOM 2646 C CA . SER A 1 334 ? -36.688 15.383 16.766 1 19.56 334 SER A CA 1
ATOM 2647 C C . SER A 1 334 ? -38.125 15.859 16.641 1 19.56 334 SER A C 1
ATOM 2649 O O . SER A 1 334 ? -39.031 15.086 16.297 1 19.56 334 SER A O 1
ATOM 2651 N N . GLY A 1 335 ? -38.531 16.969 17.25 1 19.64 335 GLY A N 1
ATOM 2652 C CA . GLY A 1 335 ? -39.688 17.844 17.375 1 19.64 335 GLY A CA 1
ATOM 2653 C C . GLY A 1 335 ? -40.344 18.172 16.047 1 19.64 335 GLY A C 1
ATOM 2654 O O . GLY A 1 335 ? -39.75 18 14.992 1 19.64 335 GLY A O 1
ATOM 2655 N N . THR A 1 336 ? -41.75 18.219 15.945 1 21.16 336 THR A N 1
ATOM 2656 C CA . THR A 1 336 ? -42.875 18.531 15.047 1 21.16 336 THR A CA 1
ATOM 2657 C C . THR A 1 336 ? -42.656 19.875 14.359 1 21.16 336 THR A C 1
ATOM 2659 O O . THR A 1 336 ? -42.469 20.891 15.023 1 21.16 336 THR A O 1
ATOM 2662 N N . ASN A 1 337 ? -41.844 19.906 13.219 1 18.56 337 ASN A N 1
ATOM 2663 C CA . ASN A 1 337 ? -42.094 21.125 12.445 1 18.56 337 ASN A CA 1
ATOM 2664 C C . ASN A 1 337 ? -43.594 21.344 12.195 1 18.56 337 ASN A C 1
ATOM 2666 O O . ASN A 1 337 ? -44.281 20.406 11.805 1 18.56 337 ASN A O 1
ATOM 2670 N N . PRO A 1 338 ? -44.125 22.469 12.664 1 21.97 338 PRO A N 1
ATOM 2671 C CA . PRO A 1 338 ? -45.5 23 12.57 1 21.97 338 PRO A CA 1
ATOM 2672 C C . PRO A 1 338 ? -46.062 22.938 11.156 1 21.97 338 PRO A C 1
ATOM 2674 O O . PRO A 1 338 ? -45.312 22.703 10.203 1 21.97 338 PRO A O 1
ATOM 2677 N N . ASP A 1 339 ? -47.156 23.719 10.836 1 18.92 339 ASP A N 1
ATOM 2678 C CA . ASP A 1 339 ? -48.438 23.828 10.133 1 18.92 339 ASP A CA 1
ATOM 2679 C C . ASP A 1 339 ? -48.219 24.172 8.664 1 18.92 339 ASP A C 1
ATOM 2681 O O . ASP A 1 339 ? -47.344 24.953 8.328 1 18.92 339 ASP A O 1
ATOM 2685 N N . ALA A 1 340 ? -48.656 23.281 7.73 1 20.91 340 ALA A N 1
ATOM 2686 C CA . ALA A 1 340 ? -49 23.359 6.316 1 20.91 340 ALA A CA 1
ATOM 2687 C C . ALA A 1 340 ? -49.938 24.547 6.035 1 20.91 340 ALA A C 1
ATOM 2689 O O . ALA A 1 340 ? -51.094 24.562 6.461 1 20.91 340 ALA A O 1
ATOM 2690 N N . GLY A 1 341 ? -49.562 25.797 6.219 1 18.77 341 GLY A N 1
ATOM 2691 C CA . GLY A 1 341 ? -50.531 26.781 5.762 1 18.77 341 GLY A CA 1
ATOM 2692 C C . GLY A 1 341 ? -50.938 26.578 4.312 1 18.77 341 GLY A C 1
ATOM 2693 O O . GLY A 1 341 ? -50.125 26.203 3.477 1 18.77 341 GLY A O 1
ATOM 2694 N N . ALA A 1 342 ? -52.281 26.172 4.047 1 22 342 ALA A N 1
ATOM 2695 C CA . ALA A 1 342 ? -53.062 26.062 2.828 1 22 342 ALA A CA 1
ATOM 2696 C C . ALA A 1 342 ? -52.969 27.344 2.004 1 22 342 ALA A C 1
ATOM 2698 O O . ALA A 1 342 ? -53.125 28.453 2.535 1 22 342 ALA A O 1
ATOM 2699 N N . PRO A 1 343 ? -51.938 27.422 1.128 1 21.55 343 PRO A N 1
ATOM 2700 C CA . PRO A 1 343 ? -52.375 28.578 0.339 1 21.55 343 PRO A CA 1
ATOM 2701 C C . PRO A 1 343 ? -53.812 28.422 -0.164 1 21.55 343 PRO A C 1
ATOM 2703 O O . PRO A 1 343 ? -54.312 27.312 -0.296 1 21.55 343 PRO A O 1
ATOM 2706 N N . SER A 1 344 ? -54.781 29.406 -0.009 1 21.11 344 SER A N 1
ATOM 2707 C CA . SER A 1 344 ? -56 29.766 -0.713 1 21.11 344 SER A CA 1
ATOM 2708 C C . SER A 1 344 ? -55.781 29.781 -2.223 1 21.11 344 SER A C 1
ATOM 2710 O O . SER A 1 344 ? -54.688 30.062 -2.701 1 21.11 344 SER A O 1
ATOM 2712 N N . VAL B 1 1 ? 16.359 65.938 -3.117 1 67.94 1 VAL B N 1
ATOM 2713 C CA . VAL B 1 1 ? 15.039 65.438 -3.453 1 67.94 1 VAL B CA 1
ATOM 2714 C C . VAL B 1 1 ? 14.156 66.562 -3.947 1 67.94 1 VAL B C 1
ATOM 2716 O O . VAL B 1 1 ? 13.969 67.562 -3.246 1 67.94 1 VAL B O 1
ATOM 2719 N N . ASP B 1 2 ? 13.703 66.562 -5.184 1 74.25 2 ASP B N 1
ATOM 2720 C CA . ASP B 1 2 ? 13.016 67.688 -5.828 1 74.25 2 ASP B CA 1
ATOM 2721 C C . ASP B 1 2 ? 11.508 67.438 -5.891 1 74.25 2 ASP B C 1
ATOM 2723 O O . ASP B 1 2 ? 10.719 68.375 -5.891 1 74.25 2 ASP B O 1
ATOM 2727 N N . LYS B 1 3 ? 11.164 66.188 -5.984 1 81.69 3 LYS B N 1
ATOM 2728 C CA . LYS B 1 3 ? 9.742 65.875 -6.109 1 81.69 3 LYS B CA 1
ATOM 2729 C C . LYS B 1 3 ? 9.281 64.938 -4.984 1 81.69 3 LYS B C 1
ATOM 2731 O O . LYS B 1 3 ? 10 64 -4.605 1 81.69 3 LYS B O 1
ATOM 2736 N N . VAL B 1 4 ? 8.125 65.375 -4.379 1 83.69 4 VAL B N 1
ATOM 2737 C CA . VAL B 1 4 ? 7.586 64.562 -3.291 1 83.69 4 VAL B CA 1
ATOM 2738 C C . VAL B 1 4 ? 6.246 63.969 -3.715 1 83.69 4 VAL B C 1
ATOM 2740 O O . VAL B 1 4 ? 5.41 64.688 -4.305 1 83.69 4 VAL B O 1
ATOM 2743 N N . CYS B 1 5 ? 6.141 62.688 -3.637 1 86.88 5 CYS B N 1
ATOM 2744 C CA . CYS B 1 5 ? 4.898 62 -3.949 1 86.88 5 CYS B CA 1
ATOM 2745 C C . CYS B 1 5 ? 4.523 61.031 -2.834 1 86.88 5 CYS B C 1
ATOM 2747 O O . CYS B 1 5 ? 5.266 60.875 -1.863 1 86.88 5 CYS B O 1
ATOM 2749 N N . GLY B 1 6 ? 3.32 60.531 -2.82 1 88.94 6 GLY B N 1
ATOM 2750 C CA . GLY B 1 6 ? 2.803 59.594 -1.826 1 88.94 6 GLY B CA 1
ATOM 2751 C C . GLY B 1 6 ? 1.639 60.156 -1.033 1 88.94 6 GLY B C 1
ATOM 2752 O O . GLY B 1 6 ? 1.256 61.312 -1.22 1 88.94 6 GLY B O 1
ATOM 2753 N N . TYR B 1 7 ? 1.044 59.375 -0.302 1 92.25 7 TYR B N 1
ATOM 2754 C CA . TYR B 1 7 ? -0.094 59.781 0.507 1 92.25 7 TYR B CA 1
ATOM 2755 C C . TYR B 1 7 ? -0.315 58.844 1.676 1 92.25 7 TYR B C 1
ATOM 2757 O O . TYR B 1 7 ? 0.364 57.812 1.788 1 92.25 7 TYR B O 1
ATOM 2765 N N . THR B 1 8 ? -1.081 59.312 2.607 1 93.62 8 THR B N 1
ATOM 2766 C CA . THR B 1 8 ? -1.545 58.469 3.715 1 93.62 8 THR B CA 1
ATOM 2767 C C . THR B 1 8 ? -2.939 57.938 3.428 1 93.62 8 THR B C 1
ATOM 2769 O O . THR B 1 8 ? -3.805 58.656 2.924 1 93.62 8 THR B O 1
ATOM 2772 N N . THR B 1 9 ? -3.039 56.625 3.564 1 94.25 9 THR B N 1
ATOM 2773 C CA . THR B 1 9 ? -4.348 56.031 3.334 1 94.25 9 THR B CA 1
ATOM 2774 C C . THR B 1 9 ? -4.672 55 4.418 1 94.25 9 THR B C 1
ATOM 2776 O O . THR B 1 9 ? -3.791 54.594 5.176 1 94.25 9 THR B O 1
ATOM 2779 N N . PHE B 1 10 ? -5.996 54.75 4.551 1 95.31 10 PHE B N 1
ATOM 2780 C CA . PHE B 1 10 ? -6.504 53.719 5.461 1 95.31 10 PHE B CA 1
ATOM 2781 C C . PHE B 1 10 ? -7.051 52.531 4.691 1 95.31 10 PHE B C 1
ATOM 2783 O O . PHE B 1 10 ? -7.809 52.688 3.734 1 95.31 10 PHE B O 1
ATOM 2790 N N . LEU B 1 11 ? -6.48 51.375 5.043 1 95.31 11 LEU B N 1
ATOM 2791 C CA . LEU B 1 11 ? -7.027 50.156 4.441 1 95.31 11 LEU B CA 1
ATOM 2792 C C . LEU B 1 11 ? -7.836 49.375 5.461 1 95.31 11 LEU B C 1
ATOM 2794 O O . LEU B 1 11 ? -7.449 49.281 6.625 1 95.31 11 LEU B O 1
ATOM 2798 N N . HIS B 1 12 ? -8.977 48.875 5 1 95.44 12 HIS B N 1
ATOM 2799 C CA . HIS B 1 12 ? -9.766 47.938 5.793 1 95.44 12 HIS B CA 1
ATOM 2800 C C . HIS B 1 12 ? -9.438 46.469 5.434 1 95.44 12 HIS B C 1
ATOM 2802 O O . HIS B 1 12 ? -8.68 46.219 4.496 1 95.44 12 HIS B O 1
ATOM 2808 N N . HIS B 1 13 ? -9.945 45.594 6.285 1 95.75 13 HIS B N 1
ATOM 2809 C CA . HIS B 1 13 ? -9.695 44.188 6.07 1 95.75 13 HIS B CA 1
ATOM 2810 C C . HIS B 1 13 ? -10 43.781 4.633 1 95.75 13 HIS B C 1
ATOM 2812 O O . HIS B 1 13 ? -11.047 44.125 4.09 1 95.75 13 HIS B O 1
ATOM 2818 N N . ASN B 1 14 ? -9.148 43.156 3.965 1 95 14 ASN B N 1
ATOM 2819 C CA . ASN B 1 14 ? -9.234 42.562 2.631 1 95 14 ASN B CA 1
ATOM 2820 C C . ASN B 1 14 ? -9.156 43.625 1.546 1 95 14 ASN B C 1
ATOM 2822 O O . ASN B 1 14 ? -9.445 43.375 0.379 1 95 14 ASN B O 1
ATOM 2826 N N . GLN B 1 15 ? -8.836 44.812 1.903 1 95.88 15 GLN B N 1
ATOM 2827 C CA . GLN B 1 15 ? -8.609 45.844 0.904 1 95.88 15 GLN B CA 1
ATOM 2828 C C . GLN B 1 15 ? -7.156 45.875 0.44 1 95.88 15 GLN B C 1
ATOM 2830 O O . GLN B 1 15 ? -6.246 45.594 1.226 1 95.88 15 GLN B O 1
ATOM 2835 N N . SER B 1 16 ? -7.008 46.188 -0.794 1 94.94 16 SER B N 1
ATOM 2836 C CA . SER B 1 16 ? -5.672 46.219 -1.383 1 94.94 16 SER B CA 1
ATOM 2837 C C . SER B 1 16 ? -5.383 47.594 -2.002 1 94.94 16 SER B C 1
ATOM 2839 O O . SER B 1 16 ? -6.309 48.312 -2.371 1 94.94 16 SER B O 1
ATOM 2841 N N . LEU B 1 17 ? -4.168 47.938 -1.994 1 93.38 17 LEU B N 1
ATOM 2842 C CA . LEU B 1 17 ? -3.668 49.156 -2.635 1 93.38 17 LEU B CA 1
ATOM 2843 C C . LEU B 1 17 ? -2.521 48.812 -3.588 1 93.38 17 LEU B C 1
ATOM 2845 O O . LEU B 1 17 ? -1.646 48.031 -3.264 1 93.38 17 LEU B O 1
ATOM 2849 N N . THR B 1 18 ? -2.596 49.344 -4.762 1 92.06 18 THR B N 1
ATOM 2850 C CA . THR B 1 18 ? -1.49 49.219 -5.703 1 92.06 18 THR B CA 1
ATOM 2851 C C . THR B 1 18 ? -0.603 50.438 -5.68 1 92.06 18 THR B C 1
ATOM 2853 O O . THR B 1 18 ? -1.104 51.562 -5.668 1 92.06 18 THR B O 1
ATOM 2856 N N . PHE B 1 19 ? 0.631 50.281 -5.535 1 87.88 19 PHE B N 1
ATOM 2857 C CA . PHE B 1 19 ? 1.582 51.406 -5.578 1 87.88 19 PHE B CA 1
ATOM 2858 C C . PHE B 1 19 ? 2.629 51.156 -6.664 1 87.88 19 PHE B C 1
ATOM 2860 O O . PHE B 1 19 ? 2.938 50.031 -7.004 1 87.88 19 PHE B O 1
ATOM 2867 N N . SER B 1 20 ? 3.102 52.25 -7.211 1 90.25 20 SER B N 1
ATOM 2868 C CA . SER B 1 20 ? 4.129 52.188 -8.242 1 90.25 20 SER B CA 1
ATOM 2869 C C . SER B 1 20 ? 5.027 53.438 -8.211 1 90.25 20 SER B C 1
ATOM 2871 O O . SER B 1 20 ? 4.617 54.5 -7.73 1 90.25 20 SER B O 1
ATOM 2873 N N . SER B 1 21 ? 6.148 53.219 -8.664 1 90.75 21 SER B N 1
ATOM 2874 C CA . SER B 1 21 ? 7.047 54.375 -8.812 1 90.75 21 SER B CA 1
ATOM 2875 C C . SER B 1 21 ? 6.535 55.344 -9.867 1 90.75 21 SER B C 1
ATOM 2877 O O . SER B 1 21 ? 5.934 54.906 -10.859 1 90.75 21 SER B O 1
ATOM 2879 N N . PRO B 1 22 ? 6.727 56.594 -9.492 1 89.88 22 PRO B N 1
ATOM 2880 C CA . PRO B 1 22 ? 6.406 57.531 -10.562 1 89.88 22 PRO B CA 1
ATOM 2881 C C . PRO B 1 22 ? 7.312 57.375 -11.781 1 89.88 22 PRO B C 1
ATOM 2883 O O . PRO B 1 22 ? 8.523 57.188 -11.633 1 89.88 22 PRO B O 1
ATOM 2886 N N . GLU B 1 23 ? 6.715 57.312 -12.945 1 86.44 23 GLU B N 1
ATOM 2887 C CA . GLU B 1 23 ? 7.488 57 -14.141 1 86.44 23 GLU B CA 1
ATOM 2888 C C . GLU B 1 23 ? 7.18 58 -15.258 1 86.44 23 GLU B C 1
ATOM 2890 O O . GLU B 1 23 ? 6.074 58.531 -15.32 1 86.44 23 GLU B O 1
ATOM 2895 N N . VAL B 1 24 ? 8.266 58.25 -16.047 1 81.5 24 VAL B N 1
ATOM 2896 C CA . VAL B 1 24 ? 8.172 58.938 -17.328 1 81.5 24 VAL B CA 1
ATOM 2897 C C . VAL B 1 24 ? 8.867 58.156 -18.406 1 81.5 24 VAL B C 1
ATOM 2899 O O . VAL B 1 24 ? 10.055 57.844 -18.297 1 81.5 24 VAL B O 1
ATOM 2902 N N . SER B 1 25 ? 8.117 57.875 -19.484 1 85.31 25 SER B N 1
ATOM 2903 C CA . SER B 1 25 ? 8.609 57.156 -20.656 1 85.31 25 SER B CA 1
ATOM 2904 C C . SER B 1 25 ? 9.219 55.812 -20.266 1 85.31 25 SER B C 1
ATOM 2906 O O . SER B 1 25 ? 10.258 55.438 -20.797 1 85.31 25 SER B O 1
ATOM 2908 N N . GLY B 1 26 ? 8.719 55.156 -19.234 1 85.25 26 GLY B N 1
ATOM 2909 C CA . GLY B 1 26 ? 9.109 53.812 -18.891 1 85.25 26 GLY B CA 1
ATOM 2910 C C . GLY B 1 26 ? 10.164 53.75 -17.797 1 85.25 26 GLY B C 1
ATOM 2911 O O . GLY B 1 26 ? 10.492 52.688 -17.297 1 85.25 26 GLY B O 1
ATOM 2912 N N . ASN B 1 27 ? 10.758 54.875 -17.516 1 91.31 27 ASN B N 1
ATOM 2913 C CA . ASN B 1 27 ? 11.758 54.938 -16.453 1 91.31 27 ASN B CA 1
ATOM 2914 C C . ASN B 1 27 ? 11.242 55.719 -15.242 1 91.31 27 ASN B C 1
ATOM 2916 O O . ASN B 1 27 ? 10.531 56.719 -15.398 1 91.31 27 ASN B O 1
ATOM 2920 N N . TYR B 1 28 ? 11.656 55.219 -14.031 1 93.56 28 TYR B N 1
ATOM 2921 C CA . TYR B 1 28 ? 11.203 55.938 -12.859 1 93.56 28 TYR B CA 1
ATOM 2922 C C . TYR B 1 28 ? 11.953 57.281 -12.727 1 93.56 28 TYR B C 1
ATOM 2924 O O . TYR B 1 28 ? 13.078 57.406 -13.211 1 93.56 28 TYR B O 1
ATOM 2932 N N . LEU B 1 29 ? 11.32 58.25 -12.055 1 91.5 29 LEU B N 1
ATOM 2933 C CA . LEU B 1 29 ? 11.836 59.625 -11.953 1 91.5 29 LEU B CA 1
ATOM 2934 C C . LEU B 1 29 ? 13.016 59.688 -10.992 1 91.5 29 LEU B C 1
ATOM 2936 O O . LEU B 1 29 ? 13.039 59 -9.984 1 91.5 29 LEU B O 1
ATOM 2940 N N . SER B 1 30 ? 13.953 60.531 -11.32 1 90.81 30 SER B N 1
ATOM 2941 C CA . SER B 1 30 ? 15.078 60.812 -10.43 1 90.81 30 SER B CA 1
ATOM 2942 C C . SER B 1 30 ? 14.742 61.906 -9.43 1 90.81 30 SER B C 1
ATOM 2944 O O . SER B 1 30 ? 13.828 62.688 -9.656 1 90.81 30 SER B O 1
ATOM 2946 N N . ASN B 1 31 ? 15.445 61.938 -8.305 1 92.62 31 ASN B N 1
ATOM 2947 C CA . ASN B 1 31 ? 15.312 62.938 -7.258 1 92.62 31 ASN B CA 1
ATOM 2948 C C . ASN B 1 31 ? 13.883 63 -6.723 1 92.62 31 ASN B C 1
ATOM 2950 O O . ASN B 1 31 ? 13.297 64.125 -6.629 1 92.62 31 ASN B O 1
ATOM 2954 N N . VAL B 1 32 ? 13.422 61.906 -6.523 1 92.5 32 VAL B N 1
ATOM 2955 C CA . VAL B 1 32 ? 12.055 61.812 -6.008 1 92.5 32 VAL B CA 1
ATOM 2956 C C . VAL B 1 32 ? 12.07 61.188 -4.617 1 92.5 32 VAL B C 1
ATOM 2958 O O . VAL B 1 32 ? 12.922 60.344 -4.316 1 92.5 32 VAL B O 1
ATOM 2961 N N . TYR B 1 33 ? 11.219 61.625 -3.744 1 93.5 33 TYR B N 1
ATOM 2962 C CA . TYR B 1 33 ? 10.898 61.031 -2.451 1 93.5 33 TYR B CA 1
ATOM 2963 C C . TYR B 1 33 ? 9.398 60.781 -2.322 1 93.5 33 TYR B C 1
ATOM 2965 O O . TYR B 1 33 ? 8.617 61.719 -2.178 1 93.5 33 TYR B O 1
ATOM 2973 N N . CYS B 1 34 ? 9.047 59.562 -2.518 1 92.69 34 CYS B N 1
ATOM 2974 C CA . CYS B 1 34 ? 7.648 59.188 -2.35 1 92.69 34 CYS B CA 1
ATOM 2975 C C . CYS B 1 34 ? 7.445 58.406 -1.047 1 92.69 34 CYS B C 1
ATOM 2977 O O . CYS B 1 34 ? 8.258 57.562 -0.69 1 92.69 34 CYS B O 1
ATOM 2979 N N . LYS B 1 35 ? 6.438 58.719 -0.391 1 91.81 35 LYS B N 1
ATOM 2980 C CA . LYS B 1 35 ? 6.141 58.031 0.868 1 91.81 35 LYS B CA 1
ATOM 2981 C C . LYS B 1 35 ? 4.656 57.688 0.973 1 91.81 35 LYS B C 1
ATOM 2983 O O . LYS B 1 35 ? 3.805 58.594 0.914 1 91.81 35 LYS B O 1
ATOM 2988 N N . TRP B 1 36 ? 4.352 56.438 0.997 1 92.38 36 TRP B N 1
ATOM 2989 C CA . TRP B 1 36 ? 2.998 55.969 1.259 1 92.38 36 TRP B CA 1
ATOM 2990 C C . TRP B 1 36 ? 2.867 55.469 2.691 1 92.38 36 TRP B C 1
ATOM 2992 O O . TRP B 1 36 ? 3.633 54.594 3.123 1 92.38 36 TRP B O 1
ATOM 3002 N N . THR B 1 37 ? 2.006 56.031 3.398 1 92.69 37 THR B N 1
ATOM 3003 C CA . THR B 1 37 ? 1.7 55.562 4.75 1 92.69 37 THR B CA 1
ATOM 3004 C C . THR B 1 37 ? 0.334 54.906 4.797 1 92.69 37 THR B C 1
ATOM 3006 O O . THR B 1 37 ? -0.685 55.531 4.488 1 92.69 37 THR B O 1
ATOM 3009 N N . ILE B 1 38 ? 0.39 53.688 5.109 1 93.62 38 ILE B N 1
ATOM 3010 C CA . ILE B 1 38 ? -0.83 52.875 5.152 1 93.62 38 ILE B CA 1
ATOM 3011 C C . ILE B 1 38 ? -1.183 52.562 6.602 1 93.62 38 ILE B C 1
ATOM 3013 O O . ILE B 1 38 ? -0.359 52 7.344 1 93.62 38 ILE B O 1
ATOM 3017 N N . LEU B 1 39 ? -2.328 52.875 6.988 1 94.44 39 LEU B N 1
ATOM 3018 C CA . LEU B 1 39 ? -2.803 52.688 8.352 1 94.44 39 LEU B CA 1
ATOM 3019 C C . LEU B 1 39 ? -4.062 51.812 8.383 1 94.44 39 LEU B C 1
ATOM 3021 O O . LEU B 1 39 ? -4.715 51.625 7.352 1 94.44 39 LEU B O 1
ATOM 3025 N N . ASN B 1 40 ? -4.293 51.094 9.453 1 93.19 40 ASN B N 1
ATOM 3026 C CA . ASN B 1 40 ? -5.562 50.438 9.695 1 93.19 40 ASN B CA 1
ATOM 3027 C C . ASN B 1 40 ? -6.016 50.594 11.141 1 93.19 40 ASN B C 1
ATOM 3029 O O . ASN B 1 40 ? -5.242 51.031 11.992 1 93.19 40 ASN B O 1
ATOM 3033 N N . ASN B 1 41 ? -7.355 50.344 11.438 1 88.5 41 ASN B N 1
ATOM 3034 C CA . ASN B 1 41 ? -7.895 50.5 12.789 1 88.5 41 ASN B CA 1
ATOM 3035 C C . ASN B 1 41 ? -8.266 49.156 13.414 1 88.5 41 ASN B C 1
ATOM 3037 O O . ASN B 1 41 ? -8.984 49.094 14.406 1 88.5 41 ASN B O 1
ATOM 3041 N N . GLN B 1 42 ? -7.859 48.031 12.891 1 90.56 42 GLN B N 1
ATOM 3042 C CA . GLN B 1 42 ? -8.281 46.688 13.344 1 90.56 42 GLN B CA 1
ATOM 3043 C C . GLN B 1 42 ? -7.082 45.812 13.641 1 90.56 42 GLN B C 1
ATOM 3045 O O . GLN B 1 42 ? -7.188 44.562 13.594 1 90.56 42 GLN B O 1
ATOM 3050 N N . SER B 1 43 ? -5.949 46.344 13.906 1 92.5 43 SER B N 1
ATOM 3051 C CA . SER B 1 43 ? -4.723 45.625 14.195 1 92.5 43 SER B CA 1
ATOM 3052 C C . SER B 1 43 ? -4.383 44.656 13.078 1 92.5 43 SER B C 1
ATOM 3054 O O . SER B 1 43 ? -4.016 43.5 13.336 1 92.5 43 SER B O 1
ATOM 3056 N N . LEU B 1 44 ? -4.602 45 11.844 1 96.44 44 LEU B N 1
ATOM 3057 C CA . LEU B 1 44 ? -4.309 44.188 10.664 1 96.44 44 LEU B CA 1
ATOM 3058 C C . LEU B 1 44 ? -2.822 44.25 10.32 1 96.44 44 LEU B C 1
ATOM 3060 O O . LEU B 1 44 ? -2.137 45.219 10.68 1 96.44 44 LEU B O 1
ATOM 3064 N N . TRP B 1 45 ? -2.402 43.188 9.656 1 95.19 45 TRP B N 1
ATOM 3065 C CA . TRP B 1 45 ? -1.084 43.125 9.031 1 95.19 45 TRP B CA 1
ATOM 3066 C C . TRP B 1 45 ? -1.184 43.406 7.527 1 95.19 45 TRP B C 1
ATOM 3068 O O . TRP B 1 45 ? -2.279 43.594 7 1 95.19 45 TRP B O 1
ATOM 3078 N N . TYR B 1 46 ? -0.007 43.531 6.898 1 93.94 46 TYR B N 1
ATOM 3079 C CA . TYR B 1 46 ? -0.029 43.812 5.469 1 93.94 46 TYR B CA 1
ATOM 3080 C C . TYR B 1 46 ? 0.785 42.812 4.684 1 93.94 46 TYR B C 1
ATOM 3082 O O . TYR B 1 46 ? 1.926 42.5 5.043 1 93.94 46 TYR B O 1
ATOM 3090 N N . LYS B 1 47 ? 0.133 42.25 3.734 1 93.62 47 LYS B N 1
ATOM 3091 C CA . LYS B 1 47 ? 0.849 41.406 2.779 1 93.62 47 LYS B CA 1
ATOM 3092 C C . LYS B 1 47 ? 1.211 42.188 1.521 1 93.62 47 LYS B C 1
ATOM 3094 O O . LYS B 1 47 ? 0.338 42.781 0.871 1 93.62 47 LYS B O 1
ATOM 3099 N N . ILE B 1 48 ? 2.49 42.156 1.162 1 90.12 48 ILE B N 1
ATOM 3100 C CA . ILE B 1 48 ? 2.984 42.906 0.005 1 90.12 48 ILE B CA 1
ATOM 3101 C C . ILE B 1 48 ? 3.393 41.938 -1.095 1 90.12 48 ILE B C 1
ATOM 3103 O O . ILE B 1 48 ? 4.016 40.906 -0.821 1 90.12 48 ILE B O 1
ATOM 3107 N N . ASN B 1 49 ? 2.988 42.281 -2.24 1 89.94 49 ASN B N 1
ATOM 3108 C CA . ASN B 1 49 ? 3.4 41.562 -3.432 1 89.94 49 ASN B CA 1
ATOM 3109 C C . ASN B 1 49 ? 4.027 42.469 -4.473 1 89.94 49 ASN B C 1
ATOM 3111 O O . ASN B 1 49 ? 3.371 43.406 -4.973 1 89.94 49 ASN B O 1
ATOM 3115 N N . PHE B 1 50 ? 5.32 42.188 -4.836 1 84.06 50 PHE B N 1
ATOM 3116 C CA . PHE B 1 50 ? 5.973 42.969 -5.883 1 84.06 50 PHE B CA 1
ATOM 3117 C C . PHE B 1 50 ? 5.641 42.406 -7.262 1 84.06 50 PHE B C 1
ATOM 3119 O O . PHE B 1 50 ? 5.902 41.219 -7.535 1 84.06 50 PHE B O 1
ATOM 3126 N N . ILE B 1 51 ? 5.082 43.156 -7.918 1 86.25 51 ILE B N 1
ATOM 3127 C CA . ILE B 1 51 ? 4.812 42.75 -9.297 1 86.25 51 ILE B CA 1
ATOM 3128 C C . ILE B 1 51 ? 6.074 42.938 -10.141 1 86.25 51 ILE B C 1
ATOM 3130 O O . ILE B 1 51 ? 6.418 42.062 -10.945 1 86.25 51 ILE B O 1
ATOM 3134 N N . LYS B 1 52 ? 6.723 44.031 -9.922 1 87.56 52 LYS B N 1
ATOM 3135 C CA . LYS B 1 52 ? 7.973 44.344 -10.609 1 87.56 52 LYS B CA 1
ATOM 3136 C C . LYS B 1 52 ? 8.883 45.219 -9.734 1 87.56 52 LYS B C 1
ATOM 3138 O O . LYS B 1 52 ? 8.398 46 -8.922 1 87.56 52 LYS B O 1
ATOM 3143 N N . MET B 1 53 ? 10.133 44.906 -9.867 1 89.44 53 MET B N 1
ATOM 3144 C CA . MET B 1 53 ? 11.117 45.781 -9.234 1 89.44 53 MET B CA 1
ATOM 3145 C C . MET B 1 53 ? 12.383 45.875 -10.086 1 89.44 53 MET B C 1
ATOM 3147 O O . MET B 1 53 ? 13.016 44.844 -10.383 1 89.44 53 MET B O 1
ATOM 3151 N N . ASP B 1 54 ? 12.562 46.938 -10.531 1 93.06 54 ASP B N 1
ATOM 3152 C CA . ASP B 1 54 ? 13.773 47.281 -11.266 1 93.06 54 ASP B CA 1
ATOM 3153 C C . ASP B 1 54 ? 14.336 48.625 -10.789 1 93.06 54 ASP B C 1
ATOM 3155 O O . ASP B 1 54 ? 14.086 49.656 -11.406 1 93.06 54 ASP B O 1
ATOM 3159 N N . VAL B 1 55 ? 14.969 48.562 -9.68 1 93.12 55 VAL B N 1
ATOM 3160 C CA . VAL B 1 55 ? 15.555 49.75 -9.047 1 93.12 55 VAL B CA 1
ATOM 3161 C C . VAL B 1 55 ? 17.078 49.656 -9.062 1 93.12 55 VAL B C 1
ATOM 3163 O O . VAL B 1 55 ? 17.641 48.562 -8.961 1 93.12 55 VAL B O 1
ATOM 3166 N N . GLU B 1 56 ? 17.672 50.719 -9.203 1 93.44 56 GLU B N 1
ATOM 3167 C CA . GLU B 1 56 ? 19.125 50.719 -9.305 1 93.44 56 GLU B CA 1
ATOM 3168 C C . GLU B 1 56 ? 19.766 49.906 -8.195 1 93.44 56 GLU B C 1
ATOM 3170 O O . GLU B 1 56 ? 19.5 50.125 -7.012 1 93.44 56 GLU B O 1
ATOM 3175 N N . ASN B 1 57 ? 20.578 48.969 -8.68 1 91.69 57 ASN B N 1
ATOM 3176 C CA . ASN B 1 57 ? 21.297 48.125 -7.711 1 91.69 57 ASN B CA 1
ATOM 3177 C C . ASN B 1 57 ? 22.516 48.844 -7.141 1 91.69 57 ASN B C 1
ATOM 3179 O O . ASN B 1 57 ? 23.234 49.531 -7.879 1 91.69 57 ASN B O 1
ATOM 3183 N N . SER B 1 58 ? 22.609 48.844 -5.883 1 90.44 58 SER B N 1
ATOM 3184 C CA . SER B 1 58 ? 23.766 49.438 -5.227 1 90.44 58 SER B CA 1
ATOM 3185 C C . SER B 1 58 ? 24.094 48.719 -3.932 1 90.44 58 SER B C 1
ATOM 3187 O O . SER B 1 58 ? 23.281 47.938 -3.416 1 90.44 58 SER B O 1
ATOM 3189 N N . ILE B 1 59 ? 25.297 48.906 -3.506 1 91.38 59 ILE B N 1
ATOM 3190 C CA . ILE B 1 59 ? 25.734 48.281 -2.266 1 91.38 59 ILE B CA 1
ATOM 3191 C C . ILE B 1 59 ? 24.875 48.75 -1.105 1 91.38 59 ILE B C 1
ATOM 3193 O O . ILE B 1 59 ? 24.734 49.969 -0.894 1 91.38 59 ILE B O 1
ATOM 3197 N N . MET B 1 60 ? 24.219 47.875 -0.457 1 89.56 60 MET B N 1
ATOM 3198 C CA . MET B 1 60 ? 23.359 48.156 0.693 1 89.56 60 MET B CA 1
ATOM 3199 C C . MET B 1 60 ? 22.219 49.094 0.314 1 89.56 60 MET B C 1
ATOM 3201 O O . MET B 1 60 ? 21.688 49.781 1.167 1 89.56 60 MET B O 1
ATOM 3205 N N . CYS B 1 61 ? 21.969 49.125 -1 1 91.12 61 CYS B N 1
ATOM 3206 C CA . CYS B 1 61 ? 20.891 49.938 -1.527 1 91.12 61 CYS B CA 1
ATOM 3207 C C . CYS B 1 61 ? 21.031 51.375 -1.044 1 91.12 61 CYS B C 1
ATOM 3209 O O . CYS B 1 61 ? 20.062 51.969 -0.533 1 91.12 61 CYS B O 1
ATOM 3211 N N . GLN B 1 62 ? 22.219 51.938 -1.271 1 89.75 62 GLN B N 1
ATOM 3212 C CA . GLN B 1 62 ? 22.516 53.281 -0.785 1 89.75 62 GLN B CA 1
ATOM 3213 C C . GLN B 1 62 ? 22.109 54.344 -1.802 1 89.75 62 GLN B C 1
ATOM 3215 O O . GLN B 1 62 ? 22.016 55.531 -1.472 1 89.75 62 GLN B O 1
ATOM 3220 N N . LYS B 1 63 ? 21.875 54 -2.996 1 92.62 63 LYS B N 1
ATOM 3221 C CA . LYS B 1 63 ? 21.406 54.938 -4.016 1 92.62 63 LYS B CA 1
ATOM 3222 C C . LYS B 1 63 ? 19.875 54.969 -4.094 1 92.62 63 LYS B C 1
ATOM 3224 O O . LYS B 1 63 ? 19.219 55.406 -3.16 1 92.62 63 LYS B O 1
ATOM 3229 N N . ASP B 1 64 ? 19.281 54.344 -5.168 1 93.38 64 ASP B N 1
ATOM 3230 C CA . ASP B 1 64 ? 17.828 54.25 -5.23 1 93.38 64 ASP B CA 1
ATOM 3231 C C . ASP B 1 64 ? 17.328 53.031 -4.461 1 93.38 64 ASP B C 1
ATOM 3233 O O . ASP B 1 64 ? 17.953 51.969 -4.484 1 93.38 64 ASP B O 1
ATOM 3237 N N . TYR B 1 65 ? 16.203 53.312 -3.715 1 92.38 65 TYR B N 1
ATOM 3238 C CA . TYR B 1 65 ? 15.703 52.156 -2.959 1 92.38 65 TYR B CA 1
ATOM 3239 C C . TYR B 1 65 ? 14.219 52.312 -2.666 1 92.38 65 TYR B C 1
ATOM 3241 O O . TYR B 1 65 ? 13.672 53.438 -2.725 1 92.38 65 TYR B O 1
ATOM 3249 N N . VAL B 1 66 ? 13.688 51.156 -2.414 1 90.69 66 VAL B N 1
ATOM 3250 C CA . VAL B 1 66 ? 12.359 51.062 -1.823 1 90.69 66 VAL B CA 1
ATOM 3251 C C . VAL B 1 66 ? 12.461 50.562 -0.388 1 90.69 66 VAL B C 1
ATOM 3253 O O . VAL B 1 66 ? 13.172 49.562 -0.119 1 90.69 66 VAL B O 1
ATOM 3256 N N . GLU B 1 67 ? 11.781 51.281 0.48 1 90.12 67 GLU B N 1
ATOM 3257 C CA . GLU B 1 67 ? 11.836 50.906 1.889 1 90.12 67 GLU B CA 1
ATOM 3258 C C . GLU B 1 67 ? 10.438 50.594 2.424 1 90.12 67 GLU B C 1
ATOM 3260 O O . GLU B 1 67 ? 9.5 51.344 2.205 1 90.12 67 GLU B O 1
ATOM 3265 N N . PHE B 1 68 ? 10.078 49.438 2.979 1 79.88 68 PHE B N 1
ATOM 3266 C CA . PHE B 1 68 ? 8.766 49.031 3.486 1 79.88 68 PHE B CA 1
ATOM 3267 C C . PHE B 1 68 ? 8.719 49.156 5.004 1 79.88 68 PHE B C 1
ATOM 3269 O O . PHE B 1 68 ? 7.648 49.375 5.578 1 79.88 68 PHE B O 1
ATOM 3276 N N . SER B 1 69 ? 9.531 48.75 5.742 1 71.88 69 SER B N 1
ATOM 3277 C CA . SER B 1 69 ? 9.539 48.875 7.195 1 71.88 69 SER B CA 1
ATOM 3278 C C . SER B 1 69 ? 10.828 49.5 7.691 1 71.88 69 SER B C 1
ATOM 3280 O O . SER B 1 69 ? 11.68 49.906 6.891 1 71.88 69 SER B O 1
ATOM 3282 N N . ALA B 1 70 ? 10.969 49.25 9.148 1 62.97 70 ALA B N 1
ATOM 3283 C CA . ALA B 1 70 ? 12.023 49.875 9.945 1 62.97 70 ALA B CA 1
ATOM 3284 C C . ALA B 1 70 ? 13.406 49.531 9.383 1 62.97 70 ALA B C 1
ATOM 3286 O O . ALA B 1 70 ? 14.227 48.906 10.055 1 62.97 70 ALA B O 1
ATOM 3287 N N . ASN B 1 71 ? 13.695 50.062 8.195 1 63.06 71 ASN B N 1
ATOM 3288 C CA . ASN B 1 71 ? 15.094 50.188 7.816 1 63.06 71 ASN B CA 1
ATOM 3289 C C . ASN B 1 71 ? 15.516 49.062 6.855 1 63.06 71 ASN B C 1
ATOM 3291 O O . ASN B 1 71 ? 16.703 48.719 6.773 1 63.06 71 ASN B O 1
ATOM 3295 N N . GLN B 1 72 ? 14.492 48.312 6.309 1 77.25 72 GLN B N 1
ATOM 3296 C CA . GLN B 1 72 ? 14.945 47.406 5.285 1 77.25 72 GLN B CA 1
ATOM 3297 C C . GLN B 1 72 ? 14.789 48 3.889 1 77.25 72 GLN B C 1
ATOM 3299 O O . GLN B 1 72 ? 13.672 48.281 3.457 1 77.25 72 GLN B O 1
ATOM 3304 N N . LYS B 1 73 ? 15.906 48.188 3.258 1 86.56 73 LYS B N 1
ATOM 3305 C CA . LYS B 1 73 ? 15.93 48.781 1.922 1 86.56 73 LYS B CA 1
ATOM 3306 C C . LYS B 1 73 ? 16.047 47.719 0.85 1 86.56 73 LYS B C 1
ATOM 3308 O O . LYS B 1 73 ? 16.75 46.719 1.039 1 86.56 73 LYS B O 1
ATOM 3313 N N . TYR B 1 74 ? 15.289 47.906 -0.201 1 88.25 74 TYR B N 1
ATOM 3314 C CA . TYR B 1 74 ? 15.344 47 -1.339 1 88.25 74 TYR B CA 1
ATOM 3315 C C . TYR B 1 74 ? 15.734 47.719 -2.611 1 88.25 74 TYR B C 1
ATOM 3317 O O . TYR B 1 74 ? 15.305 48.875 -2.834 1 88.25 74 TYR B O 1
ATOM 3325 N N . CYS B 1 75 ? 16.625 47.094 -3.352 1 90.5 75 CYS B N 1
ATOM 3326 C CA . CYS B 1 75 ? 17.016 47.625 -4.656 1 90.5 75 CYS B CA 1
ATOM 3327 C C . CYS B 1 75 ? 17.266 46.5 -5.645 1 90.5 75 CYS B C 1
ATOM 3329 O O . CYS B 1 75 ? 17.094 45.312 -5.316 1 90.5 75 CYS B O 1
ATOM 3331 N N . GLY B 1 76 ? 17.469 46.812 -6.777 1 91.31 76 GLY B N 1
ATOM 3332 C CA . GLY B 1 76 ? 17.75 45.844 -7.809 1 91.31 76 GLY B CA 1
ATOM 3333 C C . GLY B 1 76 ? 16.484 45.188 -8.383 1 91.31 76 GLY B C 1
ATOM 3334 O O . GLY B 1 76 ? 15.414 45.812 -8.344 1 91.31 76 GLY B O 1
ATOM 3335 N N . ASN B 1 77 ? 16.641 44.062 -9.031 1 89.25 77 ASN B N 1
ATOM 3336 C CA . ASN B 1 77 ? 15.531 43.281 -9.578 1 89.25 77 ASN B CA 1
ATOM 3337 C C . ASN B 1 77 ? 15.055 42.219 -8.609 1 89.25 77 ASN B C 1
ATOM 3339 O O . ASN B 1 77 ? 15.82 41.312 -8.258 1 89.25 77 ASN B O 1
ATOM 3343 N N . ARG B 1 78 ? 13.906 42.438 -8.094 1 81.69 78 ARG B N 1
ATOM 3344 C CA . ARG B 1 78 ? 13.391 41.469 -7.113 1 81.69 78 ARG B CA 1
ATOM 3345 C C . ARG B 1 78 ? 11.914 41.219 -7.332 1 81.69 78 ARG B C 1
ATOM 3347 O O . ARG B 1 78 ? 11.195 42.031 -7.898 1 81.69 78 ARG B O 1
ATOM 3354 N N . THR B 1 79 ? 11.648 39.969 -7.191 1 78.94 79 THR B N 1
ATOM 3355 C CA . THR B 1 79 ? 10.242 39.594 -7.137 1 78.94 79 THR B CA 1
ATOM 3356 C C . THR B 1 79 ? 9.938 38.812 -5.863 1 78.94 79 THR B C 1
ATOM 3358 O O . THR B 1 79 ? 10.859 38.344 -5.172 1 78.94 79 THR B O 1
ATOM 3361 N N . GLY B 1 80 ? 8.797 38.938 -5.395 1 82.62 80 GLY B N 1
ATOM 3362 C CA . GLY B 1 80 ? 8.383 38.094 -4.27 1 82.62 80 GLY B CA 1
ATOM 3363 C C . GLY B 1 80 ? 7.398 38.781 -3.35 1 82.62 80 GLY B C 1
ATOM 3364 O O . GLY B 1 80 ? 6.871 39.844 -3.684 1 82.62 80 GLY B O 1
ATOM 3365 N N . SER B 1 81 ? 6.988 38.062 -2.279 1 86.88 81 SER B N 1
ATOM 3366 C CA . SER B 1 81 ? 6.016 38.594 -1.317 1 86.88 81 SER B CA 1
ATOM 3367 C C . SER B 1 81 ? 6.574 38.562 0.101 1 86.88 81 SER B C 1
ATOM 3369 O O . SER B 1 81 ? 7.477 37.781 0.405 1 86.88 81 SER B O 1
ATOM 3371 N N . PHE B 1 82 ? 6.191 39.5 0.864 1 86.94 82 PHE B N 1
ATOM 3372 C CA . PHE B 1 82 ? 6.535 39.469 2.281 1 86.94 82 PHE B CA 1
ATOM 3373 C C . PHE B 1 82 ? 5.422 40.094 3.121 1 86.94 82 PHE B C 1
ATOM 3375 O O . PHE B 1 82 ? 4.465 40.656 2.58 1 86.94 82 PHE B O 1
ATOM 3382 N N . VAL B 1 83 ? 5.543 39.938 4.445 1 91.94 83 VAL B N 1
ATOM 3383 C CA . VAL B 1 83 ? 4.492 40.375 5.359 1 91.94 83 VAL B CA 1
ATOM 3384 C C . VAL B 1 83 ? 5.039 41.438 6.309 1 91.94 83 VAL B C 1
ATOM 3386 O O . VAL B 1 83 ? 6.148 41.312 6.828 1 91.94 83 VAL B O 1
ATOM 3389 N N . ILE B 1 84 ? 4.348 42.562 6.355 1 91.12 84 ILE B N 1
ATOM 3390 C CA . ILE B 1 84 ? 4.629 43.562 7.379 1 91.12 84 ILE B CA 1
ATOM 3391 C C . ILE B 1 84 ? 3.787 43.281 8.617 1 91.12 84 ILE B C 1
ATOM 3393 O O . ILE B 1 84 ? 2.562 43.406 8.594 1 91.12 84 ILE B O 1
ATOM 3397 N N . ARG B 1 85 ? 4.402 43 9.758 1 92.38 85 ARG B N 1
ATOM 3398 C CA . ARG B 1 85 ? 3.74 42.531 10.977 1 92.38 85 ARG B CA 1
ATOM 3399 C C . ARG B 1 85 ? 3.471 43.719 11.914 1 92.38 85 ARG B C 1
ATOM 3401 O O . ARG B 1 85 ? 3.918 43.719 13.062 1 92.38 85 ARG B O 1
ATOM 3408 N N . ASN B 1 86 ? 2.885 44.656 11.359 1 91.31 86 ASN B N 1
ATOM 3409 C CA . ASN B 1 86 ? 2.521 45.875 12.078 1 91.31 86 ASN B CA 1
ATOM 3410 C C . ASN B 1 86 ? 1.256 46.5 11.5 1 91.31 86 ASN B C 1
ATOM 3412 O O . ASN B 1 86 ? 0.932 46.312 10.328 1 91.31 86 ASN B O 1
ATOM 3416 N N . SER B 1 87 ? 0.558 47.281 12.352 1 92.25 87 SER B N 1
ATOM 3417 C CA . SER B 1 87 ? -0.678 47.906 11.914 1 92.25 87 SER B CA 1
ATOM 3418 C C . SER B 1 87 ? -0.391 49.156 11.086 1 92.25 87 SER B C 1
ATOM 3420 O O . SER B 1 87 ? -1.314 49.812 10.594 1 92.25 87 SER B O 1
ATOM 3422 N N . LYS B 1 88 ? 0.804 49.531 11.039 1 92.12 88 LYS B N 1
ATOM 3423 C CA . LYS B 1 88 ? 1.251 50.656 10.203 1 92.12 88 LYS B CA 1
ATOM 3424 C C . LYS B 1 88 ? 2.295 50.188 9.195 1 92.12 88 LYS B C 1
ATOM 3426 O O . LYS B 1 88 ? 3.193 49.406 9.531 1 92.12 88 LYS B O 1
ATOM 3431 N N . ALA B 1 89 ? 2.059 50.594 7.961 1 92 89 ALA B N 1
ATOM 3432 C CA . ALA B 1 89 ? 3.059 50.312 6.93 1 92 89 ALA B CA 1
ATOM 3433 C C . ALA B 1 89 ? 3.467 51.594 6.215 1 92 89 ALA B C 1
ATOM 3435 O O . ALA B 1 89 ? 2.617 52.406 5.863 1 92 89 ALA B O 1
ATOM 3436 N N . VAL B 1 90 ? 4.754 51.688 6.133 1 91.5 90 VAL B N 1
ATOM 3437 C CA . VAL B 1 90 ? 5.281 52.844 5.395 1 91.5 90 VAL B CA 1
ATOM 3438 C C . VAL B 1 90 ? 6.148 52.344 4.234 1 91.5 90 VAL B C 1
ATOM 3440 O O . VAL B 1 90 ? 7.055 51.531 4.43 1 91.5 90 VAL B O 1
ATOM 3443 N N . ILE B 1 91 ? 5.801 52.75 3.064 1 89.88 91 ILE B N 1
ATOM 3444 C CA . ILE B 1 91 ? 6.594 52.469 1.871 1 89.88 91 ILE B CA 1
ATOM 3445 C C . ILE B 1 91 ? 7.254 53.75 1.374 1 89.88 91 ILE B C 1
ATOM 3447 O O . ILE B 1 91 ? 6.578 54.781 1.146 1 89.88 91 ILE B O 1
ATOM 3451 N N . ALA B 1 92 ? 8.484 53.719 1.29 1 91.75 92 ALA B N 1
ATOM 3452 C CA . ALA B 1 92 ? 9.203 54.875 0.805 1 91.75 92 ALA B CA 1
ATOM 3453 C C . ALA B 1 92 ? 10.031 54.562 -0.432 1 91.75 92 ALA B C 1
ATOM 3455 O O . ALA B 1 92 ? 10.719 53.531 -0.469 1 91.75 92 ALA B O 1
ATOM 3456 N N . PHE B 1 93 ? 9.859 55.281 -1.426 1 92.5 93 PHE B N 1
ATOM 3457 C CA . PHE B 1 93 ? 10.672 55.219 -2.631 1 92.5 93 PHE B CA 1
ATOM 3458 C C . PHE B 1 93 ? 11.555 56.469 -2.754 1 92.5 93 PHE B C 1
ATOM 3460 O O . PHE B 1 93 ? 11.055 57.594 -2.793 1 92.5 93 PHE B O 1
ATOM 3467 N N . VAL B 1 94 ? 12.844 56.188 -2.75 1 92.94 94 VAL B N 1
ATOM 3468 C CA . VAL B 1 94 ? 13.805 57.281 -2.779 1 92.94 94 VAL B CA 1
ATOM 3469 C C . VAL B 1 94 ? 14.789 57.094 -3.928 1 92.94 94 VAL B C 1
ATOM 3471 O O . VAL B 1 94 ? 15.359 56 -4.086 1 92.94 94 VAL B O 1
ATOM 3474 N N . THR B 1 95 ? 14.93 58.125 -4.766 1 93.19 95 THR B N 1
ATOM 3475 C CA . THR B 1 95 ? 15.883 58.062 -5.871 1 93.19 95 THR B CA 1
ATOM 3476 C C . THR B 1 95 ? 16.844 59.25 -5.84 1 93.19 95 THR B C 1
ATOM 3478 O O . THR B 1 95 ? 16.5 60.312 -5.332 1 93.19 95 THR B O 1
ATOM 3481 N N . ASP B 1 96 ? 18 59.031 -6.324 1 91.19 96 ASP B N 1
ATOM 3482 C CA . ASP B 1 96 ? 18.969 60.125 -6.473 1 91.19 96 ASP B CA 1
ATOM 3483 C C . ASP B 1 96 ? 18.969 60.656 -7.902 1 91.19 96 ASP B C 1
ATOM 3485 O O . ASP B 1 96 ? 17.984 60.531 -8.633 1 91.19 96 ASP B O 1
ATOM 3489 N N . ASP B 1 97 ? 20.047 61.438 -8.289 1 86.06 97 ASP B N 1
ATOM 3490 C CA . ASP B 1 97 ? 20.062 62.188 -9.539 1 86.06 97 ASP B CA 1
ATOM 3491 C C . ASP B 1 97 ? 20.516 61.312 -10.695 1 86.06 97 ASP B C 1
ATOM 3493 O O . ASP B 1 97 ? 20.469 61.719 -11.859 1 86.06 97 ASP B O 1
ATOM 3497 N N . SER B 1 98 ? 20.844 60.031 -10.32 1 78.94 98 SER B N 1
ATOM 3498 C CA . SER B 1 98 ? 21.453 59.25 -11.398 1 78.94 98 SER B CA 1
ATOM 3499 C C . SER B 1 98 ? 20.781 57.906 -11.57 1 78.94 98 SER B C 1
ATOM 3501 O O . SER B 1 98 ? 20.156 57.375 -10.641 1 78.94 98 SER B O 1
ATOM 3503 N N . ASN B 1 99 ? 20.938 57.312 -12.695 1 70 99 ASN B N 1
ATOM 3504 C CA . ASN B 1 99 ? 20.516 55.969 -13.047 1 70 99 ASN B CA 1
ATOM 3505 C C . ASN B 1 99 ? 19.047 55.75 -12.773 1 70 99 ASN B C 1
ATOM 3507 O O . ASN B 1 99 ? 18.516 56.188 -11.758 1 70 99 ASN B O 1
ATOM 3511 N N . SER B 1 100 ? 18.281 55.438 -13.797 1 82.38 100 SER B N 1
ATOM 3512 C CA . SER B 1 100 ? 16.875 55.062 -13.641 1 82.38 100 SER B CA 1
ATOM 3513 C C . SER B 1 100 ? 16.562 53.719 -14.312 1 82.38 100 SER B C 1
ATOM 3515 O O . SER B 1 100 ? 17.281 53.312 -15.227 1 82.38 100 SER B O 1
ATOM 3517 N N . GLY B 1 101 ? 15.867 52.906 -13.586 1 89.25 101 GLY B N 1
ATOM 3518 C CA . GLY B 1 101 ? 15.297 51.719 -14.164 1 89.25 101 GLY B CA 1
ATOM 3519 C C . GLY B 1 101 ? 13.797 51.812 -14.391 1 89.25 101 GLY B C 1
ATOM 3520 O O . GLY B 1 101 ? 13.273 52.906 -14.609 1 89.25 101 GLY B O 1
ATOM 3521 N N . MET B 1 102 ? 13.172 50.688 -14.477 1 90.94 102 MET B N 1
ATOM 3522 C CA . MET B 1 102 ? 11.742 50.656 -14.773 1 90.94 102 MET B CA 1
ATOM 3523 C C . MET B 1 102 ? 10.922 50.969 -13.516 1 90.94 102 MET B C 1
ATOM 3525 O O . MET B 1 102 ? 9.727 51.25 -13.602 1 90.94 102 MET B O 1
ATOM 3529 N N . GLY B 1 103 ? 11.602 50.938 -12.367 1 91.5 103 GLY B N 1
ATOM 3530 C CA . GLY B 1 103 ? 10.914 51.25 -11.133 1 91.5 103 GLY B CA 1
ATOM 3531 C C . GLY B 1 103 ? 10.344 50.031 -10.43 1 91.5 103 GLY B C 1
ATOM 3532 O O . GLY B 1 103 ? 10.914 48.938 -10.492 1 91.5 103 GLY B O 1
ATOM 3533 N N . PHE B 1 104 ? 9.383 50.281 -9.609 1 89.94 104 PHE B N 1
ATOM 3534 C CA . PHE B 1 104 ? 8.766 49.188 -8.898 1 89.94 104 PHE B CA 1
ATOM 3535 C C . PHE B 1 104 ? 7.25 49.344 -8.867 1 89.94 104 PHE B C 1
ATOM 3537 O O . PHE B 1 104 ? 6.727 50.438 -9.039 1 89.94 104 PHE B O 1
ATOM 3544 N N . SER B 1 105 ? 6.59 48.219 -8.875 1 90.38 105 SER B N 1
ATOM 3545 C CA . SER B 1 105 ? 5.148 48.188 -8.648 1 90.38 105 SER B CA 1
AT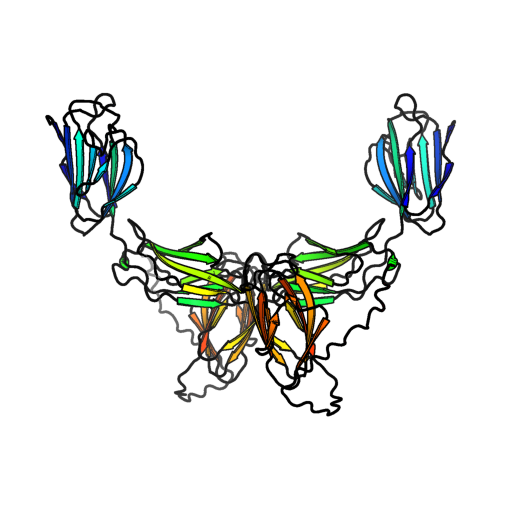OM 3546 C C . SER B 1 105 ? 4.766 46.969 -7.785 1 90.38 105 SER B C 1
ATOM 3548 O O . SER B 1 105 ? 5.445 45.969 -7.801 1 90.38 105 SER B O 1
ATOM 3550 N N . GLY B 1 106 ? 3.752 47.188 -7.016 1 91.25 106 GLY B N 1
ATOM 3551 C CA . GLY B 1 106 ? 3.297 46.094 -6.152 1 91.25 106 GLY B CA 1
ATOM 3552 C C . GLY B 1 106 ? 1.936 46.375 -5.535 1 91.25 106 GLY B C 1
ATOM 3553 O O . GLY B 1 106 ? 1.318 47.406 -5.801 1 91.25 106 GLY B O 1
ATOM 3554 N N . THR B 1 107 ? 1.52 45.375 -4.871 1 92.94 107 THR B N 1
ATOM 3555 C CA . THR B 1 107 ? 0.245 45.469 -4.168 1 92.94 107 THR B CA 1
ATOM 3556 C C . THR B 1 107 ? 0.427 45.219 -2.674 1 92.94 107 THR B C 1
ATOM 3558 O O . THR B 1 107 ? 1.312 44.469 -2.27 1 92.94 107 THR B O 1
ATOM 3561 N N . ILE B 1 108 ? -0.327 46.031 -1.936 1 93.06 108 ILE B N 1
ATOM 3562 C CA . ILE B 1 108 ? -0.371 45.812 -0.491 1 93.06 108 ILE B CA 1
ATOM 3563 C C . ILE B 1 108 ? -1.803 45.531 -0.054 1 93.06 108 ILE B C 1
ATOM 3565 O O . ILE B 1 108 ? -2.742 46.219 -0.469 1 93.06 108 ILE B O 1
ATOM 3569 N N . THR B 1 109 ? -1.946 44.375 0.676 1 95.81 109 THR B N 1
ATOM 3570 C CA . THR B 1 109 ? -3.271 43.969 1.126 1 95.81 109 THR B CA 1
ATOM 3571 C C . THR B 1 109 ? -3.322 43.875 2.648 1 95.81 109 THR B C 1
ATOM 3573 O O . THR B 1 109 ? -2.408 43.344 3.273 1 95.81 109 THR B O 1
ATOM 3576 N N . ALA B 1 110 ? -4.352 44.5 3.238 1 96.56 110 ALA B N 1
ATOM 3577 C CA . ALA B 1 110 ? -4.547 44.438 4.684 1 96.56 110 ALA B CA 1
ATOM 3578 C C . ALA B 1 110 ? -5.254 43.125 5.086 1 96.56 110 ALA B C 1
ATOM 3580 O O . ALA B 1 110 ? -6.363 42.844 4.621 1 96.56 110 ALA B O 1
ATOM 3581 N N . LEU B 1 111 ? -4.602 42.344 5.957 1 97.06 111 LEU B N 1
ATOM 3582 C CA . LEU B 1 111 ? -5.121 41.031 6.352 1 97.06 111 LEU B CA 1
ATOM 3583 C C . LEU B 1 111 ? -4.953 40.812 7.852 1 97.06 111 LEU B C 1
ATOM 3585 O O . LEU B 1 111 ? -4.133 41.469 8.492 1 97.06 111 LEU B O 1
ATOM 3589 N N . TYR B 1 112 ? -5.699 39.906 8.359 1 97 112 TYR B N 1
ATOM 3590 C CA . TYR B 1 112 ? -5.59 39.594 9.781 1 97 112 TYR B CA 1
ATOM 3591 C C . TYR B 1 112 ? -4.273 38.875 10.094 1 97 112 TYR B C 1
ATOM 3593 O O . TYR B 1 112 ? -3.783 38.094 9.281 1 97 112 TYR B O 1
ATOM 3601 N N . PRO B 1 113 ? -3.672 39.188 11.336 1 96.56 113 PRO B N 1
ATOM 3602 C CA . PRO B 1 113 ? -2.537 38.375 11.789 1 96.56 113 PRO B CA 1
ATOM 3603 C C . PRO B 1 113 ? -2.916 36.906 12.047 1 96.56 113 PRO B C 1
ATOM 3605 O O . PRO B 1 113 ? -4.098 36.594 12.195 1 96.56 113 PRO B O 1
ATOM 3608 N N . PRO B 1 114 ? -1.895 36.062 12 1 97.12 114 PRO B N 1
ATOM 3609 C CA . PRO B 1 114 ? -2.209 34.625 12.242 1 97.12 114 PRO B CA 1
ATOM 3610 C C . PRO B 1 114 ? -2.604 34.344 13.688 1 97.12 114 PRO B C 1
ATOM 3612 O O . PRO B 1 114 ? -2.314 35.156 14.578 1 97.12 114 PRO B O 1
ATOM 3615 N N . SER B 1 115 ? -3.281 33.25 13.891 1 98.12 115 SER B N 1
ATOM 3616 C CA . SER B 1 115 ? -3.547 32.75 15.234 1 98.12 115 SER B CA 1
ATOM 3617 C C . SER B 1 115 ? -2.295 32.156 15.859 1 98.12 115 SER B C 1
ATOM 3619 O O . SER B 1 115 ? -1.268 32 15.195 1 98.12 115 SER B O 1
ATOM 3621 N N . SER B 1 116 ? -2.439 31.844 17.219 1 98.38 116 SER B N 1
ATOM 3622 C CA . SER B 1 116 ? -1.426 30.984 17.828 1 98.38 116 SER B CA 1
ATOM 3623 C C . SER B 1 116 ? -1.543 29.547 17.328 1 98.38 116 SER B C 1
ATOM 3625 O O . SER B 1 116 ? -2.461 29.234 16.562 1 98.38 116 SER B O 1
ATOM 3627 N N . LYS B 1 117 ? -0.51 28.75 17.641 1 98.69 117 LYS B N 1
ATOM 3628 C CA . LYS B 1 117 ? -0.536 27.359 17.219 1 98.69 117 LYS B CA 1
ATOM 3629 C C . LYS B 1 117 ? -1.705 26.609 17.844 1 98.69 117 LYS B C 1
ATOM 3631 O O . LYS B 1 117 ? -2.182 27 18.922 1 98.69 117 LYS B O 1
ATOM 3636 N N . PRO B 1 118 ? -2.221 25.562 17.141 1 98.69 118 PRO B N 1
ATOM 3637 C CA . PRO B 1 118 ? -3.242 24.734 17.797 1 98.69 118 PRO B CA 1
ATOM 3638 C C . PRO B 1 118 ? -2.779 24.172 19.141 1 98.69 118 PRO B C 1
ATOM 3640 O O . PRO B 1 118 ? -1.574 24.062 19.375 1 98.69 118 PRO B O 1
ATOM 3643 N N . THR B 1 119 ? -3.764 23.844 20 1 98.56 119 THR B N 1
ATOM 3644 C CA . THR B 1 119 ? -3.41 23.422 21.344 1 98.56 119 THR B CA 1
ATOM 3645 C C . THR B 1 119 ? -3.795 21.953 21.562 1 98.56 119 THR B C 1
ATOM 3647 O O . THR B 1 119 ? -4.594 21.391 20.812 1 98.56 119 THR B O 1
ATOM 3650 N N . ASN B 1 120 ? -3.164 21.25 22.5 1 98.06 120 ASN B N 1
ATOM 3651 C CA . ASN B 1 120 ? -3.416 19.891 22.969 1 98.06 120 ASN B CA 1
ATOM 3652 C C . ASN B 1 120 ? -3.373 18.891 21.828 1 98.06 120 ASN B C 1
ATOM 3654 O O . ASN B 1 120 ? -4.281 18.078 21.672 1 98.06 120 ASN B O 1
ATOM 3658 N N . PRO B 1 121 ? -2.344 19.062 20.984 1 98.31 121 PRO B N 1
ATOM 3659 C CA . PRO B 1 121 ? -2.238 18.047 19.953 1 98.31 121 PRO B CA 1
ATOM 3660 C C . PRO B 1 121 ? -2.006 16.641 20.516 1 98.31 121 PRO B C 1
ATOM 3662 O O . PRO B 1 121 ? -1.296 16.5 21.516 1 98.31 121 PRO B O 1
ATOM 3665 N N . SER B 1 122 ? -2.682 15.609 19.922 1 97.5 122 SER B N 1
ATOM 3666 C CA . SER B 1 122 ? -2.514 14.227 20.328 1 97.5 122 SER B CA 1
ATOM 3667 C C . SER B 1 122 ? -2.613 13.273 19.141 1 97.5 122 SER B C 1
ATOM 3669 O O . SER B 1 122 ? -3.166 13.633 18.109 1 97.5 122 SER B O 1
ATOM 3671 N N . ILE B 1 123 ? -1.97 12.133 19.312 1 96.81 123 ILE B N 1
ATOM 3672 C CA . ILE B 1 123 ? -2.004 11.102 18.281 1 96.81 123 ILE B CA 1
ATOM 3673 C C . ILE B 1 123 ? -2.512 9.797 18.875 1 96.81 123 ILE B C 1
ATOM 3675 O O . ILE B 1 123 ? -2.092 9.398 19.969 1 96.81 123 ILE B O 1
ATOM 3679 N N . SER B 1 124 ? -3.514 9.172 18.203 1 93.62 124 SER B N 1
ATOM 3680 C CA . SER B 1 124 ? -3.988 7.84 18.547 1 93.62 124 SER B CA 1
ATOM 3681 C C . SER B 1 124 ? -3.85 6.883 17.359 1 93.62 124 SER B C 1
ATOM 3683 O O . SER B 1 124 ? -3.971 7.289 16.203 1 93.62 124 SER B O 1
ATOM 3685 N N . LYS B 1 125 ? -3.689 5.629 17.703 1 90.12 125 LYS B N 1
ATOM 3686 C CA . LYS B 1 125 ? -3.479 4.637 16.656 1 90.12 125 LYS B CA 1
ATOM 3687 C C . LYS B 1 125 ? -4.781 3.92 16.312 1 90.12 125 LYS B C 1
ATOM 3689 O O . LYS B 1 125 ? -5.621 3.689 17.188 1 90.12 125 LYS B O 1
ATOM 3694 N N . THR B 1 126 ? -4.879 3.629 15.047 1 89.56 126 THR B N 1
ATOM 3695 C CA . THR B 1 126 ? -5.785 2.598 14.555 1 89.56 126 THR B CA 1
ATOM 3696 C C . THR B 1 126 ? -5.012 1.506 13.82 1 89.56 126 THR B C 1
ATOM 3698 O O . THR B 1 126 ? -3.809 1.638 13.594 1 89.56 126 THR B O 1
ATOM 3701 N N . GLN B 1 127 ? -5.672 0.471 13.469 1 89.06 127 GLN B N 1
ATOM 3702 C CA . GLN B 1 127 ? -5.016 -0.609 12.742 1 89.06 127 GLN B CA 1
ATOM 3703 C C . GLN B 1 127 ? -4.465 -0.116 11.406 1 89.06 127 GLN B C 1
ATOM 3705 O O . GLN B 1 127 ? -3.463 -0.635 10.906 1 89.06 127 GLN B O 1
ATOM 3710 N N . TYR B 1 128 ? -5.141 0.901 10.883 1 92.81 128 TYR B N 1
ATOM 3711 C CA . TYR B 1 128 ? -4.793 1.246 9.508 1 92.81 128 TYR B CA 1
ATOM 3712 C C . TYR B 1 128 ? -4.367 2.707 9.398 1 92.81 128 TYR B C 1
ATOM 3714 O O . TYR B 1 128 ? -4.242 3.246 8.297 1 92.81 128 TYR B O 1
ATOM 3722 N N . GLY B 1 129 ? -4.156 3.361 10.578 1 93.88 129 GLY B N 1
ATOM 3723 C CA . GLY B 1 129 ? -3.744 4.754 10.5 1 93.88 129 GLY B CA 1
ATOM 3724 C C . GLY B 1 129 ? -3.529 5.391 11.859 1 93.88 129 GLY B C 1
ATOM 3725 O O . GLY B 1 129 ? -3.57 4.707 12.883 1 93.88 129 GLY B O 1
ATOM 3726 N N . LEU B 1 130 ? -3.203 6.695 11.781 1 96.81 130 LEU B N 1
ATOM 3727 C CA . LEU B 1 130 ? -3.047 7.551 12.953 1 96.81 130 LEU B CA 1
ATOM 3728 C C . LEU B 1 130 ? -4.098 8.656 12.969 1 96.81 130 LEU B C 1
ATOM 3730 O O . LEU B 1 130 ? -4.266 9.367 11.977 1 96.81 130 LEU B O 1
ATOM 3734 N N . LEU B 1 131 ? -4.801 8.656 14.094 1 96.81 131 LEU B N 1
ATOM 3735 C CA . LEU B 1 131 ? -5.742 9.75 14.32 1 96.81 131 LEU B CA 1
ATOM 3736 C C . LEU B 1 131 ? -5.07 10.898 15.062 1 96.81 131 LEU B C 1
ATOM 3738 O O . LEU B 1 131 ? -4.613 10.727 16.188 1 96.81 131 LEU B O 1
ATOM 3742 N N . VAL B 1 132 ? -4.996 12.023 14.383 1 98.12 132 VAL B N 1
ATOM 3743 C CA . VAL B 1 132 ? -4.426 13.227 14.977 1 98.12 132 VAL B CA 1
ATOM 3744 C C . VAL B 1 132 ? -5.547 14.172 15.414 1 98.12 132 VAL B C 1
ATOM 3746 O O . VAL B 1 132 ? -6.441 14.484 14.633 1 98.12 132 VAL B O 1
ATOM 3749 N N . LYS B 1 133 ? -5.477 14.578 16.641 1 96.75 133 LYS B N 1
ATOM 3750 C CA . LYS B 1 133 ? -6.484 15.492 17.188 1 96.75 133 LYS B CA 1
ATOM 3751 C C . LYS B 1 133 ? -5.836 16.719 17.797 1 96.75 133 LYS B C 1
ATOM 3753 O O . LYS B 1 133 ? -4.676 16.672 18.219 1 96.75 133 LYS B O 1
ATOM 3758 N N . TRP B 1 134 ? -6.594 17.781 17.812 1 98.5 134 TRP B N 1
ATOM 3759 C CA . TRP B 1 134 ? -6.137 19.016 18.438 1 98.5 134 TRP B CA 1
ATOM 3760 C C . TRP B 1 134 ? -7.316 19.859 18.906 1 98.5 134 TRP B C 1
ATOM 3762 O O . TRP B 1 134 ? -8.477 19.5 18.703 1 98.5 134 TRP B O 1
ATOM 3772 N N . THR B 1 135 ? -7 20.938 19.656 1 98.5 135 THR B N 1
ATOM 3773 C CA . THR B 1 135 ? -7.977 21.953 20 1 98.5 135 THR B CA 1
ATOM 3774 C C . THR B 1 135 ? -7.594 23.297 19.375 1 98.5 135 THR B C 1
ATOM 3776 O O . THR B 1 135 ? -6.445 23.5 18.969 1 98.5 135 THR B O 1
ATOM 3779 N N . GLU B 1 136 ? -8.531 24.156 19.25 1 98 136 GLU B N 1
ATOM 3780 C CA . GLU B 1 136 ? -8.328 25.438 18.609 1 98 136 GLU B CA 1
ATOM 3781 C C . GLU B 1 136 ? -7.23 26.234 19.312 1 98 136 GLU B C 1
ATOM 3783 O O . GLU B 1 136 ? -6.938 26 20.484 1 98 136 GLU B O 1
ATOM 3788 N N . PRO B 1 137 ? -6.613 27.234 18.547 1 98.56 137 PRO B N 1
ATOM 3789 C CA . PRO B 1 137 ? -5.613 28.109 19.141 1 98.56 137 PRO B CA 1
ATOM 3790 C C . PRO B 1 137 ? -6.18 28.969 20.281 1 98.56 137 PRO B C 1
ATOM 3792 O O . PRO B 1 137 ? -7.371 29.281 20.281 1 98.56 137 PRO B O 1
ATOM 3795 N N . LEU B 1 138 ? -5.316 29.344 21.234 1 98.06 138 LEU B N 1
ATOM 3796 C CA . LEU B 1 138 ? -5.727 30.188 22.344 1 98.06 138 LEU B CA 1
ATOM 3797 C C . LEU B 1 138 ? -5.906 31.625 21.891 1 98.06 138 LEU B C 1
ATOM 3799 O O . LEU B 1 138 ? -6.809 32.344 22.375 1 98.06 138 LEU B O 1
ATOM 3803 N N . VAL B 1 139 ? -5.031 32.031 20.984 1 97.62 139 VAL B N 1
ATOM 3804 C CA . VAL B 1 139 ? -5.055 33.406 20.484 1 97.62 139 VAL B CA 1
ATOM 3805 C C . VAL B 1 139 ? -5.656 33.438 19.094 1 97.62 139 VAL B C 1
ATOM 3807 O O . VAL B 1 139 ? -5.234 32.688 18.203 1 97.62 139 VAL B O 1
ATOM 3810 N N . ASN B 1 140 ? -6.734 34.281 18.828 1 96.44 140 ASN B N 1
ATOM 3811 C CA . ASN B 1 140 ? -7.379 34.531 17.547 1 96.44 140 ASN B CA 1
ATOM 3812 C C . ASN B 1 140 ? -7.934 33.25 16.922 1 96.44 140 ASN B C 1
ATOM 3814 O O . ASN B 1 140 ? -7.68 32.969 15.758 1 96.44 140 ASN B O 1
ATOM 3818 N N . PRO B 1 141 ? -8.641 32.438 17.656 1 97.12 141 PRO B N 1
ATOM 3819 C CA . PRO B 1 141 ? -9.211 31.219 17.094 1 97.12 141 PRO B CA 1
ATOM 3820 C C . PRO B 1 141 ? -10.172 31.5 15.938 1 97.12 141 PRO B C 1
ATOM 3822 O O . PRO B 1 141 ? -10.312 30.672 15.031 1 97.12 141 PRO B O 1
ATOM 3825 N N . GLY B 1 142 ? -10.773 32.625 15.922 1 96.56 142 GLY B N 1
ATOM 3826 C CA . GLY B 1 142 ? -11.727 33 14.883 1 96.56 142 GLY B CA 1
ATOM 3827 C C . GLY B 1 142 ? -11.07 33.375 13.57 1 96.56 142 GLY B C 1
ATOM 3828 O O . GLY B 1 142 ? -11.75 33.531 12.555 1 96.56 142 GLY B O 1
ATOM 3829 N N . LEU B 1 143 ? -9.773 33.5 13.555 1 97.12 143 LEU B N 1
ATOM 3830 C CA . LEU B 1 143 ? -9.047 33.938 12.367 1 97.12 143 LEU B CA 1
ATOM 3831 C C . LEU B 1 143 ? -8.438 32.75 11.633 1 97.12 143 LEU B C 1
ATOM 3833 O O . LEU B 1 143 ? -7.711 32.938 10.656 1 97.12 143 LEU B O 1
ATOM 3837 N N . VAL B 1 144 ? -8.703 31.531 12.117 1 98.38 144 VAL B N 1
ATOM 3838 C CA . VAL B 1 144 ? -8.188 30.312 11.508 1 98.38 144 VAL B CA 1
ATOM 3839 C C . VAL B 1 144 ? -8.961 30 10.227 1 98.38 144 VAL B C 1
ATOM 3841 O O . VAL B 1 144 ? -10.195 30.031 10.219 1 98.38 144 VAL B O 1
ATOM 3844 N N . ARG B 1 145 ? -8.195 29.719 9.125 1 98.25 145 ARG B N 1
ATOM 3845 C CA . ARG B 1 145 ? -8.805 29.406 7.844 1 98.25 145 ARG B CA 1
ATOM 3846 C C . ARG B 1 145 ? -8.719 27.906 7.562 1 98.25 145 ARG B C 1
ATOM 3848 O O . ARG B 1 145 ? -9.32 27.406 6.598 1 98.25 145 ARG B O 1
ATOM 3855 N N . GLY B 1 146 ? -8.008 27.188 8.32 1 98.56 146 GLY B N 1
ATOM 3856 C CA . GLY B 1 146 ? -7.785 25.75 8.227 1 98.56 146 GLY B CA 1
ATOM 3857 C C . GLY B 1 146 ? -6.621 25.266 9.062 1 98.56 146 GLY B C 1
ATOM 3858 O O . GLY B 1 146 ? -5.992 26.062 9.773 1 98.56 146 GLY B O 1
ATOM 3859 N N . TYR B 1 147 ? -6.395 24.031 9 1 98.81 147 TYR B N 1
ATOM 3860 C CA . TYR B 1 147 ? -5.238 23.453 9.68 1 98.81 147 TYR B CA 1
ATOM 3861 C C . TYR B 1 147 ? -4.375 22.656 8.711 1 98.81 147 TYR B C 1
ATOM 3863 O O . TYR B 1 147 ? -4.898 22 7.797 1 98.81 147 TYR B O 1
ATOM 3871 N N . ARG B 1 148 ? -3.135 22.828 8.906 1 98.81 148 ARG B N 1
ATOM 3872 C CA . ARG B 1 148 ? -2.146 22.078 8.148 1 98.81 148 ARG B CA 1
ATOM 3873 C C . ARG B 1 148 ? -1.47 21.031 9.016 1 98.81 148 ARG B C 1
ATOM 3875 O O . ARG B 1 148 ? -0.787 21.359 9.984 1 98.81 148 ARG B O 1
ATOM 3882 N N . VAL B 1 149 ? -1.741 19.766 8.703 1 98.81 149 VAL B N 1
ATOM 3883 C CA . VAL B 1 149 ? -1.095 18.656 9.391 1 98.81 149 VAL B CA 1
ATOM 3884 C C . VAL B 1 149 ? 0.052 18.109 8.539 1 98.81 149 VAL B C 1
ATOM 3886 O O . VAL B 1 149 ? -0.17 17.594 7.445 1 98.81 149 VAL B O 1
ATOM 3889 N N . ARG B 1 150 ? 1.215 18.281 9.086 1 98.69 150 ARG B N 1
ATOM 3890 C CA . ARG B 1 150 ? 2.402 17.766 8.406 1 98.69 150 ARG B CA 1
ATOM 3891 C C . ARG B 1 150 ? 2.893 16.484 9.055 1 98.69 150 ARG B C 1
ATOM 3893 O O . ARG B 1 150 ? 2.82 16.328 10.273 1 98.69 150 ARG B O 1
ATOM 3900 N N . TYR B 1 151 ? 3.307 15.562 8.219 1 98.06 151 TYR B N 1
ATOM 3901 C CA . TYR B 1 151 ? 3.859 14.32 8.75 1 98.06 151 TYR B CA 1
ATOM 3902 C C . TYR B 1 151 ? 4.902 13.734 7.809 1 98.06 151 TYR B C 1
ATOM 3904 O O . TYR B 1 151 ? 4.895 14.023 6.609 1 98.06 151 TYR B O 1
ATOM 3912 N N . LYS B 1 152 ? 5.75 12.945 8.32 1 95.62 152 LYS B N 1
ATOM 3913 C CA . LYS B 1 152 ? 6.754 12.211 7.555 1 95.62 152 LYS B CA 1
ATOM 3914 C C . LYS B 1 152 ? 7.184 10.938 8.289 1 95.62 152 LYS B C 1
ATOM 3916 O O . LYS B 1 152 ? 6.961 10.805 9.492 1 95.62 152 LYS B O 1
ATOM 3921 N N . HIS B 1 153 ? 7.684 10.031 7.465 1 90.94 153 HIS B N 1
ATOM 3922 C CA . HIS B 1 153 ? 8.453 8.977 8.109 1 90.94 153 HIS B CA 1
ATOM 3923 C C . HIS B 1 153 ? 9.664 9.547 8.836 1 90.94 153 HIS B C 1
ATOM 3925 O O . HIS B 1 153 ? 10.367 10.406 8.305 1 90.94 153 HIS B O 1
ATOM 3931 N N . ALA B 1 154 ? 9.898 9.07 10.062 1 84.75 154 ALA B N 1
ATOM 3932 C CA . ALA B 1 154 ? 10.938 9.664 10.898 1 84.75 154 ALA B CA 1
ATOM 3933 C C . ALA B 1 154 ? 12.312 9.531 10.242 1 84.75 154 ALA B C 1
ATOM 3935 O O . ALA B 1 154 ? 13.188 10.375 10.438 1 84.75 154 ALA B O 1
ATOM 3936 N N . ASP B 1 155 ? 12.477 8.516 9.336 1 81.25 155 ASP B N 1
ATOM 3937 C CA . ASP B 1 155 ? 13.773 8.273 8.719 1 81.25 155 ASP B CA 1
ATOM 3938 C C . ASP B 1 155 ? 13.812 8.812 7.293 1 81.25 155 ASP B C 1
ATOM 3940 O O . ASP B 1 155 ? 14.758 8.539 6.547 1 81.25 155 ASP B O 1
ATOM 3944 N N . ARG B 1 156 ? 12.781 9.5 6.922 1 86.19 156 ARG B N 1
ATOM 3945 C CA . ARG B 1 156 ? 12.734 10.023 5.559 1 86.19 156 ARG B CA 1
ATOM 3946 C C . ARG B 1 156 ? 12.5 11.531 5.562 1 86.19 156 ARG B C 1
ATOM 3948 O O . ARG B 1 156 ? 11.836 12.062 6.457 1 86.19 156 ARG B O 1
ATOM 3955 N N . PRO B 1 157 ? 13.031 12.172 4.527 1 90.31 157 PRO B N 1
ATOM 3956 C CA . PRO B 1 157 ? 12.945 13.633 4.531 1 90.31 157 PRO B CA 1
ATOM 3957 C C . PRO B 1 157 ? 11.641 14.148 3.936 1 90.31 157 PRO B C 1
ATOM 3959 O O . PRO B 1 157 ? 11.266 15.305 4.156 1 90.31 157 PRO B O 1
ATOM 3962 N N . LEU B 1 158 ? 11.047 13.328 3.193 1 93.62 158 LEU B N 1
ATOM 3963 C CA . LEU B 1 158 ? 9.867 13.797 2.479 1 93.62 158 LEU B CA 1
ATOM 3964 C C . LEU B 1 158 ? 8.727 14.094 3.445 1 93.62 158 LEU B C 1
ATOM 3966 O O . LEU B 1 158 ? 8.258 13.195 4.148 1 93.62 158 LEU B O 1
ATOM 3970 N N . VAL B 1 159 ? 8.281 15.32 3.469 1 96.81 159 VAL B N 1
ATOM 3971 C CA . VAL B 1 159 ? 7.172 15.758 4.312 1 96.81 159 VAL B CA 1
ATOM 3972 C C . VAL B 1 159 ? 5.875 15.734 3.508 1 96.81 159 VAL B C 1
ATOM 3974 O O . VAL B 1 159 ? 5.824 16.234 2.383 1 96.81 159 VAL B O 1
ATOM 3977 N N . ARG B 1 160 ? 4.828 15.117 4.078 1 96.88 160 ARG B N 1
ATOM 3978 C CA . ARG B 1 160 ? 3.488 15.125 3.5 1 96.88 160 ARG B CA 1
ATOM 3979 C C . ARG B 1 160 ? 2.562 16.047 4.277 1 96.88 160 ARG B C 1
ATOM 3981 O O . ARG B 1 160 ? 2.811 16.344 5.445 1 96.88 160 ARG B O 1
ATOM 3988 N N . VAL B 1 161 ? 1.467 16.516 3.574 1 98.31 161 VAL B N 1
ATOM 3989 C CA . VAL B 1 161 ? 0.607 17.516 4.191 1 98.31 161 VAL B CA 1
ATOM 3990 C C . VAL B 1 161 ? -0.858 17.141 3.99 1 98.31 161 VAL B C 1
ATOM 3992 O O . VAL B 1 161 ? -1.252 16.719 2.902 1 98.31 161 VAL B O 1
ATOM 3995 N N . ILE B 1 162 ? -1.625 17.234 5.086 1 97.75 162 ILE B N 1
ATOM 3996 C CA . ILE B 1 162 ? -3.082 17.156 5.055 1 97.75 162 ILE B CA 1
ATOM 3997 C C . ILE B 1 162 ? -3.67 18.5 5.465 1 97.75 162 ILE B C 1
ATOM 3999 O O . ILE B 1 162 ? -3.322 19.047 6.516 1 97.75 162 ILE B O 1
ATOM 4003 N N . ILE B 1 163 ? -4.516 19.016 4.602 1 98.44 163 ILE B N 1
ATOM 4004 C CA . ILE B 1 163 ? -5.184 20.281 4.918 1 98.44 163 ILE B CA 1
ATOM 4005 C C . ILE B 1 163 ? -6.656 20.016 5.219 1 98.44 163 ILE B C 1
ATOM 4007 O O . ILE B 1 163 ? -7.336 19.312 4.469 1 98.44 163 ILE B O 1
ATOM 4011 N N . VAL B 1 164 ? -7.105 20.469 6.367 1 97.25 164 VAL B N 1
ATOM 4012 C CA . VAL B 1 164 ? -8.516 20.359 6.73 1 97.25 164 VAL B CA 1
ATOM 4013 C C . VAL B 1 164 ? -9.109 21.75 6.961 1 97.25 164 VAL B C 1
ATOM 4015 O O . VAL B 1 164 ? -8.375 22.719 7.086 1 97.25 164 VAL B O 1
ATOM 4018 N N . SER B 1 165 ? -10.406 21.812 6.984 1 97.19 165 SER B N 1
ATOM 4019 C CA . SER B 1 165 ? -11.078 23.094 7.168 1 97.19 165 SER B CA 1
ATOM 4020 C C . SER B 1 165 ? -10.938 23.594 8.602 1 97.19 165 SER B C 1
ATOM 4022 O O . SER B 1 165 ? -10.5 22.859 9.484 1 97.19 165 SER B O 1
ATOM 4024 N N . ALA B 1 166 ? -11.297 24.828 8.805 1 97.75 166 ALA B N 1
ATOM 4025 C CA . ALA B 1 166 ? -11.133 25.5 10.094 1 97.75 166 ALA B CA 1
ATOM 4026 C C . ALA B 1 166 ? -12.039 24.859 11.148 1 97.75 166 ALA B C 1
ATOM 4028 O O . ALA B 1 166 ? -11.781 24.984 12.352 1 97.75 166 ALA B O 1
ATOM 4029 N N . ASN B 1 167 ? -13.086 24.156 10.688 1 95.38 167 ASN B N 1
ATOM 4030 C CA . ASN B 1 167 ? -14.047 23.594 11.625 1 95.38 167 ASN B CA 1
ATOM 4031 C C . ASN B 1 167 ? -13.648 22.188 12.062 1 95.38 167 ASN B C 1
ATOM 4033 O O . ASN B 1 167 ? -14.266 21.609 12.961 1 95.38 167 ASN B O 1
ATOM 4037 N N . GLU B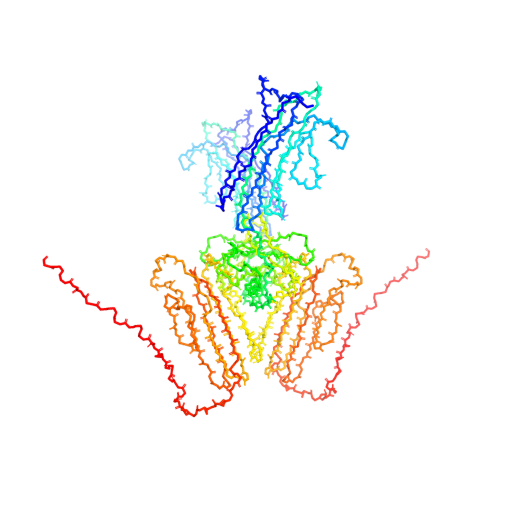 1 168 ? -12.641 21.734 11.461 1 94.88 168 GLU B N 1
ATOM 4038 C CA . GLU B 1 168 ? -12.172 20.391 11.812 1 94.88 168 GLU B CA 1
ATOM 4039 C C . GLU B 1 168 ? -11.203 20.438 12.992 1 94.88 168 GLU B C 1
ATOM 4041 O O . GLU B 1 168 ? -10.531 21.453 13.211 1 94.88 168 GLU B O 1
ATOM 4046 N N . ASN B 1 169 ? -11.227 19.328 13.766 1 96.31 169 ASN B N 1
ATOM 4047 C CA . ASN B 1 169 ? -10.297 19.219 14.891 1 96.31 169 ASN B CA 1
ATOM 4048 C C . ASN B 1 169 ? -9.57 17.875 14.891 1 96.31 169 ASN B C 1
ATOM 4050 O O . ASN B 1 169 ? -9.055 17.438 15.922 1 96.31 169 ASN B O 1
ATOM 4054 N N . ALA B 1 170 ? -9.617 17.25 13.766 1 95.44 170 ALA B N 1
ATOM 4055 C CA . ALA B 1 170 ? -8.961 15.953 13.641 1 95.44 170 ALA B CA 1
ATOM 4056 C C . ALA B 1 170 ? -8.578 15.664 12.188 1 95.44 170 ALA B C 1
ATOM 4058 O O . ALA B 1 170 ? -9.172 16.219 11.266 1 95.44 170 ALA B O 1
ATOM 4059 N N . ALA B 1 171 ? -7.57 14.969 11.992 1 96.81 171 ALA B N 1
ATOM 4060 C CA . ALA B 1 171 ? -7.117 14.477 10.695 1 96.81 171 ALA B CA 1
ATOM 4061 C C . ALA B 1 171 ? -6.637 13.031 10.789 1 96.81 171 ALA B C 1
ATOM 4063 O O . ALA B 1 171 ? -6.289 12.555 11.875 1 96.81 171 ALA B O 1
ATOM 4064 N N . PHE B 1 172 ? -6.719 12.344 9.695 1 96.38 172 PHE B N 1
ATOM 4065 C CA . PHE B 1 172 ? -6.348 10.938 9.656 1 96.38 172 PHE B CA 1
ATOM 4066 C C . PHE B 1 172 ? -5.172 10.703 8.719 1 96.38 172 PHE B C 1
ATOM 4068 O O . PHE B 1 172 ? -5.227 11.086 7.547 1 96.38 172 PHE B O 1
ATOM 4075 N N . ILE B 1 173 ? -4.117 10.086 9.305 1 96.75 173 ILE B N 1
ATOM 4076 C CA . ILE B 1 173 ? -2.967 9.695 8.5 1 96.75 173 ILE B CA 1
ATOM 4077 C C . ILE B 1 173 ? -3.064 8.203 8.156 1 96.75 173 ILE B C 1
ATOM 4079 O O . ILE B 1 173 ? -3.012 7.355 9.047 1 96.75 173 ILE B O 1
ATOM 4083 N N . ASN B 1 174 ? -3.215 7.93 6.898 1 93.06 174 ASN B N 1
ATOM 4084 C CA . ASN B 1 174 ? -3.287 6.547 6.434 1 93.06 174 ASN B CA 1
ATOM 4085 C C . ASN B 1 174 ? -1.921 5.867 6.477 1 93.06 174 ASN B C 1
ATOM 4087 O O . ASN B 1 174 ? -0.982 6.309 5.812 1 93.06 174 ASN B O 1
ATOM 4091 N N . THR B 1 175 ? -1.82 4.797 7.262 1 93.12 175 THR B N 1
ATOM 4092 C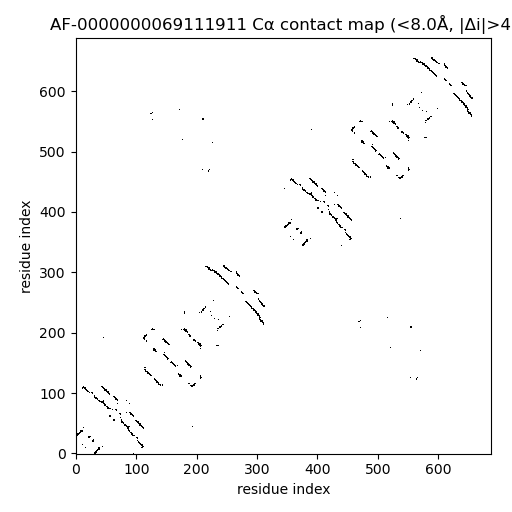 CA . THR B 1 175 ? -0.543 4.105 7.395 1 93.12 175 THR B CA 1
ATOM 4093 C C . THR B 1 175 ? -0.661 2.656 6.934 1 93.12 175 THR B C 1
ATOM 4095 O O . THR B 1 175 ? 0.181 1.82 7.27 1 93.12 175 THR B O 1
ATOM 4098 N N . ARG B 1 176 ? -1.664 2.312 6.168 1 90.12 176 ARG B N 1
ATOM 4099 C CA . ARG B 1 176 ? -1.973 0.947 5.758 1 90.12 176 ARG B CA 1
ATOM 4100 C C . ARG B 1 176 ? -0.809 0.328 4.992 1 90.12 176 ARG B C 1
ATOM 4102 O O . ARG B 1 176 ? -0.51 -0.856 5.156 1 90.12 176 ARG B O 1
ATOM 4109 N N . SER B 1 177 ? -0.135 1.113 4.203 1 88.62 177 SER B N 1
ATOM 4110 C CA . SER B 1 177 ? 0.927 0.593 3.348 1 88.62 177 SER B CA 1
ATOM 4111 C C . SER B 1 177 ? 2.258 0.538 4.09 1 88.62 177 SER B C 1
ATOM 4113 O O . SER B 1 177 ? 3.205 -0.102 3.629 1 88.62 177 SER B O 1
ATOM 4115 N N . TYR B 1 178 ? 2.287 1.186 5.258 1 90.06 178 TYR B N 1
ATOM 4116 C CA . TYR B 1 178 ? 3.537 1.257 6.008 1 90.06 178 TYR B CA 1
ATOM 4117 C C . TYR B 1 178 ? 3.299 1.007 7.492 1 90.06 178 TYR B C 1
ATOM 4119 O O . TYR B 1 178 ? 3.574 1.872 8.328 1 90.06 178 TYR B O 1
ATOM 4127 N N . PRO B 1 179 ? 2.891 -0.217 7.754 1 92.19 179 PRO B N 1
ATOM 4128 C CA . PRO B 1 179 ? 2.688 -0.54 9.164 1 92.19 179 PRO B CA 1
ATOM 4129 C C . PRO B 1 179 ? 3.998 -0.627 9.945 1 92.19 179 PRO B C 1
ATOM 4131 O O . PRO B 1 179 ? 5.035 -0.98 9.383 1 92.19 179 PRO B O 1
ATOM 4134 N N . GLY B 1 180 ? 3.969 -0.268 11.156 1 93.94 180 GLY B N 1
ATOM 4135 C CA . GLY B 1 180 ? 5.098 -0.434 12.062 1 93.94 180 GLY B CA 1
ATOM 4136 C C . GLY B 1 180 ? 6.184 0.606 11.859 1 93.94 180 GLY B C 1
ATOM 4137 O O . GLY B 1 180 ? 7.332 0.394 12.242 1 93.94 180 GLY B O 1
ATOM 4138 N N . CYS B 1 181 ? 5.828 1.664 11.234 1 93.38 181 CYS B N 1
ATOM 4139 C CA . CYS B 1 181 ? 6.809 2.715 10.984 1 93.38 181 CYS B CA 1
ATOM 4140 C C . CYS B 1 181 ? 6.609 3.889 11.93 1 93.38 181 CYS B C 1
ATOM 4142 O O . CYS B 1 181 ? 5.484 4.18 12.344 1 93.38 181 CYS B O 1
ATOM 4144 N N . LEU B 1 182 ? 7.762 4.512 12.234 1 94.94 182 LEU B N 1
ATOM 4145 C CA . LEU B 1 182 ? 7.703 5.684 13.102 1 94.94 182 LEU B CA 1
ATOM 4146 C C . LEU B 1 182 ? 7.363 6.938 12.297 1 94.94 182 LEU B C 1
ATOM 4148 O O . LEU B 1 182 ? 8.031 7.246 11.305 1 94.94 182 LEU B O 1
ATOM 4152 N N . TYR B 1 183 ? 6.328 7.664 12.789 1 96.81 183 TYR B N 1
ATOM 4153 C CA . TYR B 1 183 ? 5.91 8.898 12.125 1 96.81 183 TYR B CA 1
ATOM 4154 C C . TYR B 1 183 ? 6.145 10.102 13.023 1 96.81 183 TYR B C 1
ATOM 4156 O O . TYR B 1 183 ? 5.961 10.031 14.242 1 96.81 183 TYR B O 1
ATOM 4164 N N . GLU B 1 184 ? 6.637 11.133 12.406 1 97.69 184 GLU B N 1
ATOM 4165 C CA . GLU B 1 184 ? 6.715 12.469 12.992 1 97.69 184 GLU B CA 1
ATOM 4166 C C . GLU B 1 184 ? 5.574 13.352 12.5 1 97.69 184 GLU B C 1
ATOM 4168 O O . GLU B 1 184 ? 5.348 13.469 11.289 1 97.69 184 GLU B O 1
ATOM 4173 N N . VAL B 1 185 ? 4.801 14 13.492 1 98.56 185 VAL B N 1
ATOM 4174 C CA . VAL B 1 185 ? 3.609 14.758 13.125 1 98.56 185 VAL B CA 1
ATOM 4175 C C . VAL B 1 185 ? 3.617 16.109 13.836 1 98.56 185 VAL B C 1
ATOM 4177 O O . VAL B 1 185 ? 3.951 16.188 15.023 1 98.56 185 VAL B O 1
ATOM 4180 N N . TRP B 1 186 ? 3.285 17.188 13.109 1 98.69 186 TRP B N 1
ATOM 4181 C CA . TRP B 1 186 ? 3.1 18.5 13.703 1 98.69 186 TRP B CA 1
ATOM 4182 C C . TRP B 1 186 ? 2.029 19.297 12.953 1 98.69 186 TRP B C 1
ATOM 4184 O O . TRP B 1 186 ? 1.652 18.938 11.836 1 98.69 186 TRP B O 1
ATOM 4194 N N . ILE B 1 187 ? 1.48 20.344 13.617 1 98.88 187 ILE B N 1
ATOM 4195 C CA . ILE B 1 187 ? 0.297 21.016 13.109 1 98.88 187 ILE B CA 1
ATOM 4196 C C . ILE B 1 187 ? 0.508 22.531 13.172 1 98.88 187 ILE B C 1
ATOM 4198 O O . ILE B 1 187 ? 1.169 23.031 14.078 1 98.88 187 ILE B O 1
ATOM 4202 N N . SER B 1 188 ? -0.004 23.219 12.227 1 98.88 188 SER B N 1
ATOM 4203 C CA . SER B 1 188 ? -0.135 24.672 12.266 1 98.88 188 SER B CA 1
ATOM 4204 C C . SER B 1 188 ? -1.524 25.109 11.82 1 98.88 188 SER B C 1
ATOM 4206 O O . SER B 1 188 ? -2.234 24.359 11.148 1 98.88 188 SER B O 1
ATOM 4208 N N . ALA B 1 189 ? -1.887 26.219 12.281 1 98.88 189 ALA B N 1
ATOM 4209 C CA . ALA B 1 189 ? -3.123 26.844 11.812 1 98.88 189 ALA B CA 1
ATOM 4210 C C . ALA B 1 189 ? -2.867 27.734 10.594 1 98.88 189 ALA B C 1
ATOM 4212 O O . ALA B 1 189 ? -1.919 28.516 10.586 1 98.88 189 ALA B O 1
ATOM 4213 N N . ILE B 1 190 ? -3.752 27.578 9.625 1 98.5 190 ILE B N 1
ATOM 4214 C CA . ILE B 1 190 ? -3.625 28.375 8.422 1 98.5 190 ILE B CA 1
ATOM 4215 C C . ILE B 1 190 ? -4.258 29.75 8.641 1 98.5 190 ILE B C 1
ATOM 4217 O O . ILE B 1 190 ? -5.402 29.844 9.094 1 98.5 190 ILE B O 1
ATOM 4221 N N . GLY B 1 191 ? -3.498 30.781 8.344 1 97.5 191 GLY B N 1
ATOM 4222 C CA . GLY B 1 191 ? -4.004 32.156 8.438 1 97.5 191 GLY B CA 1
ATOM 4223 C C . GLY B 1 191 ? -4.102 32.844 7.094 1 97.5 191 GLY B C 1
ATOM 4224 O O . GLY B 1 191 ? -3.799 32.25 6.055 1 97.5 191 GLY B O 1
ATOM 4225 N N . GLU B 1 192 ? -4.457 34.125 7.184 1 95.81 192 GLU B N 1
ATOM 4226 C CA . GLU B 1 192 ? -4.605 34.906 5.965 1 95.81 192 GLU B CA 1
ATOM 4227 C C . GLU B 1 192 ? -3.252 35.406 5.457 1 95.81 192 GLU B C 1
ATOM 4229 O O . GLU B 1 192 ? -3.002 35.406 4.25 1 95.81 192 GLU B O 1
ATOM 4234 N N . THR B 1 193 ? -2.422 35.812 6.438 1 94.94 193 THR B N 1
ATOM 4235 C CA . THR B 1 193 ? -1.119 36.344 6.043 1 94.94 193 THR B CA 1
ATOM 4236 C C . THR B 1 193 ? -0.078 35.219 5.996 1 94.94 193 THR B C 1
ATOM 4238 O O . THR B 1 193 ? 0.71 35.156 5.051 1 94.94 193 THR B O 1
ATOM 4241 N N . GLU B 1 194 ? -0.135 34.469 7 1 95.62 194 GLU B N 1
ATOM 4242 C CA . GLU B 1 194 ? 0.793 33.375 7.148 1 95.62 194 GLU B CA 1
ATOM 4243 C C . GLU B 1 194 ? 0.252 32.312 8.125 1 95.62 194 GLU B C 1
ATOM 4245 O O . GLU B 1 194 ? -0.746 32.562 8.805 1 95.62 194 GLU B O 1
ATOM 4250 N N . ASP B 1 195 ? 0.869 31.141 8.133 1 97.31 195 ASP B N 1
ATOM 4251 C CA . ASP B 1 195 ? 0.493 30.109 9.094 1 97.31 195 ASP B CA 1
ATOM 4252 C C . ASP B 1 195 ? 0.92 30.5 10.508 1 97.31 195 ASP B C 1
ATOM 4254 O O . ASP B 1 195 ? 1.835 31.312 10.688 1 97.31 195 ASP B O 1
ATOM 4258 N N . SER B 1 196 ? 0.248 29.938 11.484 1 98.44 196 SER B N 1
ATOM 4259 C CA . SER B 1 196 ? 0.712 30.047 12.859 1 98.44 196 SER B CA 1
ATOM 4260 C C . SER B 1 196 ? 2.045 29.328 13.047 1 98.44 196 SER B C 1
ATOM 4262 O O . SER B 1 196 ? 2.512 28.625 12.148 1 98.44 196 SER B O 1
ATOM 4264 N N . LYS B 1 197 ? 2.611 29.594 14.266 1 98 197 LYS B N 1
ATOM 4265 C CA . LYS B 1 197 ? 3.715 28.719 14.648 1 98 197 LYS B CA 1
ATOM 4266 C C . LYS B 1 197 ? 3.277 27.266 14.664 1 98 197 LYS B C 1
ATOM 4268 O O . LYS B 1 197 ? 2.088 26.969 14.789 1 98 197 LYS B O 1
ATOM 4273 N N . GLU B 1 198 ? 4.246 26.391 14.555 1 98.5 198 GLU B N 1
ATOM 4274 C CA . GLU B 1 198 ? 3.977 24.953 14.547 1 98.5 198 GLU B CA 1
ATOM 4275 C C . GLU B 1 198 ? 3.893 24.406 15.969 1 98.5 198 GLU B C 1
ATOM 4277 O O . GLU B 1 198 ? 4.531 24.922 16.875 1 98.5 198 GLU B O 1
ATOM 4282 N N . THR B 1 199 ? 3.062 23.359 16.109 1 98.69 199 THR B N 1
ATOM 4283 C CA . THR B 1 199 ? 3.07 22.641 17.375 1 98.69 199 THR B CA 1
ATOM 4284 C C . THR B 1 199 ? 4.387 21.891 17.562 1 98.69 199 THR B C 1
ATOM 4286 O O . THR B 1 199 ? 5.168 21.75 16.625 1 98.69 199 THR B O 1
ATOM 4289 N N . ASN B 1 200 ? 4.555 21.484 18.891 1 98.06 200 ASN B N 1
ATOM 4290 C CA . ASN B 1 200 ? 5.652 20.547 19.094 1 98.06 200 ASN B CA 1
ATOM 4291 C C . ASN B 1 200 ? 5.461 19.281 18.25 1 98.06 200 ASN B C 1
ATOM 4293 O O . ASN B 1 200 ? 4.328 18.844 18.016 1 98.06 200 ASN B O 1
ATOM 4297 N N . HIS B 1 201 ? 6.59 18.734 17.875 1 97.88 201 HIS B N 1
ATOM 4298 C CA . HIS B 1 201 ? 6.535 17.516 17.078 1 97.88 201 HIS B CA 1
ATOM 4299 C C . HIS B 1 201 ? 6.129 16.312 17.938 1 97.88 201 HIS B C 1
ATOM 4301 O O . HIS B 1 201 ? 6.586 16.172 19.078 1 97.88 201 HIS B O 1
ATOM 4307 N N . MET B 1 202 ? 5.191 15.578 17.438 1 98 202 MET B N 1
ATOM 4308 C CA . MET B 1 202 ? 4.781 14.328 18.062 1 98 202 MET B CA 1
ATOM 4309 C C . MET B 1 202 ? 5.301 13.125 17.281 1 98 202 MET B C 1
ATOM 4311 O O . MET B 1 202 ? 5.504 13.219 16.062 1 98 202 MET B O 1
ATOM 4315 N N . TYR B 1 203 ? 5.516 12 18.031 1 96.88 203 TYR B N 1
ATOM 4316 C CA . TYR B 1 203 ? 6.027 10.781 17.406 1 96.88 203 TYR B CA 1
ATOM 4317 C C . TYR B 1 203 ? 5.16 9.578 17.766 1 96.88 203 TYR B C 1
ATOM 4319 O O . TYR B 1 203 ? 4.695 9.453 18.891 1 96.88 203 TYR B O 1
ATOM 4327 N N . SER B 1 204 ? 4.848 8.734 16.781 1 96.44 204 SER B N 1
ATOM 4328 C CA . SER B 1 204 ? 4.113 7.496 17.031 1 96.44 204 SER B CA 1
ATOM 4329 C C . SER B 1 204 ? 4.41 6.449 15.961 1 96.44 204 SER B C 1
ATOM 4331 O O . SER B 1 204 ? 4.496 6.773 14.773 1 96.44 204 SER B O 1
ATOM 4333 N N . TYR B 1 205 ? 4.578 5.172 16.453 1 95 205 TYR B N 1
ATOM 4334 C CA . TYR B 1 205 ? 4.598 4.066 15.492 1 95 205 TYR B CA 1
ATOM 4335 C C . TYR B 1 205 ? 3.197 3.777 14.969 1 95 205 TYR B C 1
ATOM 4337 O O . TYR B 1 205 ? 2.217 3.842 15.711 1 95 205 TYR B O 1
ATOM 4345 N N . SER B 1 206 ? 3.109 3.523 13.641 1 94.62 206 SER B N 1
ATOM 4346 C CA . SER B 1 206 ? 1.859 2.951 13.148 1 94.62 206 SER B CA 1
ATOM 4347 C C . SER B 1 206 ? 1.673 1.521 13.641 1 94.62 206 SER B C 1
ATOM 4349 O O . SER B 1 206 ? 2.645 0.849 13.992 1 94.62 206 SER B O 1
ATOM 4351 N N . GLU B 1 207 ? 0.408 1.133 13.703 1 92.75 207 GLU B N 1
ATOM 4352 C CA . GLU B 1 207 ? 0.094 -0.198 14.211 1 92.75 207 GLU B CA 1
ATOM 4353 C C . GLU B 1 207 ? 0.662 -1.285 13.305 1 92.75 207 GLU B C 1
ATOM 4355 O O . GLU B 1 207 ? 0.597 -1.175 12.078 1 92.75 207 GLU B O 1
ATOM 4360 N N . CYS B 1 208 ? 1.287 -2.248 13.867 1 93.62 208 CYS B N 1
ATOM 4361 C CA . CYS B 1 208 ? 1.824 -3.414 13.172 1 93.62 208 CYS B CA 1
ATOM 4362 C C . CYS B 1 208 ? 1.717 -4.66 14.039 1 93.62 208 CYS B C 1
ATOM 4364 O O . CYS B 1 208 ? 2.125 -4.652 15.203 1 93.62 208 CYS B O 1
ATOM 4366 N N . GLY B 1 209 ? 1.263 -5.75 13.414 1 91.81 209 GLY B N 1
ATOM 4367 C CA . GLY B 1 209 ? 1.024 -6.973 14.164 1 91.81 209 GLY B CA 1
ATOM 4368 C C . GLY B 1 209 ? -0.415 -7.125 14.617 1 91.81 209 GLY B C 1
ATOM 4369 O O . GLY B 1 209 ? -1.325 -6.551 14.016 1 91.81 209 GLY B O 1
ATOM 4370 N N . SER B 1 210 ? -0.63 -8.062 15.484 1 87.5 210 SER B N 1
ATOM 4371 C CA . SER B 1 210 ? -1.997 -8.305 15.93 1 87.5 210 SER B CA 1
ATOM 4372 C C . SER B 1 210 ? -2.027 -9.258 17.125 1 87.5 210 SER B C 1
ATOM 4374 O O . SER B 1 210 ? -0.985 -9.75 17.547 1 87.5 210 SER B O 1
ATOM 4376 N N . ARG B 1 211 ? -3.164 -9.242 17.719 1 87.81 211 ARG B N 1
ATOM 4377 C CA . ARG B 1 211 ? -3.42 -10.312 18.672 1 87.81 211 ARG B CA 1
ATOM 4378 C C . ARG B 1 211 ? -3.998 -11.539 17.984 1 87.81 211 ARG B C 1
ATOM 4380 O O . ARG B 1 211 ? -4.844 -11.422 17.094 1 87.81 211 ARG B O 1
ATOM 4387 N N . LEU B 1 212 ? -3.43 -12.695 18.312 1 87.31 212 LEU B N 1
ATOM 4388 C CA . LEU B 1 212 ? -3.873 -13.945 17.703 1 87.31 212 LEU B CA 1
ATOM 4389 C C . LEU B 1 212 ? -4.258 -14.961 18.766 1 87.31 212 LEU B C 1
ATOM 4391 O O . LEU B 1 212 ? -3.719 -14.945 19.875 1 87.31 212 LEU B O 1
ATOM 4395 N N . ARG B 1 213 ? -5.195 -15.688 18.422 1 83.5 213 ARG B N 1
ATOM 4396 C CA . ARG B 1 213 ? -5.547 -16.844 19.25 1 83.5 213 ARG B CA 1
ATOM 4397 C C . ARG B 1 213 ? -5.328 -18.141 18.484 1 83.5 213 ARG B C 1
ATOM 4399 O O . ARG B 1 213 ? -5.922 -18.359 17.422 1 83.5 213 ARG B O 1
ATOM 4406 N N . VAL B 1 214 ? -4.426 -18.922 19 1 83.75 214 VAL B N 1
ATOM 4407 C CA . VAL B 1 214 ? -4.137 -20.203 18.391 1 83.75 214 VAL B CA 1
ATOM 4408 C C . VAL B 1 214 ? -5 -21.297 19.031 1 83.75 214 VAL B C 1
ATOM 4410 O O . VAL B 1 214 ? -4.91 -21.531 20.234 1 83.75 214 VAL B O 1
ATOM 4413 N N . SER B 1 215 ? -5.816 -21.781 18.266 1 81.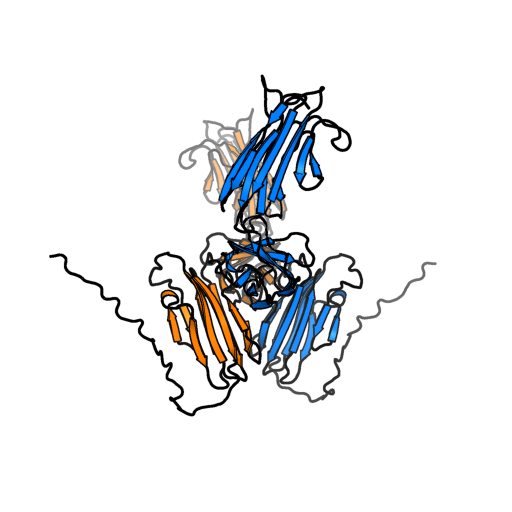06 215 SER B N 1
ATOM 4414 C CA . SER B 1 215 ? -6.633 -22.891 18.766 1 81.06 215 SER B CA 1
ATOM 4415 C C . SER B 1 215 ? -6.242 -24.203 18.109 1 81.06 215 SER B C 1
ATOM 4417 O O . SER B 1 215 ? -5.207 -24.781 18.438 1 81.06 215 SER B O 1
ATOM 4419 N N . ASN B 1 216 ? -7.016 -24.625 17 1 80.25 216 ASN B N 1
ATOM 4420 C CA . ASN B 1 216 ? -6.754 -25.922 16.406 1 80.25 216 ASN B CA 1
ATOM 4421 C C . ASN B 1 216 ? -6.109 -25.812 15.031 1 80.25 216 ASN B C 1
ATOM 4423 O O . ASN B 1 216 ? -5.82 -26.812 14.383 1 80.25 216 ASN B O 1
ATOM 4427 N N . THR B 1 217 ? -5.902 -24.562 14.758 1 83.25 217 THR B N 1
ATOM 4428 C CA . THR B 1 217 ? -5.363 -24.391 13.414 1 83.25 217 THR B CA 1
ATOM 4429 C C . THR B 1 217 ? -4.012 -23.672 13.461 1 83.25 217 THR B C 1
ATOM 4431 O O . THR B 1 217 ? -3.725 -22.938 14.398 1 83.25 217 THR B O 1
ATOM 4434 N N . THR B 1 218 ? -3.232 -24.078 12.453 1 88.56 218 THR B N 1
ATOM 4435 C CA . THR B 1 218 ? -1.938 -23.438 12.281 1 88.56 218 THR B CA 1
ATOM 4436 C C . THR B 1 218 ? -2.113 -21.984 11.852 1 88.56 218 THR B C 1
ATOM 4438 O O . THR B 1 218 ? -2.965 -21.672 11.016 1 88.56 218 THR B O 1
ATOM 4441 N N . GLU B 1 219 ? -1.328 -21.125 12.578 1 90.5 219 GLU B N 1
ATOM 4442 C CA . GLU B 1 219 ? -1.319 -19.703 12.219 1 90.5 219 GLU B CA 1
ATOM 4443 C C . GLU B 1 219 ? 0.038 -19.281 11.656 1 90.5 219 GLU B C 1
ATOM 4445 O O . GLU B 1 219 ? 1.067 -19.859 12.016 1 90.5 219 GLU B O 1
ATOM 4450 N N . TYR B 1 220 ? -0.089 -18.344 10.75 1 92.81 220 TYR B N 1
ATOM 4451 C CA . TYR B 1 220 ? 1.146 -17.812 10.188 1 92.81 220 TYR B CA 1
ATOM 4452 C C . TYR B 1 220 ? 1.251 -16.312 10.43 1 92.81 220 TYR B C 1
ATOM 4454 O O . TYR B 1 220 ? 0.256 -15.586 10.328 1 92.81 220 TYR B O 1
ATOM 4462 N N . ILE B 1 221 ? 2.441 -15.828 10.805 1 93.06 221 ILE B N 1
ATOM 4463 C CA . ILE B 1 221 ? 2.711 -14.398 10.906 1 93.06 221 ILE B CA 1
ATOM 4464 C C . ILE B 1 221 ? 3.918 -14.031 10.039 1 93.06 221 ILE B C 1
ATOM 4466 O O . ILE B 1 221 ? 4.844 -14.836 9.891 1 93.06 221 ILE B O 1
ATOM 4470 N N . SER B 1 222 ? 3.832 -12.914 9.461 1 93.25 222 SER B N 1
ATOM 4471 C CA . SER B 1 222 ? 4.938 -12.43 8.641 1 93.25 222 SER B CA 1
ATOM 4472 C C . SER B 1 222 ? 5.191 -10.945 8.875 1 93.25 222 SER B C 1
ATOM 4474 O O . SER B 1 222 ? 4.309 -10.227 9.344 1 93.25 222 SER B O 1
ATOM 4476 N N . THR B 1 223 ? 6.453 -10.562 8.586 1 92.81 223 THR B N 1
ATOM 4477 C CA . THR B 1 223 ? 6.703 -9.125 8.516 1 92.81 223 THR B CA 1
ATOM 4478 C C . THR B 1 223 ? 5.898 -8.492 7.379 1 92.81 223 THR B C 1
ATOM 4480 O O . THR B 1 223 ? 5.547 -9.172 6.41 1 92.81 223 THR B O 1
ATOM 4483 N N . PRO B 1 224 ? 5.633 -7.242 7.469 1 92.38 224 PRO B N 1
ATOM 4484 C CA . PRO B 1 224 ? 4.711 -6.605 6.52 1 92.38 224 PRO B CA 1
ATOM 4485 C C . PRO B 1 224 ? 5.207 -6.672 5.078 1 92.38 224 PRO B C 1
ATOM 4487 O O . PRO B 1 224 ? 4.402 -6.719 4.145 1 92.38 224 PRO B O 1
ATOM 4490 N N . PHE B 1 225 ? 6.465 -6.715 4.77 1 90.94 225 PHE B N 1
ATOM 4491 C CA . PHE B 1 225 ? 7 -6.613 3.418 1 90.94 225 PHE B CA 1
ATOM 4492 C C . PHE B 1 225 ? 7.516 -7.961 2.936 1 90.94 225 PHE B C 1
ATOM 4494 O O . PHE B 1 225 ? 8.227 -8.039 1.928 1 90.94 225 PHE B O 1
ATOM 4501 N N . TYR B 1 226 ? 7.152 -8.953 3.758 1 92.69 226 TYR B N 1
ATOM 4502 C CA . TYR B 1 226 ? 7.543 -10.289 3.324 1 92.69 226 TYR B CA 1
ATOM 4503 C C . TYR B 1 226 ? 6.953 -10.617 1.957 1 92.69 226 TYR B C 1
ATOM 4505 O O . TYR B 1 226 ? 5.762 -10.398 1.722 1 92.69 226 TYR B O 1
ATOM 4513 N N . PRO B 1 227 ? 7.754 -11.273 0.996 1 90.06 227 PRO B N 1
ATOM 4514 C CA . PRO B 1 227 ? 9.133 -11.742 1.165 1 90.06 227 PRO B CA 1
ATOM 4515 C C . PRO B 1 227 ? 10.164 -10.68 0.801 1 90.06 227 PRO B C 1
ATOM 4517 O O . PRO B 1 227 ? 11.367 -10.961 0.793 1 90.06 227 PRO B O 1
ATOM 4520 N N . GLU B 1 228 ? 9.617 -9.5 0.545 1 89.19 228 GLU B N 1
ATOM 4521 C CA . GLU B 1 228 ? 10.531 -8.406 0.22 1 89.19 228 GLU B CA 1
ATOM 4522 C C . GLU B 1 228 ? 11.086 -7.754 1.484 1 89.19 228 GLU B C 1
ATOM 4524 O O . GLU B 1 228 ? 10.789 -8.195 2.598 1 89.19 228 GLU B O 1
ATOM 4529 N N . PHE B 1 229 ? 11.977 -6.785 1.236 1 85.94 229 PHE B N 1
ATOM 4530 C CA . PHE B 1 229 ? 12.586 -6.047 2.338 1 85.94 229 PHE B CA 1
ATOM 4531 C C . PHE B 1 229 ? 11.969 -4.656 2.461 1 85.94 229 PHE B C 1
ATOM 4533 O O . PHE B 1 229 ? 11.594 -4.047 1.458 1 85.94 229 PHE B O 1
ATOM 4540 N N . PRO B 1 230 ? 11.82 -4.293 3.736 1 84.44 230 PRO B N 1
ATOM 4541 C CA . PRO B 1 230 ? 11.305 -2.93 3.9 1 84.44 230 PRO B CA 1
ATOM 4542 C C . PRO B 1 230 ? 12.344 -1.863 3.555 1 84.44 230 PRO B C 1
ATOM 4544 O O . PRO B 1 230 ? 13.547 -2.127 3.602 1 84.44 230 PRO B O 1
ATOM 4547 N N . GLU B 1 231 ? 11.812 -0.714 3.188 1 80.56 231 GLU B N 1
ATOM 4548 C CA . GLU B 1 231 ? 12.688 0.423 2.91 1 80.56 231 GLU B CA 1
ATOM 4549 C C . GLU B 1 231 ? 13.047 1.164 4.191 1 80.56 231 GLU B C 1
ATOM 4551 O O . GLU B 1 231 ? 14.023 1.919 4.227 1 80.56 231 GLU B O 1
ATOM 4556 N N . VAL B 1 232 ? 12.18 0.995 5.148 1 84.81 232 VAL B N 1
ATOM 4557 C CA . VAL B 1 232 ? 12.367 1.637 6.445 1 84.81 232 VAL B CA 1
ATOM 4558 C C . VAL B 1 232 ? 12.18 0.613 7.562 1 84.81 232 VAL B C 1
ATOM 4560 O O . VAL B 1 232 ? 11.539 -0.425 7.359 1 84.81 232 VAL B O 1
ATOM 4563 N N . THR B 1 233 ? 12.781 0.924 8.695 1 89.12 233 THR B N 1
ATOM 4564 C CA . THR B 1 233 ? 12.656 0.018 9.836 1 89.12 233 THR B CA 1
ATOM 4565 C C . THR B 1 233 ? 11.219 -0.02 10.344 1 89.12 233 THR B C 1
ATOM 4567 O O . THR B 1 233 ? 10.555 1.017 10.43 1 89.12 233 THR B O 1
ATOM 4570 N N . HIS B 1 234 ? 10.75 -1.256 10.57 1 92.19 234 HIS B N 1
ATOM 4571 C CA . HIS B 1 234 ? 9.414 -1.4 11.141 1 92.19 234 HIS B CA 1
ATOM 4572 C C . HIS B 1 234 ? 9.453 -2.229 12.422 1 92.19 234 HIS B C 1
ATOM 4574 O O . HIS B 1 234 ? 10.352 -3.053 12.609 1 92.19 234 HIS B O 1
ATOM 4580 N N . LEU B 1 235 ? 8.602 -1.865 13.273 1 94.69 235 LEU B N 1
ATOM 4581 C CA . LEU B 1 235 ? 8.422 -2.535 14.555 1 94.69 235 LEU B CA 1
ATOM 4582 C C . LEU B 1 235 ? 7.047 -3.18 14.648 1 94.69 235 LEU B C 1
ATOM 4584 O O . LEU B 1 235 ? 6.027 -2.482 14.625 1 94.69 235 LEU B O 1
ATOM 4588 N N . CYS B 1 236 ? 7.023 -4.543 14.688 1 94.88 236 CYS B N 1
ATOM 4589 C CA . CYS B 1 236 ? 5.758 -5.27 14.742 1 94.88 236 CYS B CA 1
ATOM 4590 C C . CYS B 1 236 ? 5.684 -6.137 15.992 1 94.88 236 CYS B C 1
ATOM 4592 O O . CYS B 1 236 ? 6.68 -6.734 16.406 1 94.88 236 CYS B O 1
ATOM 4594 N N . SER B 1 237 ? 4.539 -6.129 16.594 1 93.94 237 SER B N 1
ATOM 4595 C CA . SER B 1 237 ? 4.348 -6.914 17.812 1 93.94 237 SER B CA 1
ATOM 4596 C C . SER B 1 237 ? 3.115 -7.805 17.703 1 93.94 237 SER B C 1
ATOM 4598 O O . SER B 1 237 ? 2.078 -7.379 17.188 1 93.94 237 SER B O 1
ATOM 4600 N N . TRP B 1 238 ? 3.268 -9.055 18.109 1 92.62 238 TRP B N 1
ATOM 4601 C CA . TRP B 1 238 ? 2.16 -10 18.188 1 92.62 238 TRP B CA 1
ATOM 4602 C C . TRP B 1 238 ? 1.991 -10.539 19.594 1 92.62 238 TRP B C 1
ATOM 4604 O O . TRP B 1 238 ? 2.979 -10.797 20.297 1 92.62 238 TRP B O 1
ATOM 4614 N N . ILE B 1 239 ? 0.778 -10.547 19.984 1 91 239 ILE B N 1
ATOM 4615 C CA . ILE B 1 239 ? 0.427 -11.25 21.219 1 91 239 ILE B CA 1
ATOM 4616 C C . ILE B 1 239 ? -0.374 -12.508 20.875 1 91 239 ILE B C 1
ATOM 4618 O O . ILE B 1 239 ? -1.449 -12.422 20.281 1 91 239 ILE B O 1
ATOM 4622 N N . VAL B 1 240 ? 0.161 -13.648 21.234 1 89.19 240 VAL B N 1
ATOM 4623 C CA . VAL B 1 240 ? -0.452 -14.922 20.875 1 89.19 240 VAL B CA 1
ATOM 4624 C C . VAL B 1 240 ? -0.995 -15.609 22.125 1 89.19 240 VAL B C 1
ATOM 4626 O O . VAL B 1 240 ? -0.267 -15.789 23.109 1 89.19 240 VAL B O 1
ATOM 4629 N N . SER B 1 241 ? -2.238 -15.836 22.094 1 85.94 241 SER B N 1
ATOM 4630 C CA . SER B 1 241 ? -2.859 -16.625 23.141 1 85.94 241 SER B CA 1
ATOM 4631 C C . SER B 1 241 ? -3.299 -18 22.625 1 85.94 241 SER B C 1
ATOM 4633 O O . SER B 1 241 ? -3.658 -18.125 21.453 1 85.94 241 SER B O 1
ATOM 4635 N N . SER B 1 242 ? -3.139 -19.031 23.484 1 82.69 242 SER B N 1
ATOM 4636 C CA . SER B 1 242 ? -3.547 -20.359 23.062 1 82.69 242 SER B CA 1
ATOM 4637 C C . SER B 1 242 ? -4.078 -21.172 24.25 1 82.69 242 SER B C 1
ATOM 4639 O O . SER B 1 242 ? -3.66 -20.969 25.391 1 82.69 242 SER B O 1
ATOM 4641 N N . ASP B 1 243 ? -5.059 -22.016 23.891 1 77.44 243 ASP B N 1
ATOM 4642 C CA . ASP B 1 243 ? -5.559 -22.953 24.875 1 77.44 243 ASP B CA 1
ATOM 4643 C C . ASP B 1 243 ? -4.719 -24.219 24.906 1 77.44 243 ASP B C 1
ATOM 4645 O O . ASP B 1 243 ? -4.953 -25.109 25.719 1 77.44 243 ASP B O 1
ATOM 4649 N N . HIS B 1 244 ? -3.781 -24.281 23.906 1 80.44 244 HIS B N 1
ATOM 4650 C CA . HIS B 1 244 ? -2.928 -25.469 23.766 1 80.44 244 HIS B CA 1
ATOM 4651 C C . HIS B 1 244 ? -1.454 -25.078 23.734 1 80.44 244 HIS B C 1
ATOM 4653 O O . HIS B 1 244 ? -1.121 -23.891 23.562 1 80.44 244 HIS B O 1
ATOM 4659 N N . ASP B 1 245 ? -0.709 -26.078 24.047 1 85.75 245 ASP B N 1
ATOM 4660 C CA . ASP B 1 245 ? 0.71 -25.906 23.766 1 85.75 245 ASP B CA 1
ATOM 4661 C C . ASP B 1 245 ? 0.942 -25.656 22.281 1 85.75 245 ASP B C 1
ATOM 4663 O O . ASP B 1 245 ? 0.171 -26.125 21.438 1 85.75 245 ASP B O 1
ATOM 4667 N N . TYR B 1 246 ? 1.883 -24.812 22.031 1 86.25 246 TYR B N 1
ATOM 4668 C CA . TYR B 1 246 ? 2.125 -24.516 20.625 1 86.25 246 TYR B CA 1
ATOM 4669 C C . TYR B 1 246 ? 3.615 -24.359 20.359 1 86.25 246 TYR B C 1
ATOM 4671 O O . TYR B 1 246 ? 4.41 -24.203 21.281 1 86.25 246 TYR B O 1
ATOM 4679 N N . THR B 1 247 ? 3.928 -24.5 19.094 1 90.06 247 THR B N 1
ATOM 4680 C CA . THR B 1 247 ? 5.297 -24.328 18.625 1 90.06 247 THR B CA 1
ATOM 4681 C C . THR B 1 247 ? 5.379 -23.156 17.641 1 90.06 247 THR B C 1
ATOM 4683 O O . THR B 1 247 ? 4.5 -22.984 16.797 1 90.06 247 THR B O 1
ATOM 4686 N N . LEU B 1 248 ? 6.383 -22.328 17.875 1 90.75 248 LEU B N 1
ATOM 4687 C CA . LEU B 1 248 ? 6.754 -21.297 16.906 1 90.75 248 LEU B CA 1
ATOM 4688 C C . LEU B 1 248 ? 7.922 -21.75 16.031 1 90.75 248 LEU B C 1
ATOM 4690 O O . LEU B 1 248 ? 8.977 -22.125 16.562 1 90.75 248 LEU B O 1
ATOM 4694 N N . THR B 1 249 ? 7.719 -21.797 14.758 1 93.75 249 THR B N 1
ATOM 4695 C CA . THR B 1 249 ? 8.758 -22.234 13.836 1 93.75 249 THR B CA 1
ATOM 4696 C C . THR B 1 249 ? 9.062 -21.141 12.805 1 93.75 249 THR B C 1
ATOM 4698 O O . THR B 1 249 ? 8.148 -20.625 12.156 1 93.75 249 THR B O 1
ATOM 4701 N N . ILE B 1 250 ? 10.344 -20.812 12.688 1 93.69 250 ILE B N 1
ATOM 4702 C CA . ILE B 1 250 ? 10.75 -19.906 11.617 1 93.69 250 ILE B CA 1
ATOM 4703 C C . ILE B 1 250 ? 10.742 -20.641 10.281 1 93.69 250 ILE B C 1
ATOM 4705 O O . ILE B 1 250 ? 11.594 -21.5 10.031 1 93.69 250 ILE B O 1
ATOM 4709 N N . LYS B 1 251 ? 9.844 -20.266 9.477 1 92.25 251 LYS B N 1
ATOM 4710 C CA . LYS B 1 251 ? 9.688 -20.984 8.211 1 92.25 251 LYS B CA 1
ATOM 4711 C C . LYS B 1 251 ? 10.633 -20.438 7.148 1 92.25 251 LYS B C 1
ATOM 4713 O O . LYS B 1 251 ? 11.164 -21.188 6.328 1 92.25 251 LYS B O 1
ATOM 4718 N N . GLU B 1 252 ? 10.75 -19.156 7.152 1 92.31 252 GLU B N 1
ATOM 4719 C CA . GLU B 1 252 ? 11.617 -18.516 6.164 1 92.31 252 GLU B CA 1
ATOM 4720 C C . GLU B 1 252 ? 12.188 -17.203 6.699 1 92.31 252 GLU B C 1
ATOM 4722 O O . GLU B 1 252 ? 11.5 -16.469 7.41 1 92.31 252 GLU B O 1
ATOM 4727 N N . VAL B 1 253 ? 13.43 -16.938 6.387 1 90.75 253 VAL B N 1
ATOM 4728 C CA . VAL B 1 253 ? 14.086 -15.672 6.711 1 90.75 253 VAL B CA 1
ATOM 4729 C C . VAL B 1 253 ? 14.875 -15.18 5.5 1 90.75 253 VAL B C 1
ATOM 4731 O O . VAL B 1 253 ? 15.711 -15.898 4.961 1 90.75 253 VAL B O 1
ATOM 4734 N N . HIS B 1 254 ? 14.477 -14.07 5.055 1 89.31 254 HIS B N 1
ATOM 4735 C CA . HIS B 1 254 ? 15.227 -13.406 3.994 1 89.31 254 HIS B CA 1
ATOM 4736 C C . HIS B 1 254 ? 16.094 -12.289 4.555 1 89.31 254 HIS B C 1
ATOM 4738 O O . HIS B 1 254 ? 15.641 -11.492 5.367 1 89.31 254 HIS B O 1
ATOM 4744 N N . LYS B 1 255 ? 17.453 -12.273 4.172 1 85.5 255 LYS B N 1
ATOM 4745 C CA . LYS B 1 255 ? 18.406 -11.281 4.664 1 85.5 255 LYS B CA 1
ATOM 4746 C C . LYS B 1 255 ? 19.125 -10.578 3.508 1 85.5 255 LYS B C 1
ATOM 4748 O O . LYS B 1 255 ? 19.453 -11.211 2.502 1 85.5 255 LYS B O 1
ATOM 4753 N N . THR B 1 256 ? 19.109 -9.266 3.715 1 77.62 256 THR B N 1
ATOM 4754 C CA . THR B 1 256 ? 19.922 -8.547 2.734 1 77.62 256 THR B CA 1
ATOM 4755 C C . THR B 1 256 ? 21.406 -8.719 3.037 1 77.62 256 THR B C 1
ATOM 4757 O O . THR B 1 256 ? 21.781 -8.938 4.188 1 77.62 256 THR B O 1
ATOM 4760 N N . ASN B 1 257 ? 22.266 -8.867 2.037 1 67.56 257 ASN B N 1
ATOM 4761 C CA . ASN B 1 257 ? 23.719 -9.031 2.178 1 67.56 257 ASN B CA 1
ATOM 4762 C C . ASN B 1 257 ? 24.344 -7.828 2.867 1 67.56 257 ASN B C 1
ATOM 4764 O O . ASN B 1 257 ? 25.562 -7.797 3.08 1 67.56 257 ASN B O 1
ATOM 4768 N N . PHE B 1 258 ? 23.531 -6.891 3.24 1 57.97 258 PHE B N 1
ATOM 4769 C CA . PHE B 1 258 ? 24.219 -5.656 3.602 1 57.97 258 PHE B CA 1
ATOM 4770 C C . PHE B 1 258 ? 24.719 -5.715 5.039 1 57.97 258 PHE B C 1
ATOM 4772 O O . PHE B 1 258 ? 24.078 -6.328 5.898 1 57.97 258 PHE B O 1
ATOM 4779 N N . SER B 1 259 ? 25.938 -5.438 5.18 1 55.28 259 SER B N 1
ATOM 4780 C CA . SER B 1 259 ? 26.688 -5.297 6.426 1 55.28 259 SER B CA 1
ATOM 4781 C C . SER B 1 259 ? 25.938 -4.43 7.43 1 55.28 259 SER B C 1
ATOM 4783 O O . SER B 1 259 ? 25.547 -3.303 7.117 1 55.28 259 SER B O 1
ATOM 4785 N N . THR B 1 260 ? 25.125 -5.035 8.203 1 57.62 260 THR B N 1
ATOM 4786 C CA . THR B 1 260 ? 24.406 -4.238 9.18 1 57.62 260 THR B CA 1
ATOM 4787 C C . THR B 1 260 ? 25.359 -3.662 10.219 1 57.62 260 THR B C 1
ATOM 4789 O O . THR B 1 260 ? 26.25 -4.367 10.719 1 57.62 260 THR B O 1
ATOM 4792 N N . ASN B 1 261 ? 25.547 -2.422 10.258 1 58.88 261 ASN B N 1
ATOM 4793 C CA . ASN B 1 261 ? 26.188 -1.83 11.43 1 58.88 261 ASN B CA 1
ATOM 4794 C C . ASN B 1 261 ? 25.484 -2.24 12.719 1 58.88 261 ASN B C 1
ATOM 4796 O O . ASN B 1 261 ? 24.297 -2.562 12.711 1 58.88 261 ASN B O 1
ATOM 4800 N N . SER B 1 262 ? 26.172 -2.436 13.883 1 58.69 262 SER B N 1
ATOM 4801 C CA . SER B 1 262 ? 25.797 -2.99 15.18 1 58.69 262 SER B CA 1
ATOM 4802 C C . SER B 1 262 ? 24.531 -2.316 15.711 1 58.69 262 SER B C 1
ATOM 4804 O O . SER B 1 262 ? 23.656 -2.979 16.281 1 58.69 262 SER B O 1
ATOM 4806 N N . ARG B 1 263 ? 24.422 -1.046 15.477 1 60.62 263 ARG B N 1
ATOM 4807 C CA . ARG B 1 263 ? 23.359 -0.31 16.156 1 60.62 263 ARG B CA 1
ATOM 4808 C C . ARG B 1 263 ? 22.016 -0.505 15.469 1 60.62 263 ARG B C 1
ATOM 4810 O O . ARG B 1 263 ? 20.969 -0.34 16.078 1 60.62 263 ARG B O 1
ATOM 4817 N N . ASP B 1 264 ? 22.047 -1.097 14.328 1 72.19 264 ASP B N 1
ATOM 4818 C CA . ASP B 1 264 ? 20.797 -1.106 13.586 1 72.19 264 ASP B CA 1
ATOM 4819 C C . ASP B 1 264 ? 20.438 -2.518 13.125 1 72.19 264 ASP B C 1
ATOM 4821 O O . ASP B 1 264 ? 19.859 -2.701 12.047 1 72.19 264 ASP B O 1
ATOM 4825 N N . GLN B 1 265 ? 20.75 -3.428 14.102 1 83.69 265 GLN B N 1
ATOM 4826 C CA . GLN B 1 265 ? 20.516 -4.809 13.695 1 83.69 265 GLN B CA 1
ATOM 4827 C C . GLN B 1 265 ? 19.062 -5.207 13.922 1 83.69 265 GLN B C 1
ATOM 4829 O O . GLN B 1 265 ? 18.438 -4.797 14.906 1 83.69 265 GLN B O 1
ATOM 4834 N N . ASP B 1 266 ? 18.578 -6.004 13.008 1 90.19 266 ASP B N 1
ATOM 4835 C CA . ASP B 1 266 ? 17.234 -6.566 13.117 1 90.19 266 ASP B CA 1
ATOM 4836 C C . ASP B 1 266 ? 17.172 -7.629 14.211 1 90.19 266 ASP B C 1
ATOM 4838 O O . ASP B 1 266 ? 18.125 -8.398 14.391 1 90.19 266 ASP B O 1
ATOM 4842 N N . TYR B 1 267 ? 16.141 -7.516 14.977 1 91.69 267 TYR B N 1
ATOM 4843 C CA . TYR B 1 267 ? 16.062 -8.516 16.031 1 91.69 267 TYR B CA 1
ATOM 4844 C C . TYR B 1 267 ? 14.633 -9.008 16.203 1 91.69 267 TYR B C 1
ATOM 4846 O O . TYR B 1 267 ? 13.688 -8.359 15.758 1 91.69 267 TYR B O 1
ATOM 4854 N N . LEU B 1 268 ? 14.57 -10.188 16.766 1 90.81 268 LEU B N 1
ATOM 4855 C CA . LEU B 1 268 ? 13.344 -10.867 17.188 1 90.81 268 LEU B CA 1
ATOM 4856 C C . LEU B 1 268 ? 13.328 -11.094 18.688 1 90.81 268 LEU B C 1
ATOM 4858 O O . LEU B 1 268 ? 14.305 -11.578 19.266 1 90.81 268 LEU B O 1
ATOM 4862 N N . MET B 1 269 ? 12.266 -10.547 19.312 1 92.19 269 MET B N 1
ATOM 4863 C CA . MET B 1 269 ? 12.094 -10.812 20.734 1 92.19 269 MET B CA 1
ATOM 4864 C C . MET B 1 269 ? 10.938 -11.773 20.969 1 92.19 269 MET B C 1
ATOM 4866 O O . MET B 1 269 ? 9.828 -11.562 20.469 1 92.19 269 MET B O 1
ATOM 4870 N N . VAL B 1 270 ? 11.227 -12.914 21.641 1 89.56 270 VAL B N 1
ATOM 4871 C CA . VAL B 1 270 ? 10.203 -13.867 22.062 1 89.56 270 VAL B CA 1
ATOM 4872 C C . VAL B 1 270 ? 10.148 -13.914 23.594 1 89.56 270 VAL B C 1
ATOM 4874 O O . VAL B 1 270 ? 11.094 -14.359 24.234 1 89.56 270 VAL B O 1
ATOM 4877 N N . ASN B 1 271 ? 9.016 -13.586 24.219 1 85.69 271 ASN B N 1
ATOM 4878 C CA . ASN B 1 271 ? 8.875 -13.469 25.656 1 85.69 271 ASN B CA 1
ATOM 4879 C C . ASN B 1 271 ? 10.078 -12.773 26.297 1 85.69 271 ASN B C 1
ATOM 4881 O O . ASN B 1 271 ? 10.664 -13.281 27.25 1 85.69 271 ASN B O 1
ATOM 4885 N N . ASP B 1 272 ? 10.633 -11.711 25.766 1 83.75 272 ASP B N 1
ATOM 4886 C CA . ASP B 1 272 ? 11.656 -10.812 26.266 1 83.75 272 ASP B CA 1
ATOM 4887 C C . ASP B 1 272 ? 13.055 -11.352 25.984 1 83.75 272 ASP B C 1
ATOM 4889 O O . ASP B 1 272 ? 14.047 -10.859 26.531 1 83.75 272 ASP B O 1
ATOM 4893 N N . ILE B 1 273 ? 13.109 -12.539 25.375 1 88.19 273 ILE B N 1
ATOM 4894 C CA . ILE B 1 273 ? 14.406 -13.031 24.938 1 88.19 273 ILE B CA 1
ATOM 4895 C C . ILE B 1 273 ? 14.711 -12.484 23.531 1 88.19 273 ILE B C 1
ATOM 4897 O O . ILE B 1 273 ? 13.906 -12.641 22.609 1 88.19 273 ILE B O 1
ATOM 4901 N N . LYS B 1 274 ? 15.859 -11.945 23.453 1 89.69 274 LYS B N 1
ATOM 4902 C CA . LYS B 1 274 ? 16.25 -11.289 22.203 1 89.69 274 LYS B CA 1
ATOM 4903 C C . LYS B 1 274 ? 17.078 -12.219 21.328 1 89.69 274 LYS B C 1
ATOM 4905 O O . LYS B 1 274 ? 18.031 -12.836 21.797 1 89.69 274 LYS B O 1
ATOM 4910 N N . TYR B 1 275 ? 16.672 -12.32 20.109 1 87 275 TYR B N 1
ATOM 4911 C CA . TYR B 1 275 ? 17.438 -13.016 19.062 1 87 275 TYR B CA 1
ATOM 4912 C C . TYR B 1 275 ? 17.812 -12.062 17.938 1 87 275 TYR B C 1
ATOM 4914 O O . TYR B 1 275 ? 16.953 -11.383 17.375 1 87 275 TYR B O 1
ATOM 4922 N N . LEU B 1 276 ? 19.141 -12.023 17.703 1 86.75 276 LEU B N 1
ATOM 4923 C CA . LEU B 1 276 ? 19.516 -11.312 16.5 1 86.75 276 LEU B CA 1
ATOM 4924 C C . LEU B 1 276 ? 19.094 -12.086 15.25 1 86.75 276 LEU B C 1
ATOM 4926 O O . LEU B 1 276 ? 19.359 -13.289 15.141 1 86.75 276 LEU B O 1
ATOM 4930 N N . ILE B 1 277 ? 18.406 -11.461 14.336 1 85.75 277 ILE B N 1
ATOM 4931 C CA . ILE B 1 277 ? 17.844 -12.156 13.18 1 85.75 277 ILE B CA 1
ATOM 4932 C C . ILE B 1 277 ? 18.984 -12.688 12.305 1 85.75 277 ILE B C 1
ATOM 4934 O O . ILE B 1 277 ? 18.812 -13.688 11.602 1 85.75 277 ILE B O 1
ATOM 4938 N N . SER B 1 278 ? 20.125 -12.016 12.414 1 82.06 278 SER B N 1
ATOM 4939 C CA . SER B 1 278 ? 21.297 -12.523 11.703 1 82.06 278 SER B CA 1
ATOM 4940 C C . SER B 1 278 ? 21.625 -13.945 12.141 1 82.06 278 SER B C 1
ATOM 4942 O O . SER B 1 278 ? 22.203 -14.719 11.367 1 82.06 278 SER B O 1
ATOM 4944 N N . ASN B 1 279 ? 21.156 -14.305 13.344 1 82.06 279 ASN B N 1
ATOM 4945 C CA . ASN B 1 279 ? 21.453 -15.617 13.898 1 82.06 279 ASN B CA 1
ATOM 4946 C C . ASN B 1 279 ? 20.281 -16.578 13.781 1 82.06 279 ASN B C 1
ATOM 4948 O O . ASN B 1 279 ? 20.359 -17.734 14.188 1 82.06 279 ASN B O 1
ATOM 4952 N N . VAL B 1 280 ? 19.266 -16 13.25 1 83.31 280 VAL B N 1
ATOM 4953 C CA . VAL B 1 280 ? 18.062 -16.812 13.117 1 83.31 280 VAL B CA 1
ATOM 4954 C C . VAL B 1 280 ? 18.109 -17.594 11.805 1 83.31 280 VAL B C 1
ATOM 4956 O O . VAL B 1 280 ? 18.469 -17.047 10.758 1 83.31 280 VAL B O 1
ATOM 4959 N N . THR B 1 281 ? 17.812 -18.875 11.852 1 85.31 281 THR B N 1
ATOM 4960 C CA . THR B 1 281 ? 17.828 -19.734 10.672 1 85.31 281 THR B CA 1
ATOM 4961 C C . THR B 1 281 ? 16.469 -20.359 10.438 1 85.31 281 THR B C 1
ATOM 4963 O O . THR B 1 281 ? 15.672 -20.5 11.367 1 85.31 281 THR B O 1
ATOM 4966 N N . ARG B 1 282 ? 16.312 -20.672 9.219 1 88.44 282 ARG B N 1
ATOM 4967 C CA . ARG B 1 282 ? 15.109 -21.422 8.859 1 88.44 282 ARG B CA 1
ATOM 4968 C C . ARG B 1 282 ? 15.008 -22.703 9.68 1 88.44 282 ARG B C 1
ATOM 4970 O O . ARG B 1 282 ? 16 -23.406 9.875 1 88.44 282 ARG B O 1
ATOM 4977 N N . GLY B 1 283 ? 13.789 -22.953 10.211 1 88.81 283 GLY B N 1
ATOM 4978 C CA . GLY B 1 283 ? 13.562 -24.172 10.953 1 88.81 283 GLY B CA 1
ATOM 4979 C C . GLY B 1 283 ? 13.703 -24 12.453 1 88.81 283 GLY B C 1
ATOM 4980 O O . GLY B 1 283 ? 13.359 -24.891 13.227 1 88.81 283 GLY B O 1
ATOM 4981 N N . MET B 1 284 ? 14.305 -22.859 12.805 1 89.44 284 MET B N 1
ATOM 4982 C CA . MET B 1 284 ? 14.375 -22.594 14.234 1 89.44 284 MET B CA 1
ATOM 4983 C C . MET B 1 284 ? 13 -22.75 14.883 1 89.44 284 MET B C 1
ATOM 4985 O O . MET B 1 284 ? 12.008 -22.219 14.383 1 89.44 284 MET B O 1
ATOM 4989 N N . LYS B 1 285 ? 13 -23.547 15.992 1 91 285 LYS B N 1
ATOM 4990 C CA . LYS B 1 285 ? 11.734 -23.875 16.641 1 91 285 LYS B CA 1
ATOM 4991 C C . LYS B 1 285 ? 11.773 -23.5 18.125 1 91 285 LYS B C 1
ATOM 4993 O O . LYS B 1 285 ? 12.773 -23.734 18.797 1 91 285 LYS B O 1
ATOM 4998 N N . LEU B 1 286 ? 10.766 -22.844 18.562 1 87.25 286 LEU B N 1
ATOM 4999 C CA . LEU B 1 286 ? 10.539 -22.547 19.969 1 87.25 286 LEU B CA 1
ATOM 5000 C C . LEU B 1 286 ? 9.211 -23.109 20.438 1 87.25 286 LEU B C 1
ATOM 5002 O O . LEU B 1 286 ? 8.172 -22.891 19.812 1 87.25 286 LEU B O 1
ATOM 5006 N N . SER B 1 287 ? 9.219 -23.891 21.516 1 87.81 287 SER B N 1
ATOM 5007 C CA . SER B 1 287 ? 8 -24.5 22.031 1 87.81 287 SER B CA 1
ATOM 5008 C C . SER B 1 287 ? 7.547 -23.828 23.312 1 87.81 287 SER B C 1
ATOM 5010 O O . SER B 1 287 ? 8.375 -23.453 24.156 1 87.81 287 SER B O 1
ATOM 5012 N N . PHE B 1 288 ? 6.285 -23.688 23.406 1 83.75 288 PHE B N 1
ATOM 5013 C CA . PHE B 1 288 ? 5.688 -23.031 24.578 1 83.75 288 PHE B CA 1
ATOM 5014 C C . PHE B 1 288 ? 4.625 -23.922 25.203 1 83.75 288 PHE B C 1
ATOM 5016 O O . PHE B 1 288 ? 3.717 -24.391 24.516 1 83.75 288 PHE B O 1
ATOM 5023 N N . TYR B 1 289 ? 4.852 -24.109 26.5 1 80.56 289 TYR B N 1
ATOM 5024 C CA . TYR B 1 289 ? 3.971 -25.016 27.234 1 80.56 289 TYR B CA 1
ATOM 5025 C C . TYR B 1 289 ? 3.195 -24.266 28.312 1 80.56 289 TYR B C 1
ATOM 5027 O O . TYR B 1 289 ? 3.74 -23.375 28.969 1 80.56 289 TYR B O 1
ATOM 5035 N N . GLY B 1 290 ? 1.963 -24.516 28.453 1 70.38 290 GLY B N 1
ATOM 5036 C CA . GLY B 1 290 ? 1.088 -23.922 29.453 1 70.38 290 GLY B CA 1
ATOM 5037 C C . GLY B 1 290 ? 0.225 -22.812 28.891 1 70.38 290 GLY B C 1
ATOM 5038 O O . GLY B 1 290 ? 0.296 -22.5 27.703 1 70.38 290 GLY B O 1
ATOM 5039 N N . LYS B 1 291 ? -0.745 -22.484 29.531 1 63.66 291 LYS B N 1
ATOM 5040 C CA . LYS B 1 291 ? -1.717 -21.484 29.125 1 63.66 291 LYS B CA 1
ATOM 5041 C C . LYS B 1 291 ? -1.132 -20.078 29.25 1 63.66 291 LYS B C 1
ATOM 5043 O O . LYS B 1 291 ? -1.58 -19.281 30.078 1 63.66 291 LYS B O 1
ATOM 5048 N N . ASN B 1 292 ? 0.048 -19.922 28.5 1 70.06 292 ASN B N 1
ATOM 5049 C CA . ASN B 1 292 ? 0.639 -18.594 28.594 1 70.06 292 ASN B CA 1
ATOM 5050 C C . ASN B 1 292 ? 0.527 -17.828 27.281 1 70.06 292 ASN B C 1
ATOM 5052 O O . ASN B 1 292 ? 0.322 -18.438 26.234 1 70.06 292 ASN B O 1
ATOM 5056 N N . THR B 1 293 ? 0.466 -16.484 27.484 1 82.44 293 THR B N 1
ATOM 5057 C CA . THR B 1 293 ? 0.49 -15.578 26.344 1 82.44 293 THR B CA 1
ATOM 5058 C C . THR B 1 293 ? 1.915 -15.398 25.828 1 82.44 293 THR B C 1
ATOM 5060 O O . THR B 1 293 ? 2.857 -15.297 26.609 1 82.44 293 THR B O 1
ATOM 5063 N N . LEU B 1 294 ? 2.037 -15.586 24.516 1 87 294 LEU B N 1
ATOM 5064 C CA . LEU B 1 294 ? 3.312 -15.383 23.844 1 87 294 LEU B CA 1
ATOM 5065 C C . LEU B 1 294 ? 3.395 -13.969 23.266 1 87 294 LEU B C 1
ATOM 5067 O O . LEU B 1 294 ? 2.471 -13.523 22.578 1 87 294 LEU B O 1
ATOM 5071 N N . SER B 1 295 ? 4.484 -13.297 23.672 1 91.38 295 SER B N 1
ATOM 5072 C CA . SER B 1 295 ? 4.75 -11.992 23.078 1 91.38 295 SER B CA 1
ATOM 5073 C C . SER B 1 295 ? 5.887 -12.07 22.062 1 91.38 295 SER B C 1
ATOM 5075 O O . SER B 1 295 ? 6.973 -12.555 22.375 1 91.38 295 SER B O 1
ATOM 5077 N N . ILE B 1 296 ? 5.531 -11.672 20.875 1 92.44 296 ILE B N 1
ATOM 5078 C CA . ILE B 1 296 ? 6.523 -11.617 19.797 1 92.44 296 ILE B CA 1
ATOM 5079 C C . ILE B 1 296 ? 6.73 -10.172 19.359 1 92.44 296 ILE B C 1
ATOM 5081 O O . ILE B 1 296 ? 5.766 -9.445 19.109 1 92.44 296 ILE B O 1
ATOM 5085 N N . LEU B 1 297 ? 7.98 -9.742 19.344 1 94.5 297 LEU B N 1
ATOM 5086 C CA . LEU B 1 297 ? 8.328 -8.422 18.828 1 94.5 297 LEU B CA 1
ATOM 5087 C C . LEU B 1 297 ? 9.43 -8.523 17.766 1 94.5 297 LEU B C 1
ATOM 5089 O O . LEU B 1 297 ? 10.453 -9.172 17.984 1 94.5 297 LEU B O 1
ATOM 5093 N N . MET B 1 298 ? 9.141 -7.973 16.609 1 93.38 298 MET B N 1
ATOM 5094 C CA . MET B 1 298 ? 10.133 -7.953 15.547 1 93.38 298 MET B CA 1
ATOM 5095 C C . MET B 1 298 ? 10.5 -6.523 15.164 1 93.38 298 MET B C 1
ATOM 5097 O O . MET B 1 298 ? 9.617 -5.711 14.883 1 93.38 298 MET B O 1
ATOM 5101 N N . ARG B 1 299 ? 11.727 -6.199 15.242 1 93.44 299 ARG B N 1
ATOM 5102 C CA . ARG B 1 299 ? 12.258 -4.977 14.648 1 93.44 299 ARG B CA 1
ATOM 5103 C C . ARG B 1 299 ? 13.094 -5.289 13.406 1 93.44 299 ARG B C 1
ATOM 5105 O O . ARG B 1 299 ? 14.188 -5.844 13.523 1 93.44 299 ARG B O 1
ATOM 5112 N N . VAL B 1 300 ? 12.555 -4.883 12.266 1 91.56 300 VAL B N 1
ATOM 5113 C CA . VAL B 1 300 ? 13.203 -5.316 11.031 1 91.56 300 VAL B CA 1
ATOM 5114 C C . VAL B 1 300 ? 13.398 -4.125 10.102 1 91.56 300 VAL B C 1
ATOM 5116 O O . VAL B 1 300 ? 12.523 -3.266 9.992 1 91.56 300 VAL B O 1
ATOM 5119 N N . GLY B 1 301 ? 14.539 -4.039 9.508 1 87.19 301 GLY B N 1
ATOM 5120 C CA . GLY B 1 301 ? 14.852 -3.041 8.5 1 87.19 301 GLY B CA 1
ATOM 5121 C C . GLY B 1 301 ? 15.523 -3.625 7.27 1 87.19 301 GLY B C 1
ATOM 5122 O O . GLY B 1 301 ? 15.508 -3.018 6.195 1 87.19 301 GLY B O 1
ATOM 5123 N N . LYS B 1 302 ? 16.047 -4.82 7.449 1 86.88 302 LYS B N 1
ATOM 5124 C CA . LYS B 1 302 ? 16.828 -5.414 6.363 1 86.88 302 LYS B CA 1
ATOM 5125 C C . LYS B 1 302 ? 16.484 -6.891 6.191 1 86.88 302 LYS B C 1
ATOM 5127 O O . LYS B 1 302 ? 17.234 -7.633 5.547 1 86.88 302 LYS B O 1
ATOM 5132 N N . THR B 1 303 ? 15.492 -7.273 6.832 1 89.81 303 THR B N 1
ATOM 5133 C CA . THR B 1 303 ? 15.125 -8.688 6.773 1 89.81 303 THR B CA 1
ATOM 5134 C C . THR B 1 303 ? 13.609 -8.844 6.695 1 89.81 303 THR B C 1
ATOM 5136 O O . THR B 1 303 ? 12.867 -7.895 6.938 1 89.81 303 THR B O 1
ATOM 5139 N N . SER B 1 304 ? 13.195 -9.984 6.203 1 91.88 304 SER B N 1
ATOM 5140 C CA . SER B 1 304 ? 11.797 -10.375 6.254 1 91.88 304 SER B CA 1
ATOM 5141 C C . SER B 1 304 ? 11.641 -11.812 6.734 1 91.88 304 SER B C 1
ATOM 5143 O O . SER B 1 304 ? 12.477 -12.672 6.422 1 91.88 304 SER B O 1
ATOM 5145 N N . VAL B 1 305 ? 10.617 -12 7.547 1 92.12 305 VAL B N 1
ATOM 5146 C CA . VAL B 1 305 ? 10.492 -13.273 8.242 1 92.12 305 VAL B CA 1
ATOM 5147 C C . VAL B 1 305 ? 9.07 -13.805 8.102 1 92.12 305 VAL B C 1
ATOM 5149 O O . VAL B 1 305 ? 8.102 -13.039 8.195 1 92.12 305 VAL B O 1
ATOM 5152 N N . LEU B 1 306 ? 8.969 -15.102 7.84 1 94.62 306 LEU B N 1
ATOM 5153 C CA . LEU B 1 306 ? 7.723 -15.852 7.938 1 94.62 306 LEU B CA 1
ATOM 5154 C C . LEU B 1 306 ? 7.793 -16.875 9.062 1 94.62 306 LEU B C 1
ATOM 5156 O O . LEU B 1 306 ? 8.75 -17.656 9.141 1 94.62 306 LEU B O 1
ATOM 5160 N N . THR B 1 307 ? 6.777 -16.797 9.938 1 93.5 307 THR B N 1
ATOM 5161 C CA . THR B 1 307 ? 6.746 -17.688 11.094 1 93.5 307 THR B CA 1
ATOM 5162 C C . THR B 1 307 ? 5.438 -18.484 11.133 1 93.5 307 THR B C 1
ATOM 5164 O O . THR B 1 307 ? 4.383 -17.953 10.773 1 93.5 307 THR B O 1
ATOM 5167 N N . GLU B 1 308 ? 5.617 -19.688 11.547 1 94.12 308 GLU B N 1
ATOM 5168 C CA . GLU B 1 308 ? 4.48 -20.594 11.734 1 94.12 308 GLU B CA 1
ATOM 5169 C C . GLU B 1 308 ? 4.234 -20.859 13.219 1 94.12 308 GLU B C 1
ATOM 5171 O O . GLU B 1 308 ? 5.176 -21.125 13.969 1 94.12 308 GLU B O 1
ATOM 5176 N N . ILE B 1 309 ? 3.006 -20.734 13.625 1 91.31 309 ILE B N 1
ATOM 5177 C CA . ILE B 1 309 ? 2.586 -21.094 14.977 1 91.31 309 ILE B CA 1
ATOM 5178 C C . ILE B 1 309 ? 1.62 -22.266 14.922 1 91.31 309 ILE B C 1
ATOM 5180 O O . ILE B 1 309 ? 0.522 -22.156 14.375 1 91.31 309 ILE B O 1
ATOM 5184 N N . ARG B 1 310 ? 2.002 -23.391 15.477 1 90.62 310 ARG B N 1
ATOM 5185 C CA . ARG B 1 310 ? 1.232 -24.625 15.375 1 90.62 310 ARG B CA 1
ATOM 5186 C C . ARG B 1 310 ? 0.891 -25.172 16.766 1 90.62 310 ARG B C 1
ATOM 5188 O O . ARG B 1 310 ? 1.767 -25.297 17.625 1 90.62 310 ARG B O 1
ATOM 5195 N N . PRO B 1 311 ? -0.446 -25.516 16.984 1 88.19 311 PRO B N 1
ATOM 5196 C CA . PRO B 1 311 ? -0.791 -26.172 18.25 1 88.19 311 PRO B CA 1
ATOM 5197 C C . PRO B 1 311 ? -0.171 -27.562 18.391 1 88.19 311 PRO B C 1
ATOM 5199 O O . PRO B 1 311 ? -0.027 -28.281 17.391 1 88.19 311 PRO B O 1
ATOM 5202 N N . ILE B 1 312 ? 0.313 -27.859 19.547 1 83.25 312 ILE B N 1
ATOM 5203 C CA . ILE B 1 312 ? 0.818 -29.203 19.859 1 83.25 312 ILE B CA 1
ATOM 5204 C C . ILE B 1 312 ? -0.323 -30.078 20.375 1 83.25 312 ILE B C 1
ATOM 5206 O O . ILE B 1 312 ? -0.955 -29.75 21.375 1 83.25 312 ILE B O 1
ATOM 5210 N N . ASN B 1 313 ? -1.147 -30.781 19.656 1 65.38 313 ASN B N 1
ATOM 5211 C CA . ASN B 1 313 ? -2.262 -31.594 20.125 1 65.38 313 ASN B CA 1
ATOM 5212 C C . ASN B 1 313 ? -1.812 -32.625 21.156 1 65.38 313 ASN B C 1
ATOM 5214 O O . ASN B 1 313 ? -2.582 -32.969 22.047 1 65.38 313 ASN B O 1
ATOM 5218 N N . GLY B 1 314 ? -0.906 -33.719 20.953 1 50.44 314 GLY B N 1
ATOM 5219 C CA . GLY B 1 314 ? -0.722 -34.844 21.844 1 50.44 314 GLY B CA 1
ATOM 5220 C C . GLY B 1 314 ? -0.173 -34.469 23.203 1 50.44 314 GLY B C 1
ATOM 5221 O O . GLY B 1 314 ? 0.898 -33.844 23.297 1 50.44 314 GLY B O 1
ATOM 5222 N N . HIS B 1 315 ? -0.959 -34.344 24.203 1 37.88 315 HIS B N 1
ATOM 5223 C CA . HIS B 1 315 ? -0.52 -34.656 25.562 1 37.88 315 HIS B CA 1
ATOM 5224 C C . HIS B 1 315 ? 0.19 -36 25.594 1 37.88 315 HIS B C 1
ATOM 5226 O O . HIS B 1 315 ? 0.282 -36.625 26.656 1 37.88 315 HIS B O 1
ATOM 5232 N N . LEU B 1 316 ? 0.696 -36.938 24.906 1 35.03 316 LEU B N 1
ATOM 5233 C CA . LEU B 1 316 ? 1.432 -37.75 25.875 1 35.03 316 LEU B CA 1
ATOM 5234 C C . LEU B 1 316 ? 2.57 -36.969 26.5 1 35.03 316 LEU B C 1
ATOM 5236 O O . LEU B 1 316 ? 3.492 -36.531 25.812 1 35.03 316 LEU B O 1
ATOM 5240 N N . ALA B 1 317 ? 2.297 -36.219 27.562 1 32.16 317 ALA B N 1
ATOM 5241 C CA . ALA B 1 317 ? 3.23 -35.656 28.531 1 32.16 317 ALA B CA 1
ATOM 5242 C C . ALA B 1 317 ? 4.32 -36.656 28.891 1 32.16 317 ALA B C 1
ATOM 5244 O O . ALA B 1 317 ? 4.07 -37.625 29.609 1 32.16 317 ALA B O 1
ATOM 5245 N N . SER B 1 318 ? 5.105 -37.344 28.109 1 28.22 318 SER B N 1
ATOM 5246 C CA . SER B 1 318 ? 6.195 -37.781 28.969 1 28.22 318 SER B CA 1
ATOM 5247 C C . SER B 1 318 ? 6.793 -36.625 29.75 1 28.22 318 SER B C 1
ATOM 5249 O O . SER B 1 318 ? 6.969 -35.531 29.203 1 28.22 318 SER B O 1
ATOM 5251 N N . THR B 1 319 ? 6.66 -36.688 31.125 1 29.36 319 THR B N 1
ATOM 5252 C CA . THR B 1 319 ? 7.047 -35.969 32.344 1 29.36 319 THR B CA 1
ATOM 5253 C C . THR B 1 319 ? 8.477 -35.438 32.219 1 29.36 319 THR B C 1
ATOM 5255 O O . THR B 1 319 ? 9.047 -34.969 33.219 1 29.36 319 THR B O 1
ATOM 5258 N N . ASN B 1 320 ? 9.352 -35.75 31.328 1 26.44 320 ASN B N 1
ATOM 5259 C CA . ASN B 1 320 ? 10.578 -35.188 31.891 1 26.44 320 ASN B CA 1
ATOM 5260 C C . ASN B 1 320 ? 10.445 -33.688 32.094 1 26.44 320 ASN B C 1
ATOM 5262 O O . ASN B 1 320 ? 10.266 -32.938 31.156 1 26.44 320 ASN B O 1
ATOM 5266 N N . ALA B 1 321 ? 9.922 -33.312 33.25 1 25.23 321 ALA B N 1
ATOM 5267 C CA . ALA B 1 321 ? 9.711 -32.062 33.969 1 25.23 321 ALA B CA 1
ATOM 5268 C C . ALA B 1 321 ? 10.906 -31.125 33.781 1 25.23 321 ALA B C 1
ATOM 5270 O O . ALA B 1 321 ? 11.922 -31.266 34.469 1 25.23 321 ALA B O 1
ATOM 5271 N N . TYR B 1 322 ? 11.531 -30.906 32.562 1 23.75 322 TYR B N 1
ATOM 5272 C CA . TYR B 1 322 ? 12.578 -29.938 32.844 1 23.75 322 TYR B CA 1
ATOM 5273 C C . TYR B 1 322 ? 11.984 -28.641 33.375 1 23.75 322 TYR B C 1
ATOM 5275 O O . TYR B 1 322 ? 10.844 -28.297 33.062 1 23.75 322 TYR B O 1
ATOM 5283 N N . PRO B 1 323 ? 12.469 -28.078 34.469 1 25.52 323 PRO B N 1
ATOM 5284 C CA . PRO B 1 323 ? 11.953 -26.875 35.125 1 25.52 323 PRO B CA 1
ATOM 5285 C C . PRO B 1 323 ? 11.531 -25.797 34.125 1 25.52 323 PRO B C 1
ATOM 5287 O O . PRO B 1 323 ? 12 -25.797 32.969 1 25.52 323 PRO B O 1
ATOM 5290 N N . ALA B 1 324 ? 10.523 -24.984 34.438 1 26.48 324 ALA B N 1
ATOM 5291 C CA . ALA B 1 324 ? 9.766 -23.922 33.781 1 26.48 324 ALA B CA 1
ATOM 5292 C C . ALA B 1 324 ? 10.633 -23.188 32.781 1 26.48 324 ALA B C 1
ATOM 5294 O O . ALA B 1 324 ? 10.148 -22.781 31.719 1 26.48 324 ALA B O 1
ATOM 5295 N N . GLY B 1 325 ? 11.82 -22.688 33.125 1 26.77 325 GLY B N 1
ATOM 5296 C CA . GLY B 1 325 ? 12.688 -21.594 32.688 1 26.77 325 GLY B CA 1
ATOM 5297 C C . GLY B 1 325 ? 13.609 -21.984 31.547 1 26.77 325 GLY B C 1
ATOM 5298 O O . GLY B 1 325 ? 14.391 -21.156 31.062 1 26.77 325 GLY B O 1
ATOM 5299 N N . HIS B 1 326 ? 13.891 -23.328 31.312 1 23.27 326 HIS B N 1
ATOM 5300 C CA . HIS B 1 326 ? 15.094 -23.641 30.547 1 23.27 326 HIS B CA 1
ATOM 5301 C C . HIS B 1 326 ? 14.773 -23.797 29.062 1 23.27 326 HIS B C 1
ATOM 5303 O O . HIS B 1 326 ? 13.891 -24.578 28.688 1 23.27 326 HIS B O 1
ATOM 5309 N N . VAL B 1 327 ? 14.938 -22.766 28.281 1 27.67 327 VAL B N 1
ATOM 5310 C CA . VAL B 1 327 ? 15.062 -22.828 26.828 1 27.67 327 VAL B CA 1
ATOM 5311 C C . VAL B 1 327 ? 16.141 -23.828 26.453 1 27.67 327 VAL B C 1
ATOM 5313 O O . VAL B 1 327 ? 17.297 -23.688 26.844 1 27.67 327 VAL B O 1
ATOM 5316 N N . THR B 1 328 ? 15.977 -25.156 26.453 1 25.66 328 THR B N 1
ATOM 5317 C CA . THR B 1 328 ? 17.062 -26 25.969 1 25.66 328 THR B CA 1
ATOM 5318 C C . THR B 1 328 ? 17.281 -25.797 24.469 1 25.66 328 THR B C 1
ATOM 5320 O O . THR B 1 328 ? 16.328 -25.891 23.688 1 25.66 328 THR B O 1
ATOM 5323 N N . THR B 1 329 ? 18.328 -25.047 24.141 1 25.36 329 THR B N 1
ATOM 5324 C CA . THR B 1 329 ? 18.938 -24.875 22.828 1 25.36 329 THR B CA 1
ATOM 5325 C C . THR B 1 329 ? 19.547 -26.172 22.328 1 25.36 329 THR B C 1
ATOM 5327 O O . THR B 1 329 ? 20.547 -26.656 22.875 1 25.36 329 THR B O 1
ATOM 5330 N N . SER B 1 330 ? 18.984 -27.328 22.203 1 23.31 330 SER B N 1
ATOM 5331 C CA . SER B 1 330 ? 19.844 -28.375 21.656 1 23.31 330 SER B CA 1
ATOM 5332 C C . SER B 1 330 ? 20.281 -28.047 20.219 1 23.31 330 SER B C 1
ATOM 5334 O O . SER B 1 330 ? 19.438 -27.938 19.328 1 23.31 330 SER B O 1
ATOM 5336 N N . LEU B 1 331 ? 21.469 -27.344 20.047 1 23.48 331 LEU B N 1
ATOM 5337 C CA . LEU B 1 331 ? 22.266 -27.203 18.828 1 23.48 331 LEU B CA 1
ATOM 5338 C C . LEU B 1 331 ? 22.641 -28.578 18.266 1 23.48 331 LEU B C 1
ATOM 5340 O O . LEU B 1 331 ? 23.375 -29.328 18.906 1 23.48 331 LEU B O 1
ATOM 5344 N N . VAL B 1 332 ? 21.859 -29.344 17.688 1 23.45 332 VAL B N 1
ATOM 5345 C CA . VAL B 1 332 ? 22.391 -30.516 17.016 1 23.45 332 VAL B CA 1
ATOM 5346 C C . VAL B 1 332 ? 23.531 -30.109 16.078 1 23.45 332 VAL B C 1
ATOM 5348 O O . VAL B 1 332 ? 23.344 -29.25 15.219 1 23.45 332 VAL B O 1
ATOM 5351 N N . ALA B 1 333 ? 24.953 -30.344 16.484 1 22.84 333 ALA B N 1
ATOM 5352 C CA . ALA B 1 333 ? 26.281 -30.266 15.883 1 22.84 333 ALA B CA 1
ATOM 5353 C C . ALA B 1 333 ? 26.312 -30.969 14.531 1 22.84 333 ALA B C 1
ATOM 5355 O O . ALA B 1 333 ? 25.953 -32.156 14.43 1 22.84 333 ALA B O 1
ATOM 5356 N N . SER B 1 334 ? 26.188 -30.25 13.398 1 21.59 334 SER B N 1
ATOM 5357 C CA . SER B 1 334 ? 26.609 -30.828 12.125 1 21.59 334 SER B CA 1
ATOM 5358 C C . SER B 1 334 ? 28.047 -31.359 12.219 1 21.59 334 SER B C 1
ATOM 5360 O O . SER B 1 334 ? 28.828 -30.922 13.062 1 21.59 334 SER B O 1
ATOM 5362 N N . GLY B 1 335 ? 28.438 -32.562 11.641 1 20.44 335 GLY B N 1
ATOM 5363 C CA . GLY B 1 335 ? 29.594 -33.438 11.398 1 20.44 335 GLY B CA 1
ATOM 5364 C C . GLY B 1 335 ? 30.766 -32.688 10.805 1 20.44 335 GLY B C 1
ATOM 5365 O O . GLY B 1 335 ? 30.609 -31.578 10.273 1 20.44 335 GLY B O 1
ATOM 5366 N N . THR B 1 336 ? 32.125 -33.094 11.141 1 22.41 336 THR B N 1
ATOM 5367 C CA . THR B 1 336 ? 33.531 -32.812 10.883 1 22.41 336 THR B CA 1
ATOM 5368 C C . THR B 1 336 ? 33.844 -32.938 9.391 1 22.41 336 THR B C 1
ATOM 5370 O O . THR B 1 336 ? 33.656 -34 8.781 1 22.41 336 THR B O 1
ATOM 5373 N N . ASN B 1 337 ? 33.656 -31.953 8.555 1 18.88 337 ASN B N 1
ATOM 5374 C CA . ASN B 1 337 ? 34.312 -32.062 7.266 1 18.88 337 ASN B CA 1
ATOM 5375 C C . ASN B 1 337 ? 35.844 -32.188 7.426 1 18.88 337 ASN B C 1
ATOM 5377 O O . ASN B 1 337 ? 36.438 -31.375 8.133 1 18.88 337 ASN B O 1
ATOM 5381 N N . PRO B 1 338 ? 36.562 -33.375 7.039 1 25.03 338 PRO B N 1
ATOM 5382 C CA . PRO B 1 338 ? 37.969 -33.75 6.945 1 25.03 338 PRO B CA 1
ATOM 5383 C C . PRO B 1 338 ? 38.781 -32.812 6.043 1 25.03 338 PRO B C 1
ATOM 5385 O O . PRO B 1 338 ? 38.531 -32.781 4.832 1 25.03 338 PRO B O 1
ATOM 5388 N N . ASP B 1 339 ? 38.969 -31.609 6.312 1 18.86 339 ASP B N 1
ATOM 5389 C CA . ASP B 1 339 ? 39.781 -30.719 5.484 1 18.86 339 ASP B CA 1
ATOM 5390 C C . ASP B 1 339 ? 41.188 -31.297 5.277 1 18.86 339 ASP B C 1
ATOM 5392 O O . ASP B 1 339 ? 41.656 -31.344 4.148 1 18.86 339 ASP B O 1
ATOM 5396 N N . ALA B 1 340 ? 42.312 -31.062 5.992 1 23.84 340 ALA B N 1
ATOM 5397 C CA . ALA B 1 340 ? 43.469 -30.281 5.566 1 23.84 340 ALA B CA 1
ATOM 5398 C C . ALA B 1 340 ? 44.531 -31.188 4.938 1 23.84 340 ALA B C 1
ATOM 5400 O O . ALA B 1 340 ? 45.25 -31.891 5.645 1 23.84 340 ALA B O 1
ATOM 5401 N N . GLY B 1 341 ? 44.344 -32.031 3.9 1 19.28 341 GLY B N 1
ATOM 5402 C CA . GLY B 1 341 ? 45.5 -32.719 3.383 1 19.28 341 GLY B CA 1
ATOM 5403 C C . GLY B 1 341 ? 46.625 -31.766 2.955 1 19.28 341 GLY B C 1
ATOM 5404 O O . GLY B 1 341 ? 46.344 -30.703 2.377 1 19.28 341 GLY B O 1
ATOM 5405 N N . ALA B 1 342 ? 47.812 -31.672 3.699 1 23 342 ALA B N 1
ATOM 5406 C CA . ALA B 1 342 ? 49.125 -31.062 3.521 1 23 342 ALA B CA 1
ATOM 5407 C C . ALA B 1 342 ? 49.75 -31.469 2.188 1 23 342 ALA B C 1
ATOM 5409 O O . ALA B 1 342 ? 49.719 -32.656 1.824 1 23 342 ALA B O 1
ATOM 5410 N N . PRO B 1 343 ? 49.656 -30.531 1.196 1 23.08 343 PRO B N 1
ATOM 5411 C CA . PRO B 1 343 ? 50.562 -30.922 0.125 1 23.08 343 PRO B CA 1
ATOM 5412 C C . PRO B 1 343 ? 51.969 -31.172 0.627 1 23.08 343 PRO B C 1
ATOM 5414 O O . PRO B 1 343 ? 52.406 -30.578 1.625 1 23.08 343 PRO B O 1
ATOM 5417 N N . SER B 1 344 ? 52.594 -32.344 0.463 1 20.81 344 SER B N 1
ATOM 5418 C CA . SER B 1 344 ? 54.031 -32.594 0.296 1 20.81 344 SER B CA 1
ATOM 5419 C C . SER B 1 344 ? 54.625 -31.719 -0.802 1 20.81 344 SER B C 1
ATOM 5421 O O . SER B 1 344 ? 53.938 -31.391 -1.779 1 20.81 344 SER B O 1
#

Foldseek 3Di:
DPEEAEDEDEDDAFDKDKDWAPDDPQWHDAQYKYKYKYAYDPQWKKKKWWPWAAFDDDDQCPAWFKDWDDRRTDHHTDGDMDIGNGRMIMIITHHHPDDIHSTIMMMMHTHHDEAAFWADWDWDADQFWIKIFTHAGPGPLVQFQWKWKWKDFPPDDDIDIDIDGSPDGIDIGTCNLPAQTKMKMKMWTQGDRGIHDIDDIDIDGYAAEEEEEDEADKDKDKDSQPPDFDQAKGKHKYKYFYPAKKKKFWADKDFDPDDDDPVQFKWKAKPNDIGGVVPDDGGDMDIDGDRDIIMIMIIGHGMMTMMMMHGDPDPPPPPPCPDPPDPPPPPPDDDDPDDPPPDD/DPEEAEDEDEDDAFDKDKDWAPDDPQWHDAQYKYKYKYAYDPQWKKKKWWPWAAFDDDDQCPAWFKDWDDRRTDHHTDGDMDIGNGRMIMIITHHHPDDIHSTIMMMMHTHHDEAAFWADWDWDADQFWIKIFTHAGPGPLVQFQWKWKWKDFPPDDDIDIDIDGSPDGIDIGTCNLPAQTKMKMKMWTQGDRGIHDIDDIDIDGYAAEEEEEDEADKDKDKDSQPPDFDQAKGKHKYKYFYPAKKKKFWADKDFDPDDDDPVQFKWKAKPNDIDGVVPPDGGDMDIDGDRDIIMIMIIGHGMMTMMMMHGDPDPPPPPPCPDPPDPPPPPPDDDDDPDDPDDD

Nearest PDB structures (foldseek):
  5myb-assembly1_A  TM=4.637E-01  e=5.120E-06  Homo sapiens
  3l5i-assembly1_A  TM=3.111E-01  e=1.005E-07  Homo sapiens
  8qy5-assembly1_A  TM=3.077E-01  e=1.236E-07  Mus musculus
  3l5j-assembly1_A  TM=3.467E-01  e=6.812E-07  Homo sapiens
  3l5j-assembly2_B  TM=3.068E-01  e=3.953E-06  Homo sapiens

Sequence (688 aa):
VDKVCGYTTFLHHNQSLTFSSPEVSGNYLSNVYCKWTILNNQSLWYKINFIKMDVENSIMCQKDYVEFSANQKYCGNRTGSFVIRNSKAVIAFVTDDSNSGMGFSGTITALYPPSSKPTNPSISKTQYGLLVKWTEPLVNPGLVRGYRVRYKHADRPLVRVIIVSANENAAFINTRSYPGCLYEVWISAIGETEDSKETNHMYSYSECGSRLRVSNTTEYISTPFYPEFPEVTHLCSWIVSSDHDYTLTIKEVHKTNFSTNSRDQDYLMVNDIKYLISNVTRGMKLSFYGKNTLSILMRVGKTSVLTEIRPINGHLASTNAYPAGHVTTSLVASGTNPDAGAPSVDKVCGYTTFLHHNQSLTFSSPEVSGNYLSNVYCKWTILNNQSLWYKINFIKMDVENSIMCQKDYVEFSANQKYCGNRTGSFVIRNSKAVIAFVTDDSNSGMGFSGTITALYPPSSKPTNPSISKTQYGLLVKWTEPLVNPGLVRGYRVRYKHADRPLVRVIIVSANENAAFINTRSYPGCLYEVWISAIGETEDSKETNHMYSYSECGSRLRVSNTTEYISTPFYPEFPEVTHLCSWIVSSDHDYTLTIKEVHKTNFSTNSRDQDYLMVNDIKYLISNVTRGMKLSFYGKNTLSILMRVGKTSVLTEIRPINGHLASTNAYPAGHVTTSLVASGTNPDAGAPS

Organism: Magallana gigas (NCBI:txid29159)

Secondary structure (DSSP, 8-state):
--EEE--EEE--TT-EEEEE--EETTEEPSSEEEEEEEE-SS--EEEEEEEEEEE---GGG-SSEEEEETTEEE-EE--EEEEE-SSEEEEEEE--SS---SEEEEEEEEEPPPPPPPEEEEEEEETTEEEEEEE--SS-GGG--EEEEEEEETT----EEEEEETT--EEEEE-TTSTT-EEEEEEEEE-SSSPPPPPPPEEEEPP-EEEEEESSS-EEEE-TTTTS--SS-EEEEEEEEESS-EEEEEEEEEE-SS---GGG--EEEETTEEEEGGG--TT-EEEE-SS-PEEEEEEESSEEEEEEEEE------------TT-------------------/--EEE--EEE--TT-EEEEE--EETTEEPSSEEEEEEEE-SS--EEEEEEEEEEE---GGG-SSEEEEETTEEE-EE--EEEEE-SSEEEEEEE--SS---SEEEEEEEEEPPPPPPPEEEEEEEETTEEEEEEE--SS-GGG--EEEEEEEETT----EEEEEETT--EEEEE-TTSTT-EEEEEEEEE-SSSPPPPPPPEEEEPP-EEEEEESSS-EEEE-TTTTS--SS-EEEEEEEEESS-EEEEEEEEEE-SS---GGG--EEEETTEEEEGGG--TT-EEEE-SS--EEEEEEESSEEEEEEEEE------------TT-------------------

pLDDT: mean 84.28, std 20.07, range [18.56, 98.88]

InterPro domains:
  IPR000859 CUB domain [PF00431] (5-105)
  IPR000859 CUB domain [PS01180] (5-111)
  IPR000859 CUB domain [PS01180] (208-272)
  IPR000859 CUB domain [SM00042] (5-111)
  IPR000859 CUB domain [cd00041] (5-110)
  IPR003961 Fibronectin type III [PF00041] (116-198)
  IPR003961 Fibronectin type III [PS50853] (117-209)
  IPR003961 Fibronectin type III [cd00063] (116-201)
  IPR013783 Immunoglobulin-like fold [G3DSA:2.60.40.10] (112-202)
  IPR035914 Spermadhesin, CUB domain superfamily [G3DSA:2.60.120.290] (8-111)
  IPR035914 Spermadhesin, CUB domain superfamily [G3DSA:2.60.120.290] (203-315)
  IPR035914 Spermadhesin, CUB domain superfamily [SSF49854] (16-110)
  IPR035914 Spermadhesin, CUB domain superfamily [SSF49854] (207-273)
  IPR036116 Fibronectin type III superfamily [SSF49265] (109-199)

Radius of gyration: 38.71 Å; Cα contacts (8 Å, |Δi|>4): 1746; chains: 2; bounding box: 110×110×100 Å